Protein AF-A0A348HI41-F1 (afdb_monomer_lite)

Radius of gyration: 28.03 Å; chains: 1; bounding box: 51×76×86 Å

Sequence (421 aa):
MTYEQFIYSLLGILSPFFTPGVQADSLTTQPDVVVTPTSSTATSTATTPSATSTTDNSSTSTGTTTGSTTGSSTSGTGTTTGSAAGSSASSTGTTTGSTTGSSTSGTGTTTGSTTGSSTSGTGTTTGSTTSGTGNTTTGSTTTTTTERPTVKTPYRRTALELSRQYYDTRSQCNDGSPAYMCTGVMLRSNKNYSDQYHVWDPSPFSTKTGGTSFSWLRSDTRYSHLAFGYNSGFIFFPQQKADANAVKVDALCYFLLDASTASRDNHGCGAATAEFPDTSNTCDHYGIATAEKWLEHYQSEQNDRQHHQCGFDLSGDKATAAERFKVATTAHALLGDTGFNELNEFRLATWESGKGSQLPLQAFFYLADTDGLSDAQHYQLDYYNQTQAFLPVIRITMPQTQSAQVQFNYVPSDQVLTPVY

Structure (mmCIF, N/CA/C/O backbone):
data_AF-A0A348HI41-F1
#
_entry.id   AF-A0A348HI41-F1
#
loop_
_atom_site.group_PDB
_atom_site.id
_atom_site.type_symbol
_atom_site.label_atom_id
_atom_site.label_alt_id
_atom_site.label_comp_id
_atom_site.label_asym_id
_atom_site.label_entity_id
_atom_site.label_seq_id
_atom_site.pdbx_PDB_ins_code
_atom_site.Cartn_x
_atom_site.Cartn_y
_atom_site.Cartn_z
_atom_site.occupancy
_atom_site.B_iso_or_equiv
_atom_site.auth_seq_id
_atom_site.auth_comp_id
_atom_site.auth_asym_id
_atom_site.auth_atom_id
_atom_site.pdbx_PDB_model_num
ATOM 1 N N . MET A 1 1 ? -27.378 -12.342 -8.419 1.00 37.06 1 MET A N 1
ATOM 2 C CA . MET A 1 1 ? -26.780 -11.801 -9.659 1.00 37.06 1 MET A CA 1
ATOM 3 C C . MET A 1 1 ? -26.354 -10.383 -9.344 1.00 37.06 1 MET A C 1
ATOM 5 O O . MET A 1 1 ? -27.219 -9.570 -9.050 1.00 37.06 1 MET A O 1
ATOM 9 N N . THR A 1 2 ? -25.051 -10.136 -9.236 1.00 41.69 2 THR A N 1
ATOM 10 C CA . THR A 1 2 ? -24.484 -8.880 -8.726 1.00 41.69 2 THR A CA 1
ATOM 11 C C . THR A 1 2 ? -24.020 -7.965 -9.862 1.00 41.69 2 THR A C 1
ATOM 13 O O . THR A 1 2 ? -23.656 -8.405 -10.948 1.00 41.69 2 THR A O 1
ATOM 16 N N . TYR A 1 3 ? -24.113 -6.669 -9.585 1.00 32.47 3 TYR A N 1
ATOM 17 C CA . TYR A 1 3 ? -24.299 -5.534 -10.492 1.00 32.47 3 TYR A CA 1
ATOM 18 C C . TYR A 1 3 ? -23.001 -4.993 -11.139 1.00 32.47 3 TYR A C 1
ATOM 20 O O . TYR A 1 3 ? -22.947 -3.832 -11.523 1.00 32.47 3 TYR A O 1
ATOM 28 N N . GLU A 1 4 ? -21.949 -5.808 -11.275 1.00 42.00 4 GLU A N 1
ATOM 29 C CA . GLU A 1 4 ? -20.650 -5.356 -11.825 1.00 42.00 4 GLU A CA 1
ATOM 30 C C . GLU A 1 4 ? -20.377 -5.773 -13.278 1.00 42.00 4 GLU A C 1
ATOM 32 O O . GLU A 1 4 ? -19.378 -5.372 -13.863 1.00 42.00 4 GLU A O 1
ATOM 37 N N . GLN A 1 5 ? -21.293 -6.493 -13.929 1.00 40.78 5 GLN A N 1
ATOM 38 C CA . GLN A 1 5 ? -21.162 -6.808 -15.360 1.00 40.78 5 GLN A CA 1
ATOM 39 C C . GLN A 1 5 ? -21.664 -5.701 -16.306 1.00 40.78 5 GLN A C 1
ATOM 41 O O . GLN A 1 5 ? -21.569 -5.867 -17.517 1.00 40.78 5 GLN A O 1
ATOM 46 N N . PHE A 1 6 ? -22.179 -4.574 -15.799 1.00 34.91 6 PHE A N 1
ATOM 47 C CA . PHE A 1 6 ? -22.846 -3.570 -16.644 1.00 34.91 6 PHE A CA 1
ATOM 48 C C . PHE A 1 6 ? -21.990 -2.352 -17.035 1.00 34.91 6 PHE A C 1
ATOM 50 O O . PHE A 1 6 ? -22.437 -1.547 -17.846 1.00 34.91 6 PHE A O 1
ATOM 57 N N . ILE A 1 7 ? -20.771 -2.192 -16.505 1.00 42.22 7 ILE A N 1
ATOM 58 C CA . ILE A 1 7 ? -19.964 -0.980 -16.769 1.00 42.22 7 ILE A CA 1
ATOM 59 C C . ILE A 1 7 ? -18.946 -1.153 -17.913 1.00 42.22 7 ILE A C 1
ATOM 61 O O . ILE A 1 7 ? -18.535 -0.167 -18.514 1.00 42.22 7 ILE A O 1
ATOM 65 N N . TYR A 1 8 ? -18.628 -2.378 -18.340 1.00 37.25 8 TYR A N 1
ATOM 66 C CA . TYR A 1 8 ? -17.580 -2.609 -19.351 1.00 37.25 8 TYR A CA 1
ATOM 67 C C . TYR A 1 8 ? -18.060 -2.749 -20.809 1.00 37.25 8 TYR A C 1
ATOM 69 O O . TYR A 1 8 ? -17.294 -3.181 -21.665 1.00 37.25 8 TYR A O 1
ATOM 77 N N . SER A 1 9 ? -19.293 -2.351 -21.141 1.00 32.28 9 SER A N 1
ATOM 78 C CA . SER A 1 9 ? -19.827 -2.447 -22.515 1.00 32.28 9 SER A CA 1
ATOM 79 C C . SER A 1 9 ? -20.236 -1.115 -23.158 1.00 32.28 9 SER A C 1
ATOM 81 O O . SER A 1 9 ? -21.013 -1.127 -24.110 1.00 32.28 9 SER A O 1
ATOM 83 N N . LEU A 1 10 ? -19.733 0.033 -22.681 1.00 31.16 10 LEU A N 1
ATOM 84 C CA . LEU A 1 10 ? -20.119 1.347 -23.228 1.00 31.16 10 LEU A CA 1
ATOM 85 C C . LEU A 1 10 ? -18.956 2.309 -23.540 1.00 31.16 10 LEU A C 1
ATOM 87 O O . LEU A 1 10 ? -19.094 3.515 -23.373 1.00 31.16 10 LEU A O 1
ATOM 91 N N . LEU A 1 11 ? -17.824 1.800 -24.035 1.00 34.94 11 LEU A N 1
ATOM 92 C CA . LEU A 1 11 ? -16.758 2.628 -24.627 1.00 34.94 11 LEU A CA 1
ATOM 93 C C . LEU A 1 11 ? -16.282 2.062 -25.969 1.00 34.94 11 LEU A C 1
ATOM 95 O O . LEU A 1 11 ? -15.102 1.827 -26.204 1.00 34.94 11 LEU A O 1
ATOM 99 N N . GLY A 1 12 ? -17.233 1.847 -26.873 1.00 30.88 12 GLY A N 1
ATOM 100 C CA . GLY A 1 12 ? -16.949 1.589 -28.276 1.00 30.88 12 GLY A CA 1
ATOM 101 C C . GLY A 1 12 ? -17.781 2.510 -29.157 1.00 30.88 12 GLY A C 1
ATOM 102 O O . GLY A 1 12 ? -19.000 2.511 -29.030 1.00 30.88 12 GLY A O 1
ATOM 103 N N . ILE A 1 13 ? -17.099 3.171 -30.107 1.00 34.34 13 ILE A N 1
ATOM 104 C CA . ILE A 1 13 ? -17.619 3.699 -31.388 1.00 34.34 13 ILE A CA 1
ATOM 105 C C . ILE A 1 13 ? -18.003 5.206 -31.397 1.00 34.34 13 ILE A C 1
ATOM 107 O O . ILE A 1 13 ? -19.145 5.562 -31.133 1.00 34.34 13 ILE A O 1
ATOM 111 N N . LEU A 1 14 ? -17.045 6.089 -31.760 1.00 29.66 14 LEU A N 1
ATOM 112 C CA . LEU A 1 14 ? -17.004 6.918 -33.003 1.00 29.66 14 LEU A CA 1
ATOM 113 C C . LEU A 1 14 ? -16.185 8.223 -32.871 1.00 29.66 14 LEU A C 1
ATOM 115 O O . LEU A 1 14 ? -16.567 9.149 -32.163 1.00 29.66 14 LEU A O 1
ATOM 119 N N . SER A 1 15 ? -15.125 8.339 -33.679 1.00 30.39 15 SER A N 1
ATOM 120 C CA . SER A 1 15 ? -14.640 9.621 -34.228 1.00 30.39 15 SER A CA 1
ATOM 121 C C . SER A 1 15 ? -15.574 10.095 -35.359 1.00 30.39 15 SER A C 1
ATOM 123 O O . SER A 1 15 ? -16.261 9.262 -35.957 1.00 30.39 15 SER A O 1
ATOM 125 N N . PRO A 1 16 ? -15.567 11.393 -35.729 1.00 42.78 16 PRO A N 1
ATOM 126 C CA . PRO A 1 16 ? -14.746 11.755 -36.894 1.00 42.78 16 PRO A CA 1
ATOM 127 C C . PRO A 1 16 ? -14.097 13.161 -36.873 1.00 42.78 16 PRO A C 1
ATOM 129 O O . PRO A 1 16 ? -14.619 14.111 -36.305 1.00 42.78 16 PRO A O 1
ATOM 132 N N . PHE A 1 17 ? -12.945 13.233 -37.554 1.00 29.09 17 PHE A N 1
ATOM 133 C CA . PHE A 1 17 ? -12.370 14.316 -38.376 1.00 29.09 17 PHE A CA 1
ATOM 134 C C . PHE A 1 17 ? -12.865 15.767 -38.214 1.00 29.09 17 PHE A C 1
ATOM 136 O O . PHE A 1 17 ? -14.018 16.034 -38.517 1.00 29.09 17 PHE A O 1
ATOM 143 N N . PHE A 1 18 ? -11.938 16.711 -37.965 1.00 27.00 18 PHE A N 1
ATOM 144 C CA . PHE A 1 18 ? -11.797 17.984 -38.713 1.00 27.00 18 PHE A CA 1
ATOM 145 C C . PHE A 1 18 ? -10.513 18.756 -38.310 1.00 27.00 18 PHE A C 1
ATOM 147 O O . PHE A 1 18 ? -10.349 19.151 -37.162 1.00 27.00 18 PHE A O 1
ATOM 154 N N . THR A 1 19 ? -9.637 19.025 -39.282 1.00 28.59 19 THR A N 1
ATOM 155 C CA . THR A 1 19 ? -8.683 20.162 -39.398 1.00 28.59 19 THR A CA 1
ATOM 156 C C . THR A 1 19 ? -8.541 20.453 -40.913 1.00 28.59 19 THR A C 1
ATOM 158 O O . THR A 1 19 ? -8.945 19.575 -41.685 1.00 28.59 19 THR A O 1
ATOM 161 N N . PRO A 1 20 ? -8.019 21.606 -41.414 1.00 42.31 20 PRO A N 1
ATOM 162 C CA . PRO A 1 20 ? -7.132 22.583 -40.757 1.00 42.31 20 PRO A CA 1
ATOM 163 C C . PRO A 1 20 ? -7.412 24.083 -41.052 1.00 42.31 20 PRO A C 1
ATOM 165 O O . PRO A 1 20 ? -8.202 24.439 -41.922 1.00 42.31 20 PRO A O 1
ATOM 168 N N . GLY A 1 21 ? -6.694 24.978 -40.361 1.00 26.09 21 GLY A N 1
ATOM 169 C CA . GLY A 1 21 ? -6.638 26.412 -40.672 1.00 26.09 21 GLY A CA 1
ATOM 170 C C . GLY A 1 21 ? -5.456 27.107 -39.987 1.00 26.09 21 GLY A C 1
ATOM 171 O O . GLY A 1 21 ? -5.327 27.061 -38.771 1.00 26.09 21 GLY A O 1
ATOM 172 N N . VAL A 1 22 ? -4.584 27.702 -40.798 1.00 29.23 22 VAL A N 1
ATOM 173 C CA . VAL A 1 22 ? -3.273 28.304 -40.497 1.00 29.23 22 VAL A CA 1
ATOM 174 C C . VAL A 1 22 ? -3.410 29.818 -40.290 1.00 29.23 22 VAL A C 1
ATOM 176 O O . VAL A 1 22 ? -4.115 30.433 -41.080 1.00 29.23 22 VAL A O 1
ATOM 179 N N . GLN A 1 23 ? -2.672 30.429 -39.349 1.00 25.97 23 GLN A N 1
ATOM 180 C CA . GLN A 1 23 ? -1.824 31.610 -39.623 1.00 25.97 23 GLN A CA 1
ATOM 181 C C . GLN A 1 23 ? -0.966 32.032 -38.423 1.00 25.97 23 GLN A C 1
ATOM 183 O O . GLN A 1 23 ? -1.429 32.124 -37.290 1.00 25.97 23 GLN A O 1
ATOM 188 N N . ALA A 1 24 ? 0.306 32.282 -38.730 1.00 28.58 24 ALA A N 1
ATOM 189 C CA . ALA A 1 24 ? 1.300 32.921 -37.888 1.00 28.58 24 ALA A CA 1
ATOM 190 C C . ALA A 1 24 ? 1.224 34.444 -38.051 1.00 28.58 24 ALA A C 1
ATOM 192 O O . ALA A 1 24 ? 0.916 34.908 -39.146 1.00 28.58 24 ALA A O 1
ATOM 193 N N . ASP A 1 25 ? 1.603 35.193 -37.015 1.00 26.16 25 ASP A N 1
ATOM 194 C CA . ASP A 1 25 ? 2.335 36.443 -37.206 1.00 26.16 25 ASP A CA 1
ATOM 195 C C . ASP A 1 25 ? 3.157 36.819 -35.969 1.00 26.16 25 ASP A C 1
ATOM 197 O O . ASP A 1 25 ? 2.963 36.307 -34.867 1.00 26.16 25 ASP A O 1
ATOM 201 N N . SER A 1 26 ? 4.158 37.653 -36.213 1.00 25.66 26 SER A N 1
ATOM 202 C CA . SER A 1 26 ? 5.399 37.772 -35.456 1.00 25.66 26 SER A CA 1
ATOM 203 C C . SER A 1 26 ? 5.662 39.200 -34.945 1.00 25.66 26 SER A C 1
ATOM 205 O O . SER A 1 26 ? 5.049 40.152 -35.412 1.00 25.66 26 SER A O 1
ATOM 207 N N . LEU A 1 27 ? 6.669 39.306 -34.060 1.00 26.34 27 LEU A N 1
ATOM 208 C CA . LEU A 1 27 ? 7.598 40.437 -33.840 1.00 26.34 27 LEU A CA 1
ATOM 209 C C . LEU A 1 27 ? 7.247 41.594 -32.854 1.00 26.34 27 LEU A C 1
ATOM 211 O O . LEU A 1 27 ? 6.410 42.454 -33.094 1.00 26.34 27 LEU A O 1
ATOM 215 N N . THR A 1 28 ? 8.128 41.686 -31.837 1.00 24.83 28 THR A N 1
ATOM 216 C CA . THR A 1 28 ? 9.008 42.832 -31.451 1.00 24.83 28 THR A CA 1
ATOM 217 C C . THR A 1 28 ? 8.691 43.818 -30.294 1.00 24.83 28 THR A C 1
ATOM 219 O O . THR A 1 28 ? 7.779 44.629 -30.362 1.00 24.83 28 THR A O 1
ATOM 222 N N . THR A 1 29 ? 9.623 43.783 -29.310 1.00 25.86 29 THR A N 1
ATOM 223 C CA . THR A 1 29 ? 10.429 44.859 -28.641 1.00 25.86 29 THR A CA 1
ATOM 224 C C . THR A 1 29 ? 9.875 45.804 -27.545 1.00 25.86 29 THR A C 1
ATOM 226 O O . THR A 1 29 ? 9.180 46.753 -27.873 1.00 25.86 29 THR A O 1
ATOM 229 N N . GLN A 1 30 ? 10.329 45.559 -26.285 1.00 23.30 30 GLN A N 1
ATOM 230 C CA . GLN A 1 30 ? 11.093 46.387 -25.279 1.00 23.30 30 GLN A CA 1
ATOM 231 C C . GLN A 1 30 ? 10.807 47.907 -25.031 1.00 23.30 30 GLN A C 1
ATOM 233 O O . GLN A 1 30 ? 10.214 48.522 -25.909 1.00 23.30 30 GLN A O 1
ATOM 238 N N . PRO A 1 31 ? 11.324 48.589 -23.949 1.00 37.25 31 PRO A N 1
ATOM 239 C CA . PRO A 1 31 ? 12.120 48.161 -22.758 1.00 37.25 31 PRO A CA 1
ATOM 240 C C . PRO A 1 31 ? 11.801 48.822 -21.362 1.00 37.25 31 PRO A C 1
ATOM 242 O O . PRO A 1 31 ? 11.011 49.754 -21.257 1.00 37.25 31 PRO A O 1
ATOM 245 N N . ASP A 1 32 ? 12.492 48.297 -20.325 1.00 25.88 32 ASP A N 1
ATOM 246 C CA . ASP A 1 32 ? 13.104 48.857 -19.082 1.00 25.88 32 ASP A CA 1
ATOM 247 C C . ASP A 1 32 ? 12.447 49.938 -18.195 1.00 25.88 32 ASP A C 1
ATOM 249 O O . ASP A 1 32 ? 12.172 51.024 -18.678 1.00 25.88 32 ASP A O 1
ATOM 253 N N . VAL A 1 33 ? 12.451 49.722 -16.856 1.00 26.11 33 VAL A N 1
ATOM 254 C CA . VAL A 1 33 ? 13.054 50.641 -15.844 1.00 26.11 33 VAL A CA 1
ATOM 255 C C . VAL A 1 33 ? 13.451 49.876 -14.561 1.00 26.11 33 VAL A C 1
ATOM 257 O O . VAL A 1 33 ? 12.626 49.245 -13.902 1.00 26.11 33 VAL A O 1
ATOM 260 N N . VAL A 1 34 ? 14.724 50.012 -14.175 1.00 25.20 34 VAL A N 1
ATOM 261 C CA . VAL A 1 34 ? 15.324 49.660 -12.874 1.00 25.20 34 VAL A CA 1
ATOM 262 C C . VAL A 1 34 ? 15.236 50.871 -11.933 1.00 25.20 34 VAL A C 1
ATOM 264 O O . VAL A 1 34 ? 15.598 51.973 -12.339 1.00 25.20 34 VAL A O 1
ATOM 267 N N . VAL A 1 35 ? 14.828 50.686 -10.670 1.00 28.27 35 VAL A N 1
ATOM 268 C CA . VAL A 1 35 ? 14.928 51.723 -9.620 1.00 28.27 35 VAL A CA 1
ATOM 269 C C . VAL A 1 35 ? 15.659 51.174 -8.391 1.00 28.27 35 VAL A C 1
ATOM 271 O O . VAL A 1 35 ? 15.225 50.217 -7.756 1.00 28.27 35 VAL A O 1
ATOM 274 N N . THR A 1 36 ? 16.782 51.812 -8.064 1.00 25.20 36 THR A N 1
ATOM 275 C CA . THR A 1 36 ? 17.583 51.680 -6.833 1.00 25.20 36 THR A CA 1
ATOM 276 C C . THR A 1 36 ? 16.931 52.396 -5.638 1.00 25.20 36 THR A C 1
ATOM 278 O O . THR A 1 36 ? 16.365 53.471 -5.845 1.00 25.20 36 THR A O 1
ATOM 281 N N . PRO A 1 37 ? 17.070 51.915 -4.385 1.00 28.95 37 PRO A N 1
ATOM 282 C CA . PRO A 1 37 ? 16.537 52.614 -3.217 1.00 28.95 37 PRO A CA 1
ATOM 283 C C . PRO A 1 37 ? 17.540 53.613 -2.613 1.00 28.95 37 PRO A C 1
ATOM 285 O O . PRO A 1 37 ? 18.723 53.317 -2.442 1.00 28.95 37 PRO A O 1
ATOM 288 N N . THR A 1 38 ? 17.038 54.792 -2.244 1.00 25.53 38 THR A N 1
ATOM 289 C CA . THR A 1 38 ? 17.720 55.814 -1.440 1.00 25.53 38 THR A CA 1
ATOM 290 C C . THR A 1 38 ? 17.408 55.650 0.050 1.00 25.53 38 THR A C 1
ATOM 292 O O . THR A 1 38 ? 16.306 55.288 0.454 1.00 25.53 38 THR A O 1
ATOM 295 N N . SER A 1 39 ? 18.413 55.932 0.876 1.00 26.50 39 SER A N 1
ATOM 296 C CA . SER A 1 39 ? 18.378 55.931 2.338 1.00 26.50 39 SER A CA 1
ATOM 297 C C . SER A 1 39 ? 17.682 57.168 2.915 1.00 26.50 39 SER A C 1
ATOM 299 O O . SER A 1 39 ? 18.023 58.289 2.536 1.00 26.50 39 SER A O 1
ATOM 301 N N . SER A 1 40 ? 16.833 56.987 3.930 1.00 26.58 40 SER A N 1
ATOM 302 C CA . SER A 1 40 ? 16.465 58.053 4.871 1.00 26.58 40 SER A CA 1
ATOM 303 C C . SER A 1 40 ? 16.446 57.536 6.309 1.00 26.58 40 SER A C 1
ATOM 305 O O . SER A 1 40 ? 15.732 56.590 6.637 1.00 26.58 40 SER A O 1
ATOM 307 N N . THR A 1 41 ? 17.233 58.183 7.163 1.00 25.52 41 THR A N 1
ATOM 308 C CA . THR A 1 41 ? 17.257 58.061 8.624 1.00 25.52 41 THR A CA 1
ATOM 309 C C . THR A 1 41 ? 15.959 58.571 9.252 1.00 25.52 41 THR A C 1
ATOM 311 O O . THR A 1 41 ? 15.607 59.733 9.058 1.00 25.52 41 THR A O 1
ATOM 314 N N . ALA A 1 42 ? 15.305 57.736 10.065 1.00 26.28 42 ALA A N 1
ATOM 315 C CA . ALA A 1 42 ? 14.254 58.142 10.995 1.00 26.28 42 ALA A CA 1
ATOM 316 C C . ALA A 1 42 ? 14.411 57.413 12.342 1.00 26.28 42 ALA A C 1
ATOM 318 O O . ALA A 1 42 ? 14.765 56.239 12.413 1.00 26.28 42 ALA A O 1
ATOM 319 N N . THR A 1 43 ? 14.194 58.184 13.400 1.00 24.44 43 THR A N 1
ATOM 320 C CA . THR A 1 43 ? 14.424 57.948 14.828 1.00 24.44 43 THR A CA 1
ATOM 321 C C . THR A 1 43 ? 13.691 56.713 15.371 1.00 24.44 43 THR A C 1
ATOM 323 O O . THR A 1 43 ? 12.486 56.571 15.175 1.00 24.44 43 THR A O 1
ATOM 326 N N . SER A 1 44 ? 14.398 55.832 16.092 1.00 23.03 44 SER A N 1
ATOM 327 C CA . SER A 1 44 ? 13.821 54.624 16.690 1.00 23.03 44 SER A CA 1
ATOM 328 C C . SER A 1 44 ? 13.023 54.935 17.963 1.00 23.03 44 SER A C 1
ATOM 330 O O . SER A 1 44 ? 13.530 55.484 18.938 1.00 23.03 44 SER A O 1
ATOM 332 N N . THR A 1 45 ? 11.757 54.526 17.967 1.00 24.61 45 THR A N 1
ATOM 333 C CA . THR A 1 45 ? 11.011 54.187 19.183 1.00 24.61 45 THR A CA 1
ATOM 334 C C . THR A 1 45 ? 10.988 52.661 19.277 1.00 24.61 45 THR A C 1
ATOM 336 O O . THR A 1 45 ? 10.706 51.971 18.297 1.00 24.61 45 THR A O 1
ATOM 339 N N . ALA A 1 46 ? 11.394 52.119 20.428 1.00 25.28 46 ALA A N 1
ATOM 340 C CA . ALA A 1 46 ? 11.539 50.683 20.640 1.00 25.28 46 ALA A CA 1
ATOM 341 C C . ALA A 1 46 ? 10.183 49.973 20.491 1.00 25.28 46 ALA A C 1
ATOM 343 O O . ALA A 1 46 ? 9.299 50.131 21.329 1.00 25.28 46 ALA A O 1
ATOM 344 N N . THR A 1 47 ? 10.039 49.191 19.421 1.00 24.89 47 THR A N 1
ATOM 345 C CA . THR A 1 47 ? 8.905 48.287 19.199 1.00 24.89 47 THR A CA 1
ATOM 346 C C . THR A 1 47 ? 9.435 46.856 19.262 1.00 24.89 47 THR A C 1
ATOM 348 O O . THR A 1 47 ? 10.384 46.513 18.558 1.00 24.89 47 THR A O 1
ATOM 351 N N . THR A 1 48 ? 8.867 46.033 20.141 1.00 27.94 48 THR A N 1
ATOM 352 C CA . THR A 1 48 ? 9.225 44.622 20.346 1.00 27.94 48 THR A CA 1
ATOM 353 C C . THR A 1 48 ? 8.884 43.797 19.093 1.00 27.94 48 THR A C 1
ATOM 355 O O . THR A 1 48 ? 7.726 43.833 18.673 1.00 27.94 48 THR A O 1
ATOM 358 N N . PRO A 1 49 ? 9.813 43.039 18.477 1.00 29.28 49 PRO A N 1
ATOM 359 C CA . PRO A 1 49 ? 9.468 42.184 17.345 1.00 29.28 49 PRO A CA 1
ATOM 360 C C . PRO A 1 49 ? 8.796 40.888 17.825 1.00 29.28 49 PRO A C 1
ATOM 362 O O . PRO A 1 49 ? 9.304 40.200 18.711 1.00 29.28 49 PRO A O 1
ATOM 365 N N . SER A 1 50 ? 7.657 40.545 17.219 1.00 27.64 50 SER A N 1
ATOM 366 C CA . SER A 1 50 ? 6.978 39.254 17.375 1.00 27.64 50 SER A CA 1
ATOM 367 C C . SER A 1 50 ? 7.200 38.442 16.097 1.00 27.64 50 SER A C 1
ATOM 369 O O . SER A 1 50 ? 6.770 38.865 15.026 1.00 27.64 50 SER A O 1
ATOM 371 N N . ALA A 1 51 ? 7.916 37.316 16.184 1.00 34.44 51 ALA A N 1
ATOM 372 C CA . ALA A 1 51 ? 8.150 36.423 15.048 1.00 34.44 51 ALA A CA 1
ATOM 373 C C . ALA A 1 51 ? 7.185 35.229 15.110 1.00 34.44 51 ALA A C 1
ATOM 375 O O . ALA A 1 51 ? 7.172 34.472 16.086 1.00 34.44 51 ALA A O 1
ATOM 376 N N . THR A 1 52 ? 6.362 35.067 14.074 1.00 31.45 52 THR A N 1
ATOM 377 C CA . THR A 1 52 ? 5.425 33.944 13.916 1.00 31.45 52 THR A CA 1
ATOM 378 C C . THR A 1 52 ? 6.107 32.787 13.178 1.00 31.45 52 THR A C 1
ATOM 380 O O . THR A 1 52 ? 6.839 33.020 12.225 1.00 31.45 52 THR A O 1
ATOM 383 N N . SER A 1 53 ? 5.877 31.562 13.666 1.00 42.38 53 SER A N 1
ATOM 384 C CA . SER A 1 53 ? 6.333 30.242 13.181 1.00 42.38 53 SER A CA 1
ATOM 385 C C . SER A 1 53 ? 7.212 30.199 11.916 1.00 42.38 53 SER A C 1
ATOM 387 O O . SER A 1 53 ? 6.699 30.217 10.797 1.00 42.38 53 SER A O 1
ATOM 389 N N . THR A 1 54 ? 8.519 29.999 12.100 1.00 35.03 54 THR A N 1
ATOM 390 C CA . THR A 1 54 ? 9.462 29.615 11.038 1.00 35.03 54 THR A CA 1
ATOM 391 C C . THR A 1 54 ? 10.464 28.580 11.557 1.00 35.03 54 THR A C 1
ATOM 393 O O . THR A 1 54 ? 10.842 28.596 12.729 1.00 35.03 54 THR A O 1
ATOM 396 N N . THR A 1 55 ? 10.887 27.669 10.683 1.00 41.00 55 THR A N 1
ATOM 397 C CA . THR A 1 55 ? 12.049 26.789 10.877 1.00 41.00 55 THR A CA 1
ATOM 398 C C . THR A 1 55 ? 13.342 27.598 10.762 1.00 41.00 55 THR A C 1
ATOM 400 O O . THR A 1 55 ? 13.437 28.449 9.883 1.00 41.00 55 THR A O 1
ATOM 403 N N . ASP A 1 56 ? 14.297 27.326 11.656 1.00 45.75 56 ASP A N 1
ATOM 404 C CA . ASP A 1 56 ? 15.616 27.966 11.791 1.00 45.75 56 ASP A CA 1
ATOM 405 C C . ASP A 1 56 ? 15.634 29.500 11.890 1.00 45.75 56 ASP A C 1
ATOM 407 O O . ASP A 1 56 ? 15.705 30.230 10.905 1.00 45.75 56 ASP A O 1
ATOM 411 N N . ASN A 1 57 ? 15.668 29.998 13.131 1.00 49.78 57 ASN A N 1
ATOM 412 C CA . ASN A 1 57 ? 16.038 31.377 13.428 1.00 49.78 57 ASN A CA 1
ATOM 413 C C . ASN A 1 57 ? 17.153 31.416 14.487 1.00 49.78 57 ASN A C 1
ATOM 415 O O . ASN A 1 57 ? 17.078 30.709 15.497 1.00 49.78 57 ASN A O 1
ATOM 419 N N . SER A 1 58 ? 18.160 32.260 14.255 1.00 44.72 58 SER A N 1
ATOM 420 C CA . SER A 1 58 ? 19.242 32.573 15.194 1.00 44.72 58 SER A CA 1
ATOM 421 C C . SER A 1 58 ? 19.122 34.044 15.574 1.00 44.72 58 SER A C 1
ATOM 423 O O . SER A 1 58 ? 19.399 34.920 14.758 1.00 44.72 58 SER A O 1
ATOM 425 N N . SER A 1 59 ? 18.697 34.335 16.805 1.00 51.59 59 SER A N 1
ATOM 426 C CA . SER A 1 59 ? 18.518 35.715 17.278 1.00 51.59 59 SER A CA 1
ATOM 427 C C . SER A 1 59 ? 19.229 35.960 18.607 1.00 51.59 59 SER A C 1
ATOM 429 O O . SER A 1 59 ? 19.061 35.184 19.552 1.00 51.59 59 SER A O 1
ATOM 431 N N . THR A 1 60 ? 19.956 37.076 18.697 1.00 45.12 60 THR A N 1
ATOM 432 C CA . THR A 1 60 ? 20.624 37.571 19.910 1.00 45.12 60 THR A CA 1
ATOM 433 C C . THR A 1 60 ? 20.067 38.939 20.305 1.00 45.12 60 THR A C 1
ATOM 435 O O . THR A 1 60 ? 20.491 39.955 19.755 1.00 45.12 60 THR A O 1
ATOM 438 N N . SER A 1 61 ? 19.125 38.997 21.252 1.00 53.41 61 SER A N 1
ATOM 439 C CA . SER A 1 61 ? 18.710 40.257 21.893 1.00 53.41 61 SER A CA 1
ATOM 440 C C . SER A 1 61 ? 18.000 40.023 23.234 1.00 53.41 61 SER A C 1
ATOM 442 O O . SER A 1 61 ? 17.527 38.925 23.522 1.00 53.41 61 SER A O 1
ATOM 444 N N . THR A 1 62 ? 17.923 41.065 24.065 1.00 49.97 62 THR A N 1
ATOM 445 C CA . THR A 1 62 ? 17.177 41.071 25.336 1.00 49.97 62 THR A CA 1
ATOM 446 C C . THR A 1 62 ? 15.665 41.092 25.066 1.00 49.97 62 THR A C 1
ATOM 448 O O . THR A 1 62 ? 15.210 41.928 24.287 1.00 49.97 62 THR A O 1
ATOM 451 N N . GLY A 1 63 ? 14.884 40.211 25.705 1.00 51.38 63 GLY A N 1
ATOM 452 C CA . GLY A 1 63 ? 13.410 40.261 25.678 1.00 51.38 63 GLY A CA 1
ATOM 453 C C . GLY A 1 63 ? 12.698 39.640 24.463 1.00 51.38 63 GLY A C 1
ATOM 454 O O . GLY A 1 63 ? 11.635 40.126 24.081 1.00 51.38 63 GLY A O 1
ATOM 455 N N . THR A 1 64 ? 13.247 38.600 23.820 1.00 57.38 64 THR A N 1
ATOM 456 C CA . THR A 1 64 ? 12.610 37.978 22.638 1.00 57.38 64 THR A CA 1
ATOM 457 C C . THR A 1 64 ? 11.482 37.007 22.999 1.00 57.38 64 THR A C 1
ATOM 459 O O . THR A 1 64 ? 11.599 36.215 23.934 1.00 57.38 64 THR A O 1
ATOM 462 N N . THR A 1 65 ? 10.389 37.036 22.224 1.00 56.41 65 THR A N 1
ATOM 463 C CA . THR A 1 65 ? 9.327 36.016 22.258 1.00 56.41 65 THR A CA 1
ATOM 464 C C . THR A 1 65 ? 9.284 35.285 20.919 1.00 56.41 65 THR A C 1
ATOM 466 O O . THR A 1 65 ? 9.060 35.913 19.886 1.00 56.41 65 THR A O 1
ATOM 469 N N . THR A 1 66 ? 9.491 33.970 20.936 1.00 58.53 66 THR A N 1
ATOM 470 C CA . THR A 1 66 ? 9.474 33.110 19.742 1.00 58.53 66 THR A CA 1
ATOM 471 C C . THR A 1 66 ? 8.337 32.095 19.853 1.00 58.53 66 THR A C 1
ATOM 473 O O . THR A 1 66 ? 8.092 31.559 20.935 1.00 58.53 66 THR A O 1
ATOM 476 N N . GLY A 1 67 ? 7.633 31.821 18.748 1.00 54.69 67 GLY A N 1
ATOM 477 C CA . GLY A 1 67 ? 6.599 30.779 18.679 1.00 54.69 67 GLY A CA 1
ATOM 478 C C . GLY A 1 67 ? 7.139 29.354 18.890 1.00 54.69 67 GLY A C 1
ATOM 479 O O . GLY A 1 67 ? 8.292 29.157 19.264 1.00 54.69 67 GLY A O 1
ATOM 480 N N . SER A 1 68 ? 6.304 28.337 18.668 1.00 56.19 68 SER A N 1
ATOM 481 C CA . SER A 1 68 ? 6.761 26.939 18.678 1.00 56.19 68 SER A CA 1
ATOM 482 C C . SER A 1 68 ? 7.711 26.680 17.503 1.00 56.19 68 SER A C 1
ATOM 484 O O . SER A 1 68 ? 7.390 27.052 16.374 1.00 56.19 68 SER A O 1
ATOM 486 N N . THR A 1 69 ? 8.864 26.058 17.751 1.00 57.91 69 THR A N 1
ATOM 487 C CA . THR A 1 69 ? 9.949 25.913 16.763 1.00 57.91 69 THR A CA 1
ATOM 488 C C . THR A 1 69 ? 10.504 24.490 16.690 1.00 57.91 69 THR A C 1
ATOM 490 O O . THR A 1 69 ? 10.335 23.668 17.588 1.00 57.91 69 THR A O 1
ATOM 493 N N . THR A 1 70 ? 11.172 24.174 15.581 1.00 53.59 70 THR A N 1
ATOM 494 C CA . THR A 1 70 ? 12.005 22.973 15.415 1.00 53.59 70 THR A CA 1
ATOM 495 C C . THR A 1 70 ? 13.382 23.430 14.926 1.00 53.59 70 THR A C 1
ATOM 497 O O . THR A 1 70 ? 13.440 24.265 14.025 1.00 53.59 70 THR A O 1
ATOM 500 N N . GLY A 1 71 ? 14.472 22.964 15.548 1.00 50.16 71 GLY A N 1
ATOM 501 C CA . GLY A 1 71 ? 15.857 23.228 15.101 1.00 50.16 71 GLY A CA 1
ATOM 502 C C . GLY A 1 71 ? 16.496 24.578 15.480 1.00 50.16 71 GLY A C 1
ATOM 503 O O . GLY A 1 71 ? 17.679 24.784 15.242 1.00 50.16 71 GLY A O 1
ATOM 504 N N . SER A 1 72 ? 15.776 25.502 16.129 1.00 55.72 72 SER A N 1
ATOM 505 C CA . SER A 1 72 ? 16.304 26.858 16.394 1.00 55.72 72 SER A CA 1
ATOM 506 C C . SER A 1 72 ? 17.323 26.952 17.545 1.00 55.72 72 SER A C 1
ATOM 508 O O . SER A 1 72 ? 17.278 26.165 18.496 1.00 55.72 72 SER A O 1
ATOM 510 N N . SER A 1 73 ? 18.205 27.961 17.482 1.00 54.12 73 SER A N 1
ATOM 511 C CA . SER A 1 73 ? 19.180 28.288 18.534 1.00 54.12 73 SER A CA 1
ATOM 512 C C . SER A 1 73 ? 19.024 29.734 19.011 1.00 54.12 73 SER A C 1
ATOM 514 O O . SER A 1 73 ? 19.136 30.671 18.223 1.00 54.12 73 SER A O 1
ATOM 516 N N . THR A 1 74 ? 18.766 29.937 20.305 1.00 56.81 74 THR A N 1
ATOM 517 C CA . THR A 1 74 ? 18.523 31.282 20.870 1.00 56.81 74 THR A CA 1
ATOM 518 C C . THR A 1 74 ? 19.410 31.576 22.077 1.00 56.81 74 THR A C 1
ATOM 520 O O . THR A 1 74 ? 19.545 30.737 22.970 1.00 56.81 74 THR A O 1
ATOM 523 N N . SER A 1 75 ? 19.954 32.794 22.156 1.00 54.59 75 SER A N 1
ATOM 524 C CA . SER A 1 75 ? 20.738 33.271 23.305 1.00 54.59 75 SER A CA 1
ATOM 525 C C . SER A 1 75 ? 20.441 34.745 23.610 1.00 54.59 75 SER A C 1
ATOM 527 O O . SER A 1 75 ? 20.619 35.601 22.745 1.00 54.59 75 SER A O 1
ATOM 529 N N . GLY A 1 76 ? 20.005 35.057 24.833 1.00 57.25 76 GLY A N 1
ATOM 530 C CA . GLY A 1 76 ? 19.724 36.428 25.291 1.00 57.25 76 GLY A CA 1
ATOM 531 C C . GLY A 1 76 ? 19.026 36.475 26.657 1.00 57.25 76 GLY A C 1
ATOM 532 O O . GLY A 1 76 ? 18.441 35.485 27.086 1.00 57.25 76 GLY A O 1
ATOM 533 N N . THR A 1 77 ? 19.088 37.598 27.371 1.00 56.19 77 THR A N 1
ATOM 534 C CA . THR A 1 77 ? 18.462 37.735 28.701 1.00 56.19 77 THR A CA 1
ATOM 535 C C . THR A 1 77 ? 16.942 37.915 28.577 1.00 56.19 77 THR A C 1
ATOM 537 O O . THR A 1 77 ? 16.493 38.784 27.826 1.00 56.19 77 THR A O 1
ATOM 540 N N . GLY A 1 78 ? 16.146 37.140 29.325 1.00 54.53 78 GLY A N 1
ATOM 541 C CA . GLY A 1 78 ? 14.687 37.327 29.401 1.00 54.53 78 GLY A CA 1
ATOM 542 C C . GLY A 1 78 ? 13.890 36.818 28.191 1.00 54.53 78 GLY A C 1
ATOM 543 O O . GLY A 1 78 ? 13.040 37.549 27.691 1.00 54.53 78 GLY A O 1
ATOM 544 N N . THR A 1 79 ? 14.171 35.614 27.677 1.00 60.56 79 THR A N 1
ATOM 545 C CA . THR A 1 79 ? 13.511 35.084 26.464 1.00 60.56 79 THR A CA 1
ATOM 546 C C . THR A 1 79 ? 12.339 34.152 26.777 1.00 60.56 79 THR A C 1
ATOM 548 O O . THR A 1 79 ? 12.378 33.378 27.735 1.00 60.56 79 THR A O 1
ATOM 551 N N . THR A 1 80 ? 11.289 34.203 25.953 1.00 60.22 80 THR A N 1
ATOM 552 C CA . THR A 1 80 ? 10.156 33.263 25.994 1.00 60.22 80 THR A CA 1
ATOM 553 C C . THR A 1 80 ? 10.057 32.500 24.677 1.00 60.22 80 THR A C 1
ATOM 555 O O . THR A 1 80 ? 9.945 33.106 23.616 1.00 60.22 80 THR A O 1
ATOM 558 N N . THR A 1 81 ? 10.100 31.171 24.727 1.00 62.34 81 THR A N 1
ATOM 559 C CA . THR A 1 81 ? 10.004 30.301 23.542 1.00 62.34 81 THR A CA 1
ATOM 560 C C . THR A 1 81 ? 8.801 29.374 23.674 1.00 62.34 81 THR A C 1
ATOM 562 O O . THR A 1 81 ? 8.542 28.848 24.759 1.00 62.34 81 THR A O 1
ATOM 565 N N . GLY A 1 82 ? 8.067 29.160 22.579 1.00 58.19 82 GLY A N 1
ATOM 566 C CA . GLY A 1 82 ? 6.985 28.179 22.494 1.00 58.19 82 GLY A CA 1
ATOM 567 C C . GLY A 1 82 ? 7.464 26.731 22.667 1.00 58.19 82 GLY A C 1
ATOM 568 O O . GLY A 1 82 ? 8.549 26.461 23.180 1.00 58.19 82 GLY A O 1
ATOM 569 N N . SER A 1 83 ? 6.642 25.760 22.263 1.00 59.84 83 SER A N 1
ATOM 570 C CA . SER A 1 83 ? 7.058 24.350 22.340 1.00 59.84 83 SER A CA 1
ATOM 571 C C . SER A 1 83 ? 8.149 24.073 21.303 1.00 59.84 83 SER A C 1
ATOM 573 O O . SER A 1 83 ? 8.008 24.494 20.157 1.00 59.84 83 SER A O 1
ATOM 575 N N . ALA A 1 84 ? 9.225 23.389 21.695 1.00 61.06 84 ALA A N 1
ATOM 576 C CA . ALA A 1 84 ? 10.428 23.267 20.870 1.00 61.06 84 ALA A CA 1
ATOM 577 C C . ALA A 1 84 ? 10.883 21.812 20.684 1.00 61.06 84 ALA A C 1
ATOM 579 O O . ALA A 1 84 ? 10.955 21.053 21.654 1.00 61.06 84 ALA A O 1
ATOM 580 N N . ALA A 1 85 ? 11.245 21.429 19.458 1.00 57.19 85 ALA A N 1
ATOM 581 C CA . ALA A 1 85 ? 11.818 20.117 19.145 1.00 57.19 85 ALA A CA 1
ATOM 582 C C . ALA A 1 85 ? 13.240 20.252 18.572 1.00 57.19 85 ALA A C 1
ATOM 584 O O . ALA A 1 85 ? 13.449 20.972 17.596 1.00 57.19 85 ALA A O 1
ATOM 585 N N . GLY A 1 86 ? 14.221 19.565 19.168 1.00 49.69 86 GLY A N 1
ATOM 586 C CA . GLY A 1 86 ? 15.610 19.576 18.684 1.00 49.69 86 GLY A CA 1
ATOM 587 C C . GLY A 1 86 ? 16.298 20.947 18.739 1.00 49.69 86 GLY A C 1
ATOM 588 O O . GLY A 1 86 ? 17.123 21.248 17.883 1.00 49.69 86 GLY A O 1
ATOM 589 N N . SER A 1 87 ? 15.928 21.805 19.695 1.00 58.19 87 SER A N 1
ATOM 590 C CA . SER A 1 87 ? 16.426 23.188 19.797 1.00 58.19 87 SER A CA 1
ATOM 591 C C . SER A 1 87 ? 17.450 23.361 20.917 1.00 58.19 87 SER A C 1
ATOM 593 O O . SER A 1 87 ? 17.429 22.623 21.906 1.00 58.19 87 SER A O 1
ATOM 595 N N . SER A 1 88 ? 18.320 24.368 20.792 1.00 54.38 88 SER A N 1
ATOM 596 C CA . SER A 1 88 ? 19.298 24.721 21.828 1.00 54.38 88 SER A CA 1
ATOM 597 C C . SER A 1 88 ? 19.079 26.144 22.352 1.00 54.38 88 SER A C 1
ATOM 599 O O . SER A 1 88 ? 18.893 27.084 21.581 1.00 54.38 88 SER A O 1
ATOM 601 N N . ALA A 1 89 ? 19.059 26.332 23.673 1.00 57.38 89 ALA A N 1
ATOM 602 C CA . ALA A 1 89 ? 18.955 27.667 24.262 1.00 57.38 89 ALA A CA 1
ATOM 603 C C . ALA A 1 89 ? 19.935 27.840 25.420 1.00 57.38 89 ALA A C 1
ATOM 605 O O . ALA A 1 89 ? 19.975 27.014 26.331 1.00 57.38 89 ALA A O 1
ATOM 606 N N . SER A 1 90 ? 20.709 28.927 25.394 1.00 55.47 90 SER A N 1
ATOM 607 C CA . SER A 1 90 ? 21.690 29.240 26.435 1.00 55.47 90 SER A CA 1
ATOM 608 C C . SER A 1 90 ? 21.559 30.684 26.906 1.00 55.47 90 SER A C 1
ATOM 610 O O . SER A 1 90 ? 22.049 31.583 26.217 1.00 55.47 90 SER A O 1
ATOM 612 N N . SER A 1 91 ? 20.920 30.928 28.061 1.00 60.12 91 SER A N 1
ATOM 613 C CA . SER A 1 91 ? 20.832 32.283 28.632 1.00 60.12 91 SER A CA 1
ATOM 614 C C . SER A 1 91 ? 20.232 32.405 30.045 1.00 60.12 91 SER A C 1
ATOM 616 O O . SER A 1 91 ? 19.754 31.445 30.642 1.00 60.12 91 SER A O 1
ATOM 618 N N . THR A 1 92 ? 20.279 33.626 30.594 1.00 56.28 92 THR A N 1
ATOM 619 C CA . THR A 1 92 ? 19.749 34.012 31.912 1.00 56.28 92 THR A CA 1
ATOM 620 C C . THR A 1 92 ? 18.269 34.419 31.829 1.00 56.28 92 THR A C 1
ATOM 622 O O . THR A 1 92 ? 17.923 35.333 31.077 1.00 56.28 92 THR A O 1
ATOM 625 N N . GLY A 1 93 ? 17.401 33.793 32.633 1.00 55.69 93 GLY A N 1
ATOM 626 C CA . GLY A 1 93 ? 15.984 34.157 32.774 1.00 55.69 93 GLY A CA 1
ATOM 627 C C . GLY A 1 93 ? 15.081 33.723 31.612 1.00 55.69 93 GLY A C 1
ATOM 628 O O . GLY A 1 93 ? 14.425 34.574 31.018 1.00 55.69 93 GLY A O 1
ATOM 629 N N . THR A 1 94 ? 15.053 32.435 31.251 1.00 62.25 94 THR A N 1
ATOM 630 C CA . THR A 1 94 ? 14.261 31.932 30.107 1.00 62.25 94 THR A CA 1
ATOM 631 C C . THR A 1 94 ? 12.982 31.214 30.522 1.00 62.25 94 THR A C 1
ATOM 633 O O . THR A 1 94 ? 12.967 30.500 31.521 1.00 62.25 94 THR A O 1
ATOM 636 N N . THR A 1 95 ? 11.915 31.354 29.730 1.00 62.56 95 THR A N 1
ATOM 637 C CA . THR A 1 95 ? 10.701 30.527 29.830 1.00 62.56 95 THR A CA 1
ATOM 638 C C . THR A 1 95 ? 10.496 29.765 28.523 1.00 62.56 95 THR A C 1
ATOM 640 O O . THR A 1 95 ? 10.282 30.372 27.480 1.00 62.56 95 THR A O 1
ATOM 643 N N . THR A 1 96 ? 10.578 28.437 28.552 1.00 63.78 96 THR A N 1
ATOM 644 C CA . THR A 1 96 ? 10.390 27.581 27.368 1.00 63.78 96 THR A CA 1
ATOM 645 C C . THR A 1 96 ? 9.163 26.698 27.554 1.00 63.78 96 THR A C 1
ATOM 647 O O . THR A 1 96 ? 8.950 26.159 28.642 1.00 63.78 96 THR A O 1
ATOM 650 N N . GLY A 1 97 ? 8.362 26.530 26.498 1.00 62.22 97 GLY A N 1
ATOM 651 C CA . GLY A 1 97 ? 7.247 25.584 26.455 1.00 62.22 97 GLY A CA 1
ATOM 652 C C . GLY A 1 97 ? 7.687 24.120 26.600 1.00 62.22 97 GLY A C 1
ATOM 653 O O . GLY A 1 97 ? 8.785 23.809 27.062 1.00 62.22 97 GLY A O 1
ATOM 654 N N . SER A 1 98 ? 6.824 23.177 26.218 1.00 64.81 98 SER A N 1
ATOM 655 C CA . SER A 1 98 ? 7.194 21.755 26.279 1.00 64.81 98 SER A CA 1
ATOM 656 C C . SER A 1 98 ? 8.270 21.436 25.238 1.00 64.81 98 SER A C 1
ATOM 658 O O . SER A 1 98 ? 8.198 21.935 24.114 1.00 64.81 98 SER A O 1
ATOM 660 N N . THR A 1 99 ? 9.260 20.612 25.591 1.00 63.81 99 THR A N 1
ATOM 661 C CA . THR A 1 99 ? 10.386 20.295 24.700 1.00 63.81 99 THR A CA 1
ATOM 662 C C . THR A 1 99 ? 10.550 18.805 24.426 1.00 63.81 99 THR A C 1
ATOM 664 O O . THR A 1 99 ? 10.282 17.968 25.290 1.00 63.81 99 THR A O 1
ATOM 667 N N . THR A 1 100 ? 11.010 18.467 23.217 1.00 65.81 100 THR A N 1
ATOM 668 C CA . THR A 1 100 ? 11.398 17.097 22.838 1.00 65.81 100 THR A CA 1
ATOM 669 C C . THR A 1 100 ? 12.791 17.097 22.209 1.00 65.81 100 THR A C 1
ATOM 671 O O . THR A 1 100 ? 12.992 17.737 21.180 1.00 65.81 100 THR A O 1
ATOM 674 N N . GLY A 1 101 ? 13.752 16.391 22.812 1.00 54.91 101 GLY A N 1
ATOM 675 C CA . GLY A 1 101 ? 15.120 16.284 22.282 1.00 54.91 101 GLY A CA 1
ATOM 676 C C . GLY A 1 101 ? 15.916 17.597 22.272 1.00 54.91 101 GLY A C 1
ATOM 677 O O . GLY A 1 101 ? 16.769 17.774 21.409 1.00 54.91 101 GLY A O 1
ATOM 678 N N . SER A 1 102 ? 15.614 18.530 23.180 1.00 61.28 102 SER A N 1
ATOM 679 C CA . SER A 1 102 ? 16.220 19.874 23.216 1.00 61.28 102 SER A CA 1
ATOM 680 C C . SER A 1 102 ? 17.251 20.019 24.344 1.00 61.28 102 SER A C 1
ATOM 682 O O . SER A 1 102 ? 17.186 19.312 25.352 1.00 61.28 102 SER A O 1
ATOM 684 N N . SER A 1 103 ? 18.174 20.975 24.217 1.00 59.09 103 SER A N 1
ATOM 685 C CA . SER A 1 103 ? 19.180 21.282 25.245 1.00 59.09 103 SER A CA 1
ATOM 686 C C . SER A 1 103 ? 19.060 22.727 25.723 1.00 59.09 103 SER A C 1
ATOM 688 O O . SER A 1 103 ? 19.218 23.665 24.947 1.00 59.09 103 SER A O 1
ATOM 690 N N . THR A 1 104 ? 18.795 22.920 27.014 1.00 59.38 104 THR A N 1
ATOM 691 C CA . THR A 1 104 ? 18.625 24.252 27.618 1.00 59.38 104 THR A CA 1
ATOM 692 C C . THR A 1 104 ? 19.611 24.459 28.764 1.00 59.38 104 THR A C 1
ATOM 694 O O . THR A 1 104 ? 19.614 23.666 29.706 1.00 59.38 104 THR A O 1
ATOM 697 N N . SER A 1 105 ? 20.416 25.524 28.723 1.00 60.53 105 SER A N 1
ATOM 698 C CA . SER A 1 105 ? 21.389 25.843 29.775 1.00 60.53 105 SER A CA 1
ATOM 699 C C . SER A 1 105 ? 21.324 27.296 30.257 1.00 60.53 105 SER A C 1
ATOM 701 O O . SER A 1 105 ? 21.258 28.209 29.442 1.00 60.53 105 SER A O 1
ATOM 703 N N . GLY A 1 106 ? 21.386 27.551 31.567 1.00 63.09 106 GLY A N 1
ATOM 704 C CA . GLY A 1 106 ? 21.492 28.926 32.082 1.00 63.09 106 GLY A CA 1
ATOM 705 C C . GLY A 1 106 ? 20.960 29.159 33.496 1.00 63.09 106 GLY A C 1
ATOM 706 O O . GLY A 1 106 ? 20.550 28.229 34.186 1.00 63.09 106 GLY A O 1
ATOM 707 N N . THR A 1 107 ? 20.987 30.415 33.944 1.00 58.16 107 THR A N 1
ATOM 708 C CA . THR A 1 107 ? 20.578 30.806 35.304 1.00 58.16 107 THR A CA 1
ATOM 709 C C . THR A 1 107 ? 19.120 31.272 35.315 1.00 58.16 107 THR A C 1
ATOM 711 O O . THR A 1 107 ? 18.770 32.186 34.569 1.00 58.16 107 THR A O 1
ATOM 714 N N . GLY A 1 108 ? 18.269 30.688 36.166 1.00 57.00 108 GLY A N 1
ATOM 715 C CA . GLY A 1 108 ? 16.864 31.101 36.309 1.00 57.00 108 GLY A CA 1
ATOM 716 C C . GLY A 1 108 ? 15.948 30.677 35.153 1.00 57.00 108 GLY A C 1
ATOM 717 O O . GLY A 1 108 ? 15.191 31.505 34.651 1.00 57.00 108 GLY A O 1
ATOM 718 N N . THR A 1 109 ? 16.038 29.428 34.681 1.00 61.69 109 THR A N 1
ATOM 719 C CA . THR A 1 109 ? 15.225 28.929 33.555 1.00 61.69 109 THR A CA 1
ATOM 720 C C . THR A 1 109 ? 13.962 28.203 34.030 1.00 61.69 109 THR A C 1
ATOM 722 O O . THR A 1 109 ? 13.998 27.431 34.987 1.00 61.69 109 THR A O 1
ATOM 725 N N . THR A 1 110 ? 12.836 28.428 33.353 1.00 63.38 110 THR A N 1
ATOM 726 C CA . THR A 1 110 ? 11.575 27.700 33.541 1.00 63.38 110 THR A CA 1
ATOM 727 C C . THR A 1 110 ? 11.246 26.951 32.255 1.00 63.38 110 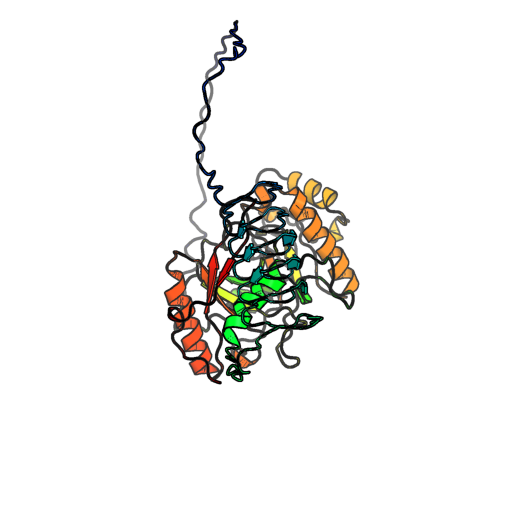THR A C 1
ATOM 729 O O . THR A 1 110 ? 11.042 27.567 31.213 1.00 63.38 110 THR A O 1
ATOM 732 N N . THR A 1 111 ? 11.215 25.623 32.296 1.00 62.81 111 THR A N 1
ATOM 733 C CA . THR A 1 111 ? 10.901 24.775 31.133 1.00 62.81 111 THR A CA 1
ATOM 734 C C . THR A 1 111 ? 9.618 23.998 31.396 1.00 62.81 111 THR A C 1
ATOM 736 O O . THR A 1 111 ? 9.422 23.494 32.503 1.00 62.81 111 THR A O 1
ATOM 739 N N . GLY A 1 112 ? 8.751 23.882 30.387 1.00 63.34 112 GLY A N 1
ATOM 740 C CA . GLY A 1 112 ? 7.568 23.022 30.418 1.00 63.34 112 GLY A CA 1
ATOM 741 C C . GLY A 1 112 ? 7.909 21.528 30.533 1.00 63.34 112 GLY A C 1
ATOM 742 O O . GLY A 1 112 ? 8.974 21.139 31.008 1.00 63.34 112 GLY A O 1
ATOM 743 N N . SER A 1 113 ? 7.000 20.654 30.101 1.00 62.12 113 SER A N 1
ATOM 744 C CA . SER A 1 113 ? 7.263 19.206 30.137 1.00 62.12 113 SER A CA 1
ATOM 745 C C . SER A 1 113 ? 8.363 18.826 29.143 1.00 62.12 113 SER A C 1
ATOM 747 O O . SER A 1 113 ? 8.398 19.361 28.034 1.00 62.12 113 SER A O 1
ATOM 749 N N . THR A 1 114 ? 9.243 17.894 29.508 1.00 63.19 114 THR A N 1
ATOM 750 C CA . THR A 1 114 ? 10.378 17.485 28.667 1.00 63.19 114 THR A CA 1
ATOM 751 C C . THR A 1 114 ? 10.341 15.994 28.334 1.00 63.19 114 THR A C 1
ATOM 753 O O . THR A 1 114 ? 9.995 15.161 29.174 1.00 63.19 114 THR A O 1
ATOM 756 N N . THR A 1 115 ? 10.693 15.634 27.096 1.00 62.59 115 THR A N 1
ATOM 757 C CA . THR A 1 115 ? 10.892 14.237 26.661 1.00 62.59 115 THR A CA 1
ATOM 758 C C . THR A 1 115 ? 12.233 14.108 25.939 1.00 62.59 115 THR A C 1
ATOM 760 O O . THR A 1 115 ? 12.415 14.704 24.881 1.00 62.59 115 THR A O 1
ATOM 763 N N . GLY A 1 116 ? 13.191 13.359 26.495 1.00 53.34 116 GLY A N 1
ATOM 764 C CA . GLY A 1 116 ? 14.518 13.196 25.875 1.00 53.34 116 GLY A CA 1
ATOM 765 C C . GLY A 1 116 ? 15.385 14.464 25.837 1.00 53.34 116 GLY A C 1
ATOM 766 O O . GLY A 1 116 ? 16.318 14.521 25.044 1.00 53.34 116 GLY A O 1
ATOM 767 N N . SER A 1 117 ? 15.075 15.483 26.647 1.00 60.75 117 SER A N 1
ATOM 768 C CA . SER A 1 117 ? 15.788 16.774 26.690 1.00 60.75 117 SER A CA 1
ATOM 769 C C . SER A 1 117 ? 16.787 16.850 27.855 1.00 60.75 117 SER A C 1
ATOM 771 O O . SER A 1 117 ? 16.617 16.169 28.870 1.00 60.75 117 SER A O 1
ATOM 773 N N . SER A 1 118 ? 17.792 17.723 27.745 1.00 58.97 118 SER A N 1
ATOM 774 C CA . SER A 1 118 ? 18.796 17.987 28.790 1.00 58.97 118 SER A CA 1
ATOM 775 C C . SER A 1 118 ? 18.721 19.437 29.287 1.00 58.97 118 SER A C 1
ATOM 777 O O . SER A 1 118 ? 18.898 20.365 28.495 1.00 58.97 118 SER A O 1
ATOM 779 N N . THR A 1 119 ? 18.535 19.639 30.595 1.00 57.56 119 THR A N 1
ATOM 780 C CA . THR A 1 119 ? 18.495 20.974 31.219 1.00 57.56 119 THR A CA 1
ATOM 781 C C . THR A 1 119 ? 19.610 21.116 32.255 1.00 57.56 119 THR A C 1
ATOM 783 O O . THR A 1 119 ? 19.733 20.260 33.130 1.00 57.56 119 THR A O 1
ATOM 786 N N . SER A 1 120 ? 20.421 22.178 32.184 1.00 59.00 120 SER A N 1
ATOM 787 C CA . SER A 1 120 ? 21.528 22.422 33.126 1.00 59.00 120 SER A CA 1
ATOM 788 C C . SER A 1 120 ? 21.636 23.894 33.555 1.00 59.00 120 SER A C 1
ATOM 790 O O . SER A 1 120 ? 21.445 24.806 32.759 1.00 59.00 120 SER A O 1
ATOM 792 N N . GLY A 1 121 ? 21.939 24.159 34.828 1.00 61.16 121 GLY A N 1
ATOM 793 C CA . GLY A 1 121 ? 22.174 25.521 35.326 1.00 61.16 121 GLY A CA 1
ATOM 794 C C . GLY A 1 121 ? 21.614 25.791 36.721 1.00 61.16 121 GLY A C 1
ATOM 795 O O . GLY A 1 121 ? 20.989 24.926 37.334 1.00 61.16 121 GLY A O 1
ATOM 796 N N . THR A 1 122 ? 21.867 26.994 37.236 1.00 53.91 122 THR A N 1
ATOM 797 C CA . THR A 1 122 ? 21.540 27.383 38.616 1.00 53.91 122 THR A CA 1
ATOM 798 C C . THR A 1 122 ? 20.136 27.995 38.693 1.00 53.91 122 THR A C 1
ATOM 800 O O . THR A 1 122 ? 19.835 28.952 37.980 1.00 53.91 122 THR A O 1
ATOM 803 N N . GLY A 1 123 ? 19.270 27.474 39.571 1.00 55.75 123 GLY A N 1
ATOM 804 C CA . GLY A 1 123 ? 17.906 27.993 39.771 1.00 55.75 123 GLY A CA 1
ATOM 805 C C . GLY A 1 123 ? 16.915 27.623 38.659 1.00 55.75 123 GLY A C 1
ATOM 806 O O . GLY A 1 123 ? 16.163 28.479 38.203 1.00 55.75 123 GLY A O 1
ATOM 807 N N . THR A 1 124 ? 16.935 26.371 38.191 1.00 57.22 124 THR A N 1
ATOM 808 C CA . THR A 1 124 ? 16.059 25.883 37.113 1.00 57.22 124 THR A CA 1
ATOM 809 C C . THR A 1 124 ? 14.782 25.229 37.655 1.00 57.22 124 THR A C 1
ATOM 811 O O . THR A 1 124 ? 14.817 24.465 38.622 1.00 57.22 124 THR A O 1
ATOM 814 N N . THR A 1 125 ? 13.648 25.513 37.012 1.00 56.34 125 THR A N 1
ATOM 815 C CA . THR A 1 125 ? 12.347 24.875 37.268 1.00 56.34 125 THR A CA 1
ATOM 816 C C . THR A 1 125 ? 11.927 24.121 36.010 1.00 56.34 125 THR A C 1
ATOM 818 O O . THR A 1 125 ? 11.766 24.723 34.952 1.00 56.34 125 THR A O 1
ATOM 821 N N . THR A 1 126 ? 11.769 22.801 36.096 1.00 59.38 126 THR A N 1
ATOM 822 C CA . THR A 1 126 ? 11.334 21.963 34.964 1.00 59.38 126 THR A CA 1
ATOM 823 C C . THR A 1 126 ? 9.994 21.323 35.300 1.00 59.38 126 THR A C 1
ATOM 825 O O . THR A 1 126 ? 9.801 20.866 36.426 1.00 59.38 126 THR A O 1
ATOM 828 N N . GLY A 1 127 ? 9.073 21.293 34.336 1.00 58.06 127 GLY A N 1
ATOM 829 C CA . GLY A 1 127 ? 7.839 20.518 34.433 1.00 58.06 127 GLY A CA 1
ATOM 830 C C . GLY A 1 127 ? 8.098 19.006 34.427 1.00 58.06 127 GLY A C 1
ATOM 831 O O . GLY A 1 127 ? 9.206 18.531 34.661 1.00 58.06 127 GLY A O 1
ATOM 832 N N . SER A 1 128 ? 7.070 18.208 34.143 1.00 54.28 128 SER A N 1
ATOM 833 C CA . SER A 1 128 ? 7.194 16.746 34.129 1.00 54.28 128 SER A CA 1
ATOM 834 C C . SER A 1 128 ? 8.251 16.259 33.125 1.00 54.28 128 SER A C 1
ATOM 836 O O . SER A 1 128 ? 8.194 16.604 31.944 1.00 54.28 128 SER A O 1
ATOM 838 N N . THR A 1 129 ? 9.189 15.424 33.578 1.00 51.88 129 THR A N 1
ATOM 839 C CA . THR A 1 129 ? 10.249 14.832 32.748 1.00 51.88 129 THR A CA 1
ATOM 840 C C . THR A 1 129 ? 9.884 13.398 32.353 1.00 51.88 129 THR A C 1
ATOM 842 O O . THR A 1 129 ? 9.404 12.609 33.165 1.00 51.88 129 THR A O 1
ATOM 845 N N . THR A 1 130 ? 10.092 13.028 31.089 1.00 53.31 130 THR A N 1
ATOM 846 C CA . THR A 1 130 ? 10.050 11.626 30.639 1.00 53.31 130 THR A CA 1
ATOM 847 C C . THR A 1 130 ? 11.385 11.302 29.976 1.00 53.31 130 THR A C 1
ATOM 849 O O . THR A 1 130 ? 11.684 11.824 28.905 1.00 53.31 130 THR A O 1
ATOM 852 N N . SER A 1 131 ? 12.194 10.476 30.654 1.00 53.91 131 SER A N 1
ATOM 853 C CA . SER A 1 131 ? 13.530 10.006 30.242 1.00 53.91 131 SER A CA 1
ATOM 854 C C . SER A 1 131 ? 14.479 11.114 29.753 1.00 53.91 131 SER A C 1
ATOM 856 O O . SER A 1 131 ? 14.504 11.447 28.572 1.00 53.91 131 SER A O 1
ATOM 858 N N . GLY A 1 132 ? 15.291 11.653 30.665 1.00 44.50 132 GLY A N 1
ATOM 859 C CA . GLY A 1 132 ? 16.419 12.544 30.381 1.00 44.50 132 GLY A CA 1
ATOM 860 C C . GLY A 1 132 ? 17.342 12.626 31.601 1.00 44.50 132 GLY A C 1
ATOM 861 O O . GLY A 1 132 ? 16.866 12.616 32.737 1.00 44.50 132 GLY A O 1
ATOM 862 N N . THR A 1 133 ? 18.657 12.644 31.384 1.00 42.38 133 THR A N 1
ATOM 863 C CA . THR A 1 133 ? 19.672 12.654 32.448 1.00 42.38 133 THR A CA 1
ATOM 864 C C . THR A 1 133 ? 19.840 14.076 32.990 1.00 42.38 133 THR A C 1
ATOM 866 O O . THR A 1 133 ? 20.480 14.913 32.357 1.00 42.38 133 THR A O 1
ATOM 869 N N . GLY A 1 134 ? 19.251 14.376 34.149 1.00 43.12 134 GLY A N 1
ATOM 870 C CA . GLY A 1 134 ? 19.486 15.632 34.866 1.00 43.12 134 GLY A CA 1
ATOM 871 C C . GLY A 1 134 ? 20.654 15.485 35.839 1.00 43.12 134 GLY A C 1
ATOM 872 O O . GLY A 1 134 ? 20.580 14.671 36.754 1.00 43.12 134 GLY A O 1
ATOM 873 N N . ASN A 1 135 ? 21.725 16.262 35.661 1.00 40.28 135 ASN A N 1
ATOM 874 C CA . ASN A 1 135 ? 22.760 16.424 36.684 1.00 40.28 135 ASN A CA 1
ATOM 875 C C . ASN A 1 135 ? 22.440 17.692 37.488 1.00 40.28 135 ASN A C 1
ATOM 877 O O . ASN A 1 135 ? 22.499 18.797 36.946 1.00 40.28 135 ASN A O 1
ATOM 881 N N . THR A 1 136 ? 22.042 17.544 38.751 1.00 35.62 136 THR A N 1
ATOM 882 C CA . THR A 1 136 ? 21.610 18.663 39.601 1.00 35.62 136 THR A CA 1
ATOM 883 C C . THR A 1 136 ? 22.708 19.026 40.598 1.00 35.62 136 THR A C 1
ATOM 885 O O . THR A 1 136 ? 22.985 18.258 41.515 1.00 35.62 136 THR A O 1
ATOM 888 N N . THR A 1 137 ? 23.275 20.229 40.479 1.00 31.70 137 THR A N 1
ATOM 889 C CA . THR A 1 137 ? 24.047 20.858 41.561 1.00 31.70 137 THR A CA 1
ATOM 890 C C . THR A 1 137 ? 23.170 21.911 42.242 1.00 31.70 137 THR A C 1
ATOM 892 O O . THR A 1 137 ? 22.740 22.867 41.608 1.00 31.70 137 THR A O 1
ATOM 895 N N . THR A 1 138 ? 22.900 21.674 43.529 1.00 33.12 138 THR A N 1
ATOM 896 C CA . THR A 1 138 ? 22.393 22.567 44.592 1.00 33.12 138 THR A CA 1
ATOM 897 C C . THR A 1 138 ? 21.298 23.587 44.225 1.00 33.12 138 THR A C 1
ATOM 899 O O . THR A 1 138 ? 21.582 24.668 43.718 1.00 33.12 138 THR A O 1
ATOM 902 N N . GLY A 1 139 ? 20.047 23.286 44.618 1.00 34.75 139 GLY A N 1
ATOM 903 C CA . GLY A 1 139 ? 18.956 24.272 44.733 1.00 34.75 139 GLY A CA 1
ATOM 904 C C . GLY A 1 139 ? 17.647 23.986 43.979 1.00 34.75 139 GLY A C 1
ATOM 905 O O . GLY A 1 139 ? 16.936 24.935 43.664 1.00 34.75 139 GLY A O 1
ATOM 906 N N . SER A 1 140 ? 17.307 22.728 43.661 1.00 36.66 140 SER A N 1
ATOM 907 C CA . SER A 1 140 ? 16.056 22.397 42.953 1.00 36.66 140 SER A CA 1
ATOM 908 C C . SER A 1 140 ? 14.932 21.993 43.916 1.00 36.66 140 SER A C 1
ATOM 910 O O . SER A 1 140 ? 15.077 21.047 44.690 1.00 36.66 140 SER A O 1
ATOM 912 N N . THR A 1 141 ? 13.794 22.693 43.852 1.00 34.38 141 THR A N 1
ATOM 913 C CA . THR A 1 141 ? 12.554 22.279 44.529 1.00 34.38 141 THR A CA 1
ATOM 914 C C . THR A 1 141 ? 11.850 21.256 43.640 1.00 34.38 141 THR A C 1
ATOM 916 O O . THR A 1 141 ? 11.148 21.619 42.700 1.00 34.38 141 THR A O 1
ATOM 919 N N . THR A 1 142 ? 12.065 19.967 43.911 1.00 35.50 142 THR A N 1
ATOM 920 C CA . THR A 1 142 ? 11.339 18.878 43.240 1.00 35.50 142 THR A CA 1
ATOM 921 C C . THR A 1 142 ? 9.947 18.779 43.851 1.00 35.50 142 THR A C 1
ATOM 923 O O . THR A 1 142 ? 9.799 18.378 45.005 1.00 35.50 142 THR A O 1
ATOM 926 N N . THR A 1 143 ? 8.920 19.180 43.104 1.00 33.16 143 THR A N 1
ATOM 927 C CA . THR A 1 143 ? 7.533 18.938 43.506 1.00 33.16 143 THR A CA 1
ATOM 928 C C . THR A 1 143 ? 7.221 17.452 43.347 1.00 33.16 143 THR A C 1
ATOM 930 O O . THR A 1 143 ? 7.580 16.816 42.360 1.00 33.16 143 THR A O 1
ATOM 933 N N . THR A 1 144 ? 6.599 16.924 44.393 1.00 30.25 144 THR A N 1
ATOM 934 C CA . THR A 1 144 ? 6.205 15.549 44.690 1.00 30.25 144 THR A CA 1
ATOM 935 C C . THR A 1 144 ? 5.913 14.676 43.470 1.00 30.25 144 THR A C 1
ATOM 937 O O . THR A 1 144 ? 5.054 14.992 42.645 1.00 30.25 144 THR A O 1
ATOM 940 N N . THR A 1 145 ? 6.575 13.517 43.431 1.00 33.50 145 THR A N 1
ATOM 941 C CA . THR A 1 145 ? 6.263 12.364 42.585 1.00 33.50 145 THR A CA 1
ATOM 942 C C . THR A 1 145 ? 4.811 11.950 42.809 1.00 33.50 145 THR A C 1
ATOM 944 O O . THR A 1 145 ? 4.499 11.130 43.666 1.00 33.50 145 THR A O 1
ATOM 947 N N . THR A 1 146 ? 3.895 12.537 42.047 1.00 30.92 146 THR A N 1
ATOM 948 C CA . THR A 1 146 ? 2.615 11.889 41.789 1.00 30.92 146 THR A CA 1
ATOM 949 C C . THR A 1 146 ? 2.957 10.796 40.794 1.00 30.92 146 THR A C 1
ATOM 951 O O . THR A 1 146 ? 3.366 11.110 39.674 1.00 30.92 146 THR A O 1
ATOM 954 N N . GLU A 1 147 ? 2.881 9.529 41.206 1.00 32.19 147 GLU A N 1
ATOM 955 C CA . GLU A 1 147 ? 2.820 8.421 40.257 1.00 32.19 147 GLU A CA 1
ATOM 956 C C . GLU A 1 147 ? 1.740 8.780 39.241 1.00 32.19 147 GLU A C 1
ATOM 958 O O . GLU A 1 147 ? 0.542 8.760 39.525 1.00 32.19 147 GLU A O 1
ATOM 963 N N . ARG A 1 148 ? 2.177 9.211 38.057 1.00 32.19 148 ARG A N 1
ATOM 964 C CA . ARG A 1 148 ? 1.288 9.432 36.934 1.00 32.19 148 ARG A CA 1
ATOM 965 C C . ARG A 1 148 ? 0.630 8.077 36.704 1.00 32.19 148 ARG A C 1
ATOM 967 O O . ARG A 1 148 ? 1.375 7.131 36.426 1.00 32.19 148 ARG A O 1
ATOM 974 N N . PRO A 1 149 ? -0.710 7.953 36.777 1.00 31.19 149 PRO A N 1
ATOM 975 C CA . PRO A 1 149 ? -1.342 6.755 36.268 1.00 31.19 149 PRO A CA 1
ATOM 976 C C . PRO A 1 149 ? -0.841 6.655 34.836 1.00 31.19 149 PRO A C 1
ATOM 978 O O . PRO A 1 149 ? -0.999 7.587 34.038 1.00 31.19 149 PRO A O 1
ATOM 981 N N . THR A 1 150 ? -0.101 5.592 34.538 1.00 32.31 150 THR A N 1
ATOM 982 C CA . THR A 1 150 ? 0.276 5.292 33.169 1.00 32.31 150 THR A CA 1
ATOM 983 C C . THR A 1 150 ? -1.053 5.183 32.452 1.00 32.31 150 THR A C 1
ATOM 985 O O . THR A 1 150 ? -1.765 4.199 32.618 1.00 32.31 150 THR A O 1
ATOM 988 N N . VAL A 1 151 ? -1.436 6.225 31.710 1.00 39.47 151 VAL A N 1
ATOM 989 C CA . VAL A 1 151 ? -2.559 6.144 30.786 1.00 39.47 151 VAL A CA 1
ATOM 990 C C . VAL A 1 151 ? -2.072 5.205 29.694 1.00 39.47 151 VAL A C 1
ATOM 992 O O . VAL A 1 151 ? -1.516 5.602 28.669 1.00 39.47 151 VAL A O 1
ATOM 995 N N . LYS A 1 152 ? -2.179 3.914 29.995 1.00 36.84 152 LYS A N 1
ATOM 996 C CA . LYS A 1 152 ? -2.081 2.805 29.075 1.00 36.84 152 LYS A CA 1
ATOM 997 C C . LYS A 1 152 ? -3.301 2.932 28.178 1.00 36.84 152 LYS A C 1
ATOM 999 O O . LYS A 1 152 ? -4.256 2.210 28.367 1.00 36.84 152 LYS A O 1
ATOM 1004 N N . THR A 1 153 ? -3.295 3.839 27.212 1.00 51.94 153 THR A N 1
ATOM 1005 C CA . THR A 1 153 ? -4.170 3.719 26.040 1.00 51.94 153 THR A CA 1
ATOM 1006 C C . THR A 1 153 ? -3.318 3.148 24.916 1.00 51.94 153 THR A C 1
ATOM 1008 O O . THR A 1 153 ? -2.637 3.928 24.242 1.00 51.94 153 THR A O 1
ATOM 1011 N N . PRO A 1 154 ? -3.283 1.810 24.726 1.00 60.97 154 PRO A N 1
ATOM 1012 C CA . PRO A 1 154 ? -2.589 1.165 23.606 1.00 60.97 154 PRO A CA 1
ATOM 1013 C C . PRO A 1 154 ? -2.901 1.838 22.262 1.00 60.97 154 PRO A C 1
ATOM 1015 O O . PRO A 1 154 ? -2.022 2.003 21.431 1.00 60.97 154 PRO A O 1
ATOM 1018 N N . TYR A 1 155 ? -4.114 2.360 22.113 1.00 64.62 155 TYR A N 1
ATOM 1019 C CA . TYR A 1 155 ? -4.678 2.812 20.844 1.00 64.62 155 TYR A CA 1
ATOM 1020 C C . TYR A 1 155 ? -4.230 4.217 20.400 1.00 64.62 155 TYR A C 1
ATOM 1022 O O . TYR A 1 155 ? -4.052 4.456 19.208 1.00 64.62 155 TYR A O 1
ATOM 1030 N N . ARG A 1 156 ? -3.870 5.120 21.334 1.00 73.06 156 ARG A N 1
ATOM 1031 C CA . ARG A 1 156 ? -3.122 6.353 20.984 1.00 73.06 156 ARG A CA 1
ATOM 1032 C C . ARG A 1 156 ? -1.721 6.019 20.457 1.00 73.06 156 ARG A C 1
ATOM 1034 O O . ARG A 1 156 ? -1.142 6.810 19.713 1.00 73.06 156 ARG A O 1
ATOM 1041 N N . ARG A 1 157 ? -1.162 4.855 20.826 1.00 86.44 157 ARG A N 1
ATOM 1042 C CA . ARG A 1 157 ? 0.121 4.406 20.270 1.00 86.44 157 ARG A CA 1
ATOM 1043 C C . ARG A 1 157 ? -0.014 3.946 18.828 1.00 86.44 157 ARG A C 1
ATOM 1045 O O . ARG A 1 157 ? 0.967 4.097 18.120 1.00 86.44 157 ARG A O 1
ATOM 1052 N N . THR A 1 158 ? -1.180 3.477 18.377 1.00 94.31 158 THR A N 1
ATOM 1053 C CA . THR A 1 158 ? -1.361 3.048 16.983 1.00 94.31 158 THR A CA 1
ATOM 1054 C C . THR A 1 158 ? -1.105 4.192 16.009 1.00 94.31 158 THR A C 1
ATOM 1056 O O . THR A 1 158 ? -0.265 4.040 15.135 1.00 94.31 158 THR A O 1
ATOM 1059 N N . ALA A 1 159 ? -1.710 5.370 16.210 1.00 96.38 159 ALA A N 1
ATOM 1060 C CA . ALA A 1 159 ? -1.430 6.543 15.370 1.00 96.38 159 ALA A CA 1
ATOM 1061 C C . ALA A 1 159 ? 0.058 6.945 15.392 1.00 96.38 159 ALA A C 1
ATOM 1063 O O . ALA A 1 159 ? 0.644 7.219 14.351 1.00 96.38 159 ALA A O 1
ATOM 1064 N N . LEU A 1 160 ? 0.692 6.934 16.572 1.00 95.88 160 LEU A N 1
ATOM 1065 C CA . LEU A 1 160 ? 2.125 7.229 16.702 1.00 95.88 160 LEU A CA 1
ATOM 1066 C C . LEU A 1 160 ? 3.000 6.192 15.989 1.00 95.88 160 LEU A C 1
ATOM 1068 O O . LEU A 1 160 ? 4.029 6.545 15.425 1.00 95.88 160 LEU A O 1
ATOM 1072 N N . GLU A 1 161 ? 2.614 4.922 16.041 1.00 96.38 161 GLU A N 1
ATOM 1073 C CA . GLU A 1 161 ? 3.333 3.832 15.398 1.00 96.38 161 GLU A CA 1
ATOM 1074 C C . GLU A 1 161 ? 3.195 3.895 13.878 1.00 96.38 161 GLU A C 1
ATOM 1076 O O . GLU A 1 161 ? 4.197 3.748 13.188 1.00 96.38 161 GLU A O 1
ATOM 1081 N N . LEU A 1 162 ? 2.007 4.216 13.360 1.00 98.38 162 LEU A N 1
ATOM 1082 C CA . LEU A 1 162 ? 1.799 4.483 11.934 1.00 98.38 162 LEU A CA 1
ATOM 1083 C C . LEU A 1 162 ? 2.664 5.654 11.458 1.00 98.38 162 LEU A C 1
ATOM 1085 O O . LEU A 1 162 ? 3.367 5.524 10.460 1.00 98.38 162 LEU A O 1
ATOM 1089 N N . SER A 1 163 ? 2.721 6.755 12.218 1.00 98.31 163 SER A N 1
ATOM 1090 C CA . SER A 1 163 ? 3.633 7.861 11.904 1.00 98.31 163 SER A CA 1
ATOM 1091 C C . SER A 1 163 ? 5.100 7.418 11.903 1.00 98.31 163 SER A C 1
ATOM 1093 O O . SER A 1 163 ? 5.847 7.783 11.000 1.00 98.31 163 SER A O 1
ATOM 1095 N N . ARG A 1 164 ? 5.539 6.605 12.876 1.00 97.75 164 ARG A N 1
ATOM 1096 C CA . ARG A 1 164 ? 6.916 6.074 12.895 1.00 97.75 164 ARG A CA 1
ATOM 1097 C C . ARG A 1 164 ? 7.207 5.193 11.687 1.00 97.75 164 ARG A C 1
ATOM 1099 O O . ARG A 1 164 ? 8.258 5.353 11.084 1.00 97.75 164 ARG A O 1
ATOM 1106 N N . GLN A 1 165 ? 6.294 4.289 11.340 1.00 98.06 165 GLN A N 1
ATOM 1107 C CA . GLN A 1 165 ? 6.420 3.428 10.165 1.00 98.06 165 GLN A CA 1
ATOM 1108 C C . GLN A 1 165 ? 6.519 4.259 8.881 1.00 98.06 165 GLN A C 1
ATOM 1110 O O . GLN A 1 165 ? 7.393 4.001 8.059 1.00 98.06 165 GLN A O 1
ATOM 1115 N N . TYR A 1 166 ? 5.674 5.281 8.740 1.00 98.62 166 TYR A N 1
ATOM 1116 C CA . TYR A 1 166 ? 5.644 6.179 7.587 1.00 98.62 166 TYR A CA 1
ATOM 1117 C C . TYR A 1 166 ? 6.947 6.974 7.400 1.00 98.62 166 TYR A C 1
ATOM 1119 O O . TYR A 1 166 ? 7.435 7.102 6.277 1.00 98.62 166 TYR A O 1
ATOM 1127 N N . TYR A 1 167 ? 7.534 7.496 8.481 1.00 98.56 167 TYR A N 1
ATOM 1128 C CA . TYR A 1 167 ? 8.785 8.266 8.415 1.00 98.56 167 TYR A CA 1
ATOM 1129 C C . TYR A 1 167 ? 10.056 7.402 8.360 1.00 98.56 167 TYR A C 1
ATOM 1131 O O . TYR A 1 167 ? 11.146 7.936 8.166 1.00 98.56 167 TYR A O 1
ATOM 1139 N N . ASP A 1 168 ? 9.950 6.084 8.526 1.00 98.00 168 ASP A N 1
ATOM 1140 C CA . ASP A 1 168 ? 11.101 5.183 8.514 1.00 98.00 168 ASP A CA 1
ATOM 1141 C C . ASP A 1 168 ? 11.474 4.766 7.081 1.00 98.00 168 ASP A C 1
ATOM 1143 O O . ASP A 1 168 ? 10.944 3.805 6.519 1.00 98.00 168 ASP A O 1
ATOM 1147 N N . THR A 1 169 ? 12.406 5.510 6.485 1.00 97.50 169 THR A N 1
ATOM 1148 C CA . THR A 1 169 ? 12.842 5.373 5.083 1.00 97.50 169 THR A CA 1
ATOM 1149 C C . THR A 1 169 ? 14.031 4.434 4.885 1.00 97.50 169 THR A C 1
ATOM 1151 O O . THR A 1 169 ? 14.683 4.473 3.840 1.00 97.50 169 THR A O 1
ATOM 1154 N N . ARG A 1 170 ? 14.344 3.565 5.858 1.00 97.25 170 ARG A N 1
ATOM 1155 C CA . ARG A 1 170 ? 15.398 2.558 5.660 1.00 97.25 170 ARG A CA 1
ATOM 1156 C C . ARG A 1 170 ? 15.118 1.725 4.404 1.00 97.25 170 ARG A C 1
ATOM 1158 O O . ARG A 1 170 ? 13.975 1.385 4.097 1.00 97.25 170 ARG A O 1
ATOM 1165 N N . SER A 1 171 ? 16.177 1.382 3.681 1.00 96.00 171 SER A N 1
ATOM 1166 C CA . SER A 1 171 ? 16.088 0.604 2.440 1.00 96.00 171 SER A CA 1
ATOM 1167 C C . SER A 1 171 ? 15.808 -0.881 2.680 1.00 96.00 171 SER A C 1
ATOM 1169 O O . SER A 1 171 ? 15.278 -1.547 1.796 1.00 96.00 171 SER A O 1
ATOM 1171 N N . GLN A 1 172 ? 16.140 -1.391 3.868 1.00 97.19 172 GLN A N 1
ATOM 1172 C CA . GLN A 1 172 ? 15.939 -2.775 4.302 1.00 97.19 172 GLN A CA 1
ATOM 1173 C C . GLN A 1 172 ? 15.720 -2.814 5.818 1.00 97.19 172 GLN A C 1
ATOM 1175 O O . GLN A 1 172 ? 16.102 -1.886 6.538 1.00 97.19 172 GLN A O 1
ATOM 1180 N N . CYS A 1 173 ? 15.121 -3.889 6.315 1.00 97.88 173 CYS A N 1
ATOM 1181 C CA . CYS A 1 173 ? 14.980 -4.138 7.745 1.00 97.88 173 CYS A CA 1
ATOM 1182 C C . CYS A 1 173 ? 16.322 -4.515 8.389 1.00 97.88 173 CYS A C 1
ATOM 1184 O O . CYS A 1 173 ? 17.299 -4.818 7.709 1.00 97.88 173 CYS A O 1
ATOM 1186 N N . ASN A 1 174 ? 16.380 -4.517 9.725 1.00 96.25 174 ASN A N 1
ATOM 1187 C CA . ASN A 1 174 ? 17.626 -4.789 10.458 1.00 96.25 174 ASN A CA 1
ATOM 1188 C C . ASN A 1 174 ? 18.192 -6.199 10.204 1.00 96.25 174 ASN A C 1
ATOM 1190 O O . ASN A 1 174 ? 19.382 -6.420 10.399 1.00 96.25 174 ASN A O 1
ATOM 1194 N N . ASP A 1 175 ? 17.344 -7.142 9.791 1.00 96.12 175 ASP A N 1
ATOM 1195 C CA . ASP A 1 175 ? 17.714 -8.510 9.418 1.00 96.12 175 ASP A CA 1
ATOM 1196 C C . ASP A 1 175 ? 18.017 -8.670 7.914 1.00 96.12 175 ASP A C 1
ATOM 1198 O O . ASP A 1 175 ? 18.174 -9.793 7.442 1.00 96.12 175 ASP A O 1
ATOM 1202 N N . GLY A 1 176 ? 18.074 -7.568 7.157 1.00 96.94 176 GLY A N 1
ATOM 1203 C CA . GLY A 1 176 ? 18.304 -7.558 5.708 1.00 96.94 176 GLY A CA 1
ATOM 1204 C C . GLY A 1 176 ? 17.071 -7.884 4.862 1.00 96.94 176 GLY A C 1
ATOM 1205 O O . GLY A 1 176 ? 17.165 -7.931 3.639 1.00 96.94 176 GLY A O 1
ATOM 1206 N N . SER A 1 177 ? 15.908 -8.111 5.476 1.00 97.62 177 SER A N 1
ATOM 1207 C CA . SER A 1 177 ? 14.671 -8.340 4.723 1.00 97.62 177 SER A CA 1
ATOM 1208 C C . SER A 1 177 ? 14.128 -7.046 4.081 1.00 97.62 177 SER A C 1
ATOM 1210 O O . SER A 1 177 ? 14.565 -5.943 4.433 1.00 97.62 177 SER A O 1
ATOM 1212 N N . PRO A 1 178 ? 13.190 -7.144 3.121 1.00 98.19 178 PRO A N 1
ATOM 1213 C CA . PRO A 1 178 ? 12.672 -5.986 2.397 1.00 98.19 178 PRO A CA 1
ATOM 1214 C C . PRO A 1 178 ? 12.028 -4.946 3.316 1.00 98.19 178 PRO A C 1
ATOM 1216 O O . PRO A 1 178 ? 11.299 -5.300 4.241 1.00 98.19 178 PRO A O 1
ATOM 1219 N N . ALA A 1 179 ? 12.225 -3.655 3.028 1.00 98.00 179 ALA A N 1
ATOM 1220 C CA . ALA A 1 179 ? 11.756 -2.569 3.898 1.00 98.00 179 ALA A CA 1
ATOM 1221 C C . ALA A 1 179 ? 10.248 -2.605 4.215 1.00 98.00 179 ALA A C 1
ATOM 1223 O O . ALA A 1 179 ? 9.869 -2.299 5.345 1.00 98.00 179 ALA A O 1
ATOM 1224 N N . TYR A 1 180 ? 9.392 -3.047 3.283 1.00 97.44 180 TYR A N 1
ATOM 1225 C CA . TYR A 1 180 ? 7.945 -3.169 3.523 1.00 97.44 180 TYR A CA 1
ATOM 1226 C C . TYR A 1 180 ? 7.589 -4.136 4.667 1.00 97.44 180 TYR A C 1
ATOM 1228 O O . TYR A 1 180 ? 6.477 -4.101 5.189 1.00 97.44 180 TYR A O 1
ATOM 1236 N N . MET A 1 181 ? 8.515 -5.007 5.088 1.00 97.50 181 MET A N 1
ATOM 1237 C CA . MET A 1 181 ? 8.292 -5.927 6.203 1.00 97.50 181 MET A CA 1
ATOM 1238 C C . MET A 1 181 ? 8.407 -5.254 7.581 1.00 97.50 181 MET A C 1
ATOM 1240 O O . MET A 1 181 ? 7.924 -5.823 8.563 1.00 97.50 181 MET A O 1
ATOM 1244 N N . CYS A 1 182 ? 9.008 -4.063 7.679 1.00 97.31 182 CYS A N 1
ATOM 1245 C CA . CYS A 1 182 ? 9.212 -3.346 8.946 1.00 97.31 182 CYS A CA 1
ATOM 1246 C C . CYS A 1 182 ? 8.842 -1.854 8.912 1.00 97.31 182 CYS A C 1
ATOM 1248 O O . CYS A 1 182 ? 8.697 -1.253 9.987 1.00 97.31 182 CYS A O 1
ATOM 1250 N N . THR A 1 183 ? 8.676 -1.260 7.726 1.00 97.44 183 THR A N 1
ATOM 1251 C CA . THR A 1 183 ? 8.349 0.160 7.546 1.00 97.44 183 THR A CA 1
ATOM 1252 C C . THR A 1 183 ? 7.216 0.406 6.557 1.00 97.44 183 THR A C 1
ATOM 1254 O O . THR A 1 183 ? 6.737 -0.505 5.878 1.00 97.44 183 THR A O 1
ATOM 1257 N N . GLY A 1 184 ? 6.787 1.669 6.512 1.00 98.06 184 GLY A N 1
ATOM 1258 C CA . GLY A 1 184 ? 5.627 2.141 5.773 1.00 98.06 184 GLY A CA 1
ATOM 1259 C C . GLY A 1 184 ? 4.305 1.578 6.293 1.00 98.06 184 GLY A C 1
ATOM 1260 O O . GLY A 1 184 ? 4.264 0.709 7.163 1.00 98.06 184 GLY A O 1
ATOM 1261 N N . VAL A 1 185 ? 3.212 2.127 5.776 1.00 98.69 185 VAL A N 1
ATOM 1262 C CA . VAL A 1 185 ? 1.847 1.779 6.179 1.00 98.69 185 VAL A CA 1
ATOM 1263 C C . VAL A 1 185 ? 1.176 1.041 5.030 1.00 98.69 185 VAL A C 1
ATOM 1265 O O . VAL A 1 185 ? 0.847 1.653 4.016 1.00 98.69 185 VAL A O 1
ATOM 1268 N N . MET A 1 186 ? 0.994 -0.270 5.193 1.00 98.62 186 MET A N 1
ATOM 1269 C CA . MET A 1 186 ? 0.319 -1.143 4.231 1.00 98.62 186 MET A CA 1
ATOM 1270 C C . MET A 1 186 ? -1.195 -1.051 4.434 1.00 98.62 186 MET A C 1
ATOM 1272 O O . MET A 1 186 ? -1.711 -1.517 5.451 1.00 98.62 186 MET A O 1
ATOM 1276 N N . LEU A 1 187 ? -1.908 -0.447 3.488 1.00 98.62 187 LEU A N 1
ATOM 1277 C CA . LEU A 1 187 ? -3.337 -0.169 3.607 1.00 98.62 187 LEU A CA 1
ATOM 1278 C C . LEU A 1 187 ? -4.110 -0.643 2.386 1.00 98.62 187 LEU A C 1
ATOM 1280 O O . LEU A 1 187 ? -3.602 -0.648 1.269 1.00 98.62 187 LEU A O 1
ATOM 1284 N N . ARG A 1 188 ? -5.369 -1.003 2.595 1.00 98.25 188 ARG A N 1
ATOM 1285 C CA . ARG A 1 188 ? -6.318 -1.285 1.523 1.00 98.25 188 ARG A CA 1
ATOM 1286 C C . ARG A 1 188 ? -7.522 -0.385 1.703 1.00 98.25 188 ARG A C 1
ATOM 1288 O O . ARG A 1 188 ? -8.105 -0.361 2.784 1.00 98.25 188 ARG A O 1
ATOM 1295 N N . SER A 1 189 ? -7.860 0.358 0.654 1.00 96.81 189 SER A N 1
ATOM 1296 C CA . SER A 1 189 ? -9.081 1.150 0.602 1.00 96.81 189 SER A CA 1
ATOM 1297 C C . SER A 1 189 ? -10.261 0.301 0.130 1.00 96.81 189 SER A C 1
ATOM 1299 O O . SER A 1 189 ? -10.115 -0.651 -0.644 1.00 96.81 189 SER A O 1
ATOM 1301 N N . ASN A 1 190 ? -11.450 0.657 0.594 1.00 95.19 190 ASN A N 1
ATOM 1302 C CA . ASN A 1 190 ? -12.706 -0.004 0.281 1.00 95.19 190 ASN A CA 1
ATOM 1303 C C . ASN A 1 190 ? -13.755 1.062 -0.047 1.00 95.19 190 ASN A C 1
ATOM 1305 O O . ASN A 1 190 ? -13.714 2.156 0.504 1.00 95.19 190 ASN A O 1
ATOM 1309 N N . LYS A 1 191 ? -14.692 0.730 -0.943 1.00 90.94 191 LYS A N 1
ATOM 1310 C CA . LYS A 1 191 ? -15.709 1.672 -1.421 1.00 90.94 191 LYS A CA 1
ATOM 1311 C C . LYS A 1 191 ? -16.570 2.224 -0.287 1.00 90.94 191 LYS A C 1
ATOM 1313 O O . LYS A 1 191 ? -16.426 3.386 0.047 1.00 90.94 191 LYS A O 1
ATOM 1318 N N . ASN A 1 192 ? -17.439 1.372 0.255 1.00 91.88 192 ASN A N 1
ATOM 1319 C CA . ASN A 1 192 ? -18.358 1.660 1.352 1.00 91.88 192 ASN A CA 1
ATOM 1320 C C . ASN A 1 192 ? -18.483 0.407 2.231 1.00 91.88 192 ASN A C 1
ATOM 1322 O O . ASN A 1 192 ? -18.228 -0.716 1.762 1.00 91.88 192 ASN A O 1
ATOM 1326 N N . TYR A 1 193 ? -18.973 0.587 3.455 1.00 95.38 193 TYR A N 1
ATOM 1327 C CA . TYR A 1 193 ? -19.406 -0.507 4.316 1.00 95.38 193 TYR A CA 1
ATOM 1328 C C . TYR A 1 193 ? -20.532 -1.351 3.690 1.00 95.38 193 TYR A C 1
ATOM 1330 O O . TYR A 1 193 ? -21.344 -0.871 2.893 1.00 95.38 193 TYR A O 1
ATOM 1338 N N . SER A 1 194 ? -20.582 -2.632 4.065 1.00 95.56 194 SER A N 1
ATOM 1339 C CA . SER A 1 194 ? -21.638 -3.567 3.685 1.00 95.56 194 SER A CA 1
ATOM 1340 C C . SER A 1 194 ? -21.895 -4.576 4.798 1.00 95.56 194 SER A C 1
ATOM 1342 O O . SER A 1 194 ? -20.955 -5.154 5.326 1.00 95.56 194 SER A O 1
ATOM 1344 N N . ASP A 1 195 ? -23.165 -4.879 5.068 1.00 94.38 195 ASP A N 1
ATOM 1345 C CA . ASP A 1 195 ? -23.556 -5.984 5.957 1.00 94.38 195 ASP A CA 1
ATOM 1346 C C . ASP A 1 195 ? -23.428 -7.373 5.293 1.00 94.38 195 ASP A C 1
ATOM 1348 O O . ASP A 1 195 ? -23.736 -8.394 5.905 1.00 94.38 195 ASP A O 1
ATOM 1352 N N . GLN A 1 196 ? -23.051 -7.438 4.009 1.00 95.62 196 GLN A N 1
ATOM 1353 C CA . GLN A 1 196 ? -23.000 -8.695 3.247 1.00 95.62 196 GLN A CA 1
ATOM 1354 C C . GLN A 1 196 ? -21.653 -9.414 3.346 1.00 95.62 196 GLN A C 1
ATOM 1356 O O . GLN A 1 196 ? -21.565 -10.594 3.005 1.00 95.62 196 GLN A O 1
ATOM 1361 N N . TYR A 1 197 ? -20.604 -8.702 3.745 1.00 95.31 197 TYR A N 1
ATOM 1362 C CA . TYR A 1 197 ? -19.245 -9.215 3.833 1.00 95.31 197 TYR A CA 1
ATOM 1363 C C . TYR A 1 197 ? -18.444 -8.391 4.834 1.00 95.31 197 TYR A C 1
ATOM 1365 O O . TYR A 1 197 ? -18.694 -7.204 5.021 1.00 95.31 197 TYR A O 1
ATOM 1373 N N . HIS A 1 198 ? -17.421 -9.002 5.416 1.00 97.75 198 HIS A N 1
ATOM 1374 C CA . HIS A 1 198 ? -16.479 -8.286 6.263 1.00 97.75 198 HIS A CA 1
ATOM 1375 C C . HIS A 1 198 ? -15.452 -7.542 5.411 1.00 97.75 198 HIS A C 1
ATOM 1377 O O . HIS A 1 198 ? -14.930 -8.087 4.439 1.00 97.75 198 HIS A O 1
ATOM 1383 N N . VAL A 1 199 ? -15.108 -6.305 5.779 1.00 97.81 199 VAL A N 1
ATOM 1384 C CA . VAL A 1 199 ? -14.199 -5.460 4.975 1.00 97.81 199 VAL A CA 1
ATOM 1385 C C . VAL A 1 199 ? -12.803 -6.074 4.782 1.00 97.81 199 VAL A C 1
ATOM 1387 O O . VAL A 1 199 ? -12.145 -5.813 3.774 1.00 97.81 199 VAL A O 1
ATOM 1390 N N . TRP A 1 200 ? -12.364 -6.902 5.736 1.00 97.69 200 TRP A N 1
ATOM 1391 C CA . TRP A 1 200 ? -11.081 -7.612 5.727 1.00 97.69 200 TRP A CA 1
ATOM 1392 C C . TRP A 1 200 ? -11.144 -8.987 5.049 1.00 97.69 200 TRP A C 1
ATOM 1394 O O . TRP A 1 200 ? -10.133 -9.687 5.012 1.00 97.69 200 TRP A O 1
ATOM 1404 N N . ASP A 1 201 ? -12.300 -9.414 4.543 1.00 97.69 201 ASP A N 1
ATOM 1405 C CA . ASP A 1 201 ? -12.384 -10.633 3.748 1.00 97.69 201 ASP A CA 1
ATOM 1406 C C . ASP A 1 201 ? -12.036 -10.341 2.279 1.00 97.69 201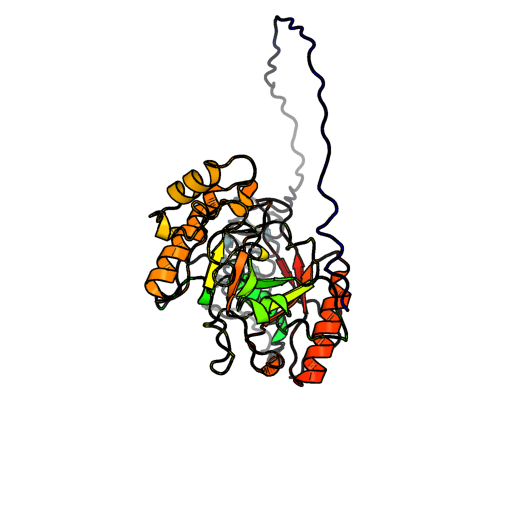 ASP A C 1
ATOM 1408 O O . ASP A 1 201 ? -12.340 -9.264 1.751 1.00 97.69 201 ASP A O 1
ATOM 1412 N N . PRO A 1 202 ? -11.368 -11.280 1.589 1.00 96.88 202 PRO A N 1
ATOM 1413 C CA . PRO A 1 202 ? -11.011 -11.096 0.191 1.00 96.88 202 PRO A CA 1
ATOM 1414 C C . PRO A 1 202 ? -12.264 -11.029 -0.688 1.00 96.88 202 PRO A C 1
ATOM 1416 O O . PRO A 1 202 ? -13.242 -11.747 -0.476 1.00 96.88 202 PRO A O 1
ATOM 1419 N N . SER A 1 203 ? -12.219 -10.196 -1.729 1.00 95.44 203 SER A N 1
ATOM 1420 C CA . SER A 1 203 ? -13.295 -10.158 -2.722 1.00 95.44 203 SER A CA 1
ATOM 1421 C C . SER A 1 203 ? -13.314 -11.446 -3.559 1.00 95.44 203 SER A C 1
ATOM 1423 O O . SER A 1 203 ? -12.276 -12.101 -3.694 1.00 95.44 203 SER A O 1
ATOM 1425 N N . PRO A 1 204 ? -14.433 -11.782 -4.231 1.00 96.12 204 PRO A N 1
ATOM 1426 C CA . PRO A 1 204 ? -14.475 -12.920 -5.153 1.00 96.12 204 PRO A CA 1
ATOM 1427 C C . PRO A 1 204 ? -13.384 -12.868 -6.231 1.00 96.12 204 PRO A C 1
ATOM 1429 O O . PRO A 1 204 ? -12.842 -13.902 -6.620 1.00 96.12 204 PRO A O 1
ATOM 1432 N N . PHE A 1 205 ? -13.029 -11.664 -6.693 1.00 95.75 205 PHE A N 1
ATOM 1433 C CA . PHE A 1 205 ? -11.926 -11.466 -7.630 1.00 95.75 205 PHE A CA 1
ATOM 1434 C C . PHE A 1 205 ? -10.573 -11.829 -7.006 1.00 95.75 205 PHE A C 1
ATOM 1436 O O . PHE A 1 205 ? -9.792 -12.558 -7.617 1.00 95.75 205 PHE A O 1
ATOM 1443 N N . SER A 1 206 ? -10.304 -11.375 -5.780 1.00 97.62 206 SER A N 1
ATOM 1444 C CA . SER A 1 206 ? -9.085 -11.732 -5.050 1.00 97.62 206 SER A CA 1
ATOM 1445 C C . SER A 1 206 ? -9.004 -13.230 -4.779 1.00 97.62 206 SER A C 1
ATOM 1447 O O . SER A 1 206 ? -7.977 -13.840 -5.056 1.00 97.62 206 SER A O 1
ATOM 1449 N N . THR A 1 207 ? -10.101 -13.863 -4.354 1.00 97.81 207 THR A N 1
ATOM 1450 C CA . THR A 1 207 ? -10.158 -15.322 -4.175 1.00 97.81 207 THR A CA 1
ATOM 1451 C C . THR A 1 207 ? -9.884 -16.068 -5.480 1.00 97.81 207 THR A C 1
ATOM 1453 O O . THR A 1 207 ? -9.132 -17.037 -5.482 1.00 97.81 207 THR A O 1
ATOM 1456 N N . LYS A 1 208 ? -10.453 -15.613 -6.604 1.00 97.44 208 LYS A N 1
ATOM 1457 C CA . LYS A 1 208 ? -10.242 -16.233 -7.921 1.00 97.44 208 LYS A CA 1
ATOM 1458 C C . LYS A 1 208 ? -8.802 -16.080 -8.410 1.00 97.44 208 LYS A C 1
ATOM 1460 O O . LYS A 1 208 ? -8.256 -17.012 -8.990 1.00 97.44 208 LYS A O 1
ATOM 1465 N N . THR A 1 209 ? -8.223 -14.894 -8.245 1.00 97.38 209 THR A N 1
ATOM 1466 C CA . THR A 1 209 ? -6.897 -14.572 -8.791 1.00 97.38 209 THR A CA 1
ATOM 1467 C C . THR A 1 209 ? -5.763 -14.904 -7.843 1.00 97.38 209 THR A C 1
ATOM 1469 O O . THR A 1 209 ? -4.627 -14.936 -8.285 1.00 97.38 209 THR A O 1
ATOM 1472 N N . GLY A 1 210 ? -6.022 -15.132 -6.557 1.00 98.12 210 GLY A N 1
ATOM 1473 C CA . GLY A 1 210 ? -5.000 -15.367 -5.539 1.00 98.12 210 GLY A CA 1
ATOM 1474 C C . GLY A 1 210 ? -4.217 -14.117 -5.123 1.00 98.12 210 GLY A C 1
ATOM 1475 O O . GLY A 1 210 ? -3.347 -14.223 -4.264 1.00 98.12 210 GLY A O 1
ATOM 1476 N N . GLY A 1 211 ? -4.545 -12.927 -5.640 1.00 98.12 211 GLY A N 1
ATOM 1477 C CA . GLY A 1 211 ? -3.910 -11.667 -5.244 1.00 98.12 211 GLY A CA 1
ATOM 1478 C C . GLY A 1 211 ? -4.905 -10.603 -4.763 1.00 98.12 211 GLY A C 1
ATOM 1479 O O . GLY A 1 211 ? -6.020 -10.463 -5.277 1.00 98.12 211 GLY A O 1
ATOM 1480 N N . THR A 1 212 ? -4.482 -9.815 -3.783 1.00 98.19 212 THR A N 1
ATOM 1481 C CA . THR A 1 212 ? -5.257 -8.722 -3.191 1.00 98.19 212 THR A CA 1
ATOM 1482 C C . THR A 1 212 ? -4.461 -7.425 -3.268 1.00 98.19 212 THR A C 1
ATOM 1484 O O . THR A 1 212 ? -3.326 -7.374 -2.804 1.00 98.19 212 THR A O 1
ATOM 1487 N N . SER A 1 213 ? -5.049 -6.379 -3.858 1.00 97.81 213 SER A N 1
ATOM 1488 C CA . SER A 1 213 ? -4.383 -5.080 -4.006 1.00 97.81 213 SER A CA 1
ATOM 1489 C C . SER A 1 213 ? -4.349 -4.299 -2.697 1.00 97.81 213 SER A C 1
ATOM 1491 O O . SER A 1 213 ? -5.346 -4.236 -1.971 1.00 97.81 213 SER A O 1
ATOM 1493 N N . PHE A 1 214 ? -3.202 -3.699 -2.427 1.00 98.50 214 PHE A N 1
ATOM 1494 C CA . PHE A 1 214 ? -2.947 -2.778 -1.329 1.00 98.50 214 PHE A CA 1
ATOM 1495 C C . PHE A 1 214 ? -2.167 -1.585 -1.873 1.00 98.50 214 PHE A C 1
ATOM 1497 O O . PHE A 1 214 ? -1.541 -1.667 -2.925 1.00 98.50 214 PHE A O 1
ATOM 1504 N N . SER A 1 215 ? -2.156 -0.503 -1.119 1.00 98.00 215 SER A N 1
ATOM 1505 C CA . SER A 1 215 ? -1.236 0.606 -1.312 1.00 98.00 215 SER A CA 1
ATOM 1506 C C . SER A 1 215 ? -0.329 0.716 -0.093 1.00 98.00 215 SER A C 1
ATOM 1508 O O . SER A 1 215 ? -0.614 0.178 0.983 1.00 98.00 215 SER A O 1
ATOM 1510 N N . TRP A 1 216 ? 0.785 1.417 -0.247 1.00 98.06 216 TRP A N 1
ATOM 1511 C CA . TRP A 1 216 ? 1.787 1.528 0.800 1.00 98.06 216 TRP A CA 1
ATOM 1512 C C . TRP A 1 216 ? 2.276 2.960 0.953 1.00 98.06 216 TRP A C 1
ATOM 1514 O O . TRP A 1 216 ? 2.802 3.559 0.018 1.00 98.06 216 TRP A O 1
ATOM 1524 N N . LEU A 1 217 ? 2.088 3.531 2.139 1.00 98.12 217 LEU A N 1
ATOM 1525 C CA . LEU A 1 217 ? 2.492 4.905 2.423 1.00 98.12 217 LEU A CA 1
ATOM 1526 C C . LEU A 1 217 ? 3.855 4.938 3.106 1.00 98.12 217 LEU A C 1
ATOM 1528 O O . LEU A 1 217 ? 4.034 4.359 4.181 1.00 98.12 217 LEU A O 1
ATOM 1532 N N . ARG A 1 218 ? 4.778 5.717 2.543 1.00 97.75 218 ARG A N 1
ATOM 1533 C CA . ARG A 1 218 ? 6.045 6.091 3.174 1.00 97.75 218 ARG A CA 1
ATOM 1534 C C . ARG A 1 218 ? 6.402 7.528 2.805 1.00 97.75 218 ARG A C 1
ATOM 1536 O O . ARG A 1 218 ? 5.995 8.029 1.760 1.00 97.75 218 ARG A O 1
ATOM 1543 N N . SER A 1 219 ? 7.139 8.206 3.679 1.00 97.38 219 SER A N 1
ATOM 1544 C CA . SER A 1 219 ? 7.412 9.642 3.553 1.00 97.38 219 SER A CA 1
ATOM 1545 C C . SER A 1 219 ? 8.186 10.042 2.295 1.00 97.38 219 SER A C 1
ATOM 1547 O O . SER A 1 219 ? 8.067 11.181 1.855 1.00 97.38 219 SER A O 1
ATOM 1549 N N . ASP A 1 220 ? 8.928 9.124 1.683 1.00 95.19 220 ASP A N 1
ATOM 1550 C CA . ASP A 1 220 ? 9.703 9.291 0.447 1.00 95.19 220 ASP A CA 1
ATOM 1551 C C . ASP A 1 220 ? 8.997 8.748 -0.813 1.00 95.19 220 ASP A C 1
ATOM 1553 O O . ASP A 1 220 ? 9.453 9.018 -1.920 1.00 95.19 220 ASP A O 1
ATOM 1557 N N . THR A 1 221 ? 7.862 8.055 -0.665 1.00 94.75 221 THR A N 1
ATOM 1558 C CA . THR A 1 221 ? 7.040 7.518 -1.770 1.00 94.75 221 THR A CA 1
ATOM 1559 C C . THR A 1 221 ? 5.574 7.943 -1.635 1.00 94.75 221 THR A C 1
ATOM 1561 O O . THR A 1 221 ? 4.649 7.133 -1.696 1.00 94.75 221 THR A O 1
ATOM 1564 N N . ARG A 1 222 ? 5.375 9.223 -1.314 1.00 94.00 222 ARG A N 1
ATOM 1565 C CA . ARG A 1 222 ? 4.074 9.820 -0.990 1.00 94.00 222 ARG A CA 1
ATOM 1566 C C . ARG A 1 222 ? 3.244 10.117 -2.242 1.00 94.00 222 ARG A C 1
ATOM 1568 O O . ARG A 1 222 ? 3.780 10.634 -3.217 1.00 94.00 222 ARG A O 1
ATOM 1575 N N . TYR A 1 223 ? 1.937 9.901 -2.125 1.00 96.75 223 TYR A N 1
ATOM 1576 C CA . TYR A 1 223 ? 0.915 10.205 -3.127 1.00 96.75 223 TYR A CA 1
ATOM 1577 C C . TYR A 1 223 ? -0.308 10.869 -2.468 1.00 96.75 223 TYR A C 1
ATOM 1579 O O . TYR A 1 223 ? -0.440 10.863 -1.240 1.00 96.75 223 TYR A O 1
ATOM 1587 N N . SER A 1 224 ? -1.175 11.487 -3.269 1.00 96.00 224 SER A N 1
ATOM 1588 C CA . SER A 1 224 ? -2.203 12.432 -2.799 1.00 96.00 224 SER A CA 1
ATOM 1589 C C . SER A 1 224 ? -3.588 11.838 -2.514 1.00 96.00 224 SER A C 1
ATOM 1591 O O . SER A 1 224 ? -4.403 12.497 -1.867 1.00 96.00 224 SER A O 1
ATOM 1593 N N . HIS A 1 225 ? -3.882 10.616 -2.964 1.00 95.56 225 HIS A N 1
ATOM 1594 C CA . HIS A 1 225 ? -5.233 10.046 -2.901 1.00 95.56 225 HIS A CA 1
ATOM 1595 C C . HIS A 1 225 ? -5.236 8.511 -2.808 1.00 95.56 225 HIS A C 1
ATOM 1597 O O . HIS A 1 225 ? -4.191 7.875 -2.868 1.00 95.56 225 HIS A O 1
ATOM 1603 N N . LEU A 1 226 ? -6.412 7.908 -2.617 1.00 95.44 226 LEU A N 1
ATOM 1604 C CA . LEU A 1 226 ? -6.589 6.452 -2.591 1.00 95.44 226 LEU A CA 1
ATOM 1605 C C . LEU A 1 226 ? -7.280 5.958 -3.862 1.00 95.44 226 LEU A C 1
ATOM 1607 O O . LEU A 1 226 ? -7.999 6.711 -4.520 1.00 95.44 226 LEU A O 1
ATOM 1611 N N . ALA A 1 227 ? -7.113 4.666 -4.153 1.00 93.38 227 ALA A N 1
ATOM 1612 C CA . ALA A 1 227 ? -7.686 4.036 -5.336 1.00 93.38 227 ALA A CA 1
ATOM 1613 C C . ALA A 1 227 ? -9.198 4.286 -5.437 1.00 93.38 227 ALA A C 1
ATOM 1615 O O . ALA A 1 227 ? -9.917 4.196 -4.436 1.00 93.38 227 ALA A O 1
ATOM 1616 N N . PHE A 1 228 ? -9.661 4.601 -6.651 1.00 92.50 228 PHE A N 1
ATOM 1617 C CA . PHE A 1 228 ? -11.067 4.867 -6.988 1.00 92.50 228 PHE A CA 1
ATOM 1618 C C . PHE A 1 228 ? -11.742 5.999 -6.190 1.00 92.50 228 PHE A C 1
ATOM 1620 O O . PHE A 1 228 ? -12.971 6.087 -6.174 1.00 92.50 228 PHE A O 1
ATOM 1627 N N . GLY A 1 229 ? -10.971 6.863 -5.518 1.00 92.62 229 GLY A N 1
ATOM 1628 C CA . GLY A 1 229 ? -11.521 7.910 -4.651 1.00 92.62 229 GLY A CA 1
ATOM 1629 C C . GLY A 1 229 ? -12.188 7.364 -3.385 1.00 92.62 229 GLY A C 1
ATOM 1630 O O . GLY A 1 229 ? -13.079 8.004 -2.835 1.00 92.62 229 GLY A O 1
ATOM 1631 N N . TYR A 1 230 ? -11.802 6.163 -2.949 1.00 96.81 230 TYR A N 1
ATOM 1632 C CA . TYR A 1 230 ? -12.308 5.554 -1.722 1.00 96.81 230 TYR A CA 1
ATOM 1633 C C . TYR A 1 230 ? -11.799 6.278 -0.476 1.00 96.81 230 TYR A C 1
ATOM 1635 O O . TYR A 1 230 ? -10.663 6.748 -0.429 1.00 96.81 230 TYR A O 1
ATOM 1643 N N . ASN A 1 231 ? -12.636 6.313 0.561 1.00 97.81 231 ASN A N 1
ATOM 1644 C CA . ASN A 1 231 ? -12.427 7.170 1.729 1.00 97.81 231 ASN A CA 1
ATOM 1645 C C . ASN A 1 231 ? -12.166 6.405 3.029 1.00 97.81 231 ASN A C 1
ATOM 1647 O O . ASN A 1 231 ? -11.907 7.026 4.059 1.00 97.81 231 ASN A O 1
ATOM 1651 N N . SER A 1 232 ? -12.238 5.076 3.014 1.00 98.50 232 SER A N 1
ATOM 1652 C CA . SER A 1 232 ? -12.114 4.237 4.205 1.00 98.50 232 SER A CA 1
ATOM 1653 C C . SER A 1 232 ? -11.454 2.898 3.881 1.00 98.50 232 SER A C 1
ATOM 1655 O O . SER A 1 232 ? -11.293 2.532 2.715 1.00 98.50 232 SER A O 1
ATOM 1657 N N . GLY A 1 233 ? -11.032 2.166 4.911 1.00 98.56 233 GLY A N 1
ATOM 1658 C CA . GLY A 1 233 ? -10.446 0.843 4.733 1.00 98.56 233 GLY A CA 1
ATOM 1659 C C . GLY A 1 233 ? -9.742 0.318 5.976 1.00 98.56 233 GLY A C 1
ATOM 1660 O O . GLY A 1 233 ? -10.059 0.706 7.105 1.00 98.56 233 GLY A O 1
ATOM 1661 N N . PHE A 1 234 ? -8.768 -0.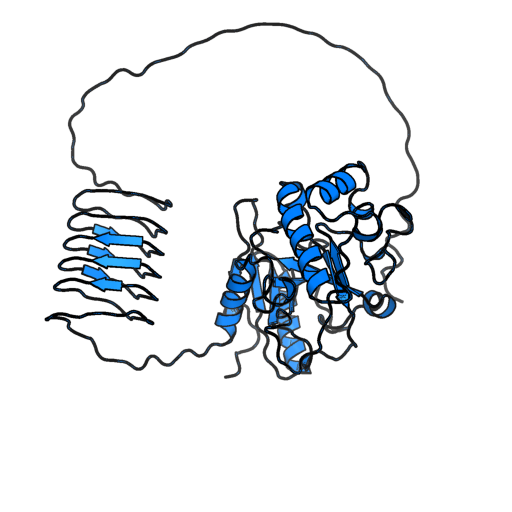565 5.770 1.00 98.81 234 PHE A N 1
ATOM 1662 C CA . PHE A 1 234 ? -7.991 -1.172 6.848 1.00 98.81 234 PHE A CA 1
ATOM 1663 C C . PHE A 1 234 ? -6.484 -1.146 6.584 1.00 98.81 234 PHE A C 1
ATOM 1665 O O . PHE A 1 234 ? -6.022 -1.024 5.450 1.00 98.81 234 PHE A O 1
ATOM 1672 N N . ILE A 1 235 ? -5.718 -1.257 7.668 1.00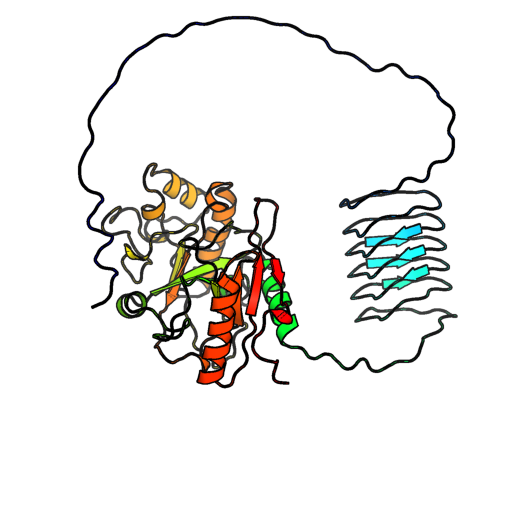 98.81 235 ILE A N 1
ATOM 1673 C CA . ILE A 1 235 ? -4.255 -1.249 7.683 1.00 98.81 235 ILE A CA 1
ATOM 1674 C C . ILE A 1 235 ? -3.762 -2.571 8.255 1.00 98.81 235 ILE A C 1
ATOM 1676 O O . ILE A 1 235 ? -4.246 -3.017 9.300 1.00 98.81 235 ILE A O 1
ATOM 1680 N N . PHE A 1 236 ? -2.757 -3.158 7.613 1.00 98.56 236 PHE A N 1
ATOM 1681 C CA . PHE A 1 236 ? -1.993 -4.264 8.173 1.00 98.56 236 PHE A CA 1
ATOM 1682 C C . PHE A 1 236 ? -0.742 -3.775 8.902 1.00 98.56 236 PHE A C 1
ATOM 1684 O O . PHE A 1 236 ? -0.074 -2.834 8.473 1.00 98.56 236 PHE A O 1
ATOM 1691 N N . PHE A 1 237 ? -0.394 -4.465 9.987 1.00 97.75 237 PHE A N 1
ATOM 1692 C CA . PHE A 1 237 ? 0.931 -4.378 10.577 1.00 97.75 237 PHE A CA 1
ATOM 1693 C C . PHE A 1 237 ? 1.982 -4.784 9.536 1.00 97.75 237 PHE A C 1
ATOM 1695 O O . PHE A 1 237 ? 1.779 -5.766 8.813 1.00 97.75 237 PHE A O 1
ATOM 1702 N N . PRO A 1 238 ? 3.154 -4.120 9.511 1.00 96.06 238 PRO A N 1
ATOM 1703 C CA . PRO A 1 238 ? 4.323 -4.680 8.850 1.00 96.06 238 PRO A CA 1
ATOM 1704 C C . PRO A 1 238 ? 4.580 -6.094 9.380 1.00 96.06 238 PRO A C 1
ATOM 1706 O O . PRO A 1 238 ? 4.484 -6.323 10.588 1.00 96.06 238 PRO A O 1
ATOM 1709 N N . GLN A 1 239 ? 4.913 -7.042 8.503 1.00 92.25 239 GLN A N 1
ATOM 1710 C CA . GLN A 1 239 ? 4.988 -8.466 8.861 1.00 92.25 239 GLN A CA 1
ATOM 1711 C C . GLN A 1 239 ? 5.884 -8.758 10.082 1.00 92.25 239 GLN A C 1
ATOM 1713 O O . GLN A 1 239 ? 5.577 -9.654 10.861 1.00 92.25 239 GLN A O 1
ATOM 1718 N N . GLN A 1 240 ? 6.974 -8.007 10.285 1.00 94.06 240 GLN A N 1
ATOM 1719 C CA . GLN A 1 240 ? 7.867 -8.177 11.445 1.00 94.06 240 GLN A CA 1
ATOM 1720 C C . GLN A 1 240 ? 7.317 -7.602 12.758 1.00 94.06 240 GLN A C 1
ATOM 1722 O O . GLN A 1 240 ? 7.868 -7.875 13.823 1.00 94.06 240 GLN A O 1
ATOM 1727 N N . LYS A 1 241 ? 6.279 -6.765 12.684 1.00 92.56 241 LYS A N 1
ATOM 1728 C CA . LYS A 1 241 ? 5.607 -6.141 13.831 1.00 92.56 241 LYS A CA 1
ATOM 1729 C C . LYS A 1 241 ? 4.272 -6.808 14.167 1.00 92.56 241 LYS A C 1
ATOM 1731 O O . LYS A 1 241 ? 3.713 -6.503 15.215 1.00 92.56 241 LYS A O 1
ATOM 1736 N N . ALA A 1 242 ? 3.764 -7.670 13.287 1.00 92.19 242 ALA A N 1
ATOM 1737 C CA . ALA A 1 242 ? 2.561 -8.454 13.523 1.00 92.19 242 ALA A CA 1
ATOM 1738 C C . ALA A 1 242 ? 2.794 -9.539 14.588 1.00 92.19 242 ALA A C 1
ATOM 1740 O O . ALA A 1 242 ? 3.924 -9.986 14.806 1.00 92.19 242 ALA A O 1
ATOM 1741 N N . ASP A 1 243 ? 1.711 -9.992 15.224 1.00 90.38 243 ASP A N 1
ATOM 1742 C CA . ASP A 1 243 ? 1.763 -11.124 16.147 1.00 90.38 243 ASP A CA 1
ATOM 1743 C C . ASP A 1 243 ? 2.335 -12.368 15.459 1.00 90.38 243 ASP A C 1
ATOM 1745 O O . ASP A 1 243 ? 2.000 -12.682 14.318 1.00 90.38 243 ASP A O 1
ATOM 1749 N N . ALA A 1 244 ? 3.168 -13.131 16.172 1.00 89.81 244 ALA A N 1
ATOM 1750 C CA . ALA A 1 244 ? 3.854 -14.296 15.605 1.00 89.81 244 ALA A CA 1
ATOM 1751 C C . ALA A 1 244 ? 2.897 -15.385 15.072 1.00 89.81 244 ALA A C 1
ATOM 1753 O O . ALA A 1 244 ? 3.290 -16.174 14.212 1.00 89.81 244 ALA A O 1
ATOM 1754 N N . ASN A 1 245 ? 1.660 -15.412 15.581 1.00 90.56 245 ASN A N 1
ATOM 1755 C CA . ASN A 1 245 ? 0.598 -16.336 15.180 1.00 90.56 245 ASN A CA 1
ATOM 1756 C C . ASN A 1 245 ? -0.347 -15.756 14.116 1.00 90.56 245 ASN A C 1
ATOM 1758 O O . ASN A 1 245 ? -1.261 -16.459 13.686 1.00 90.56 245 ASN A O 1
ATOM 1762 N N . ALA A 1 246 ? -0.172 -14.492 13.721 1.00 94.44 246 ALA A N 1
ATOM 1763 C CA . ALA A 1 246 ? -0.973 -13.900 12.663 1.00 94.44 246 ALA A CA 1
ATOM 1764 C C . ALA A 1 246 ? -0.689 -14.594 11.324 1.00 94.44 246 ALA A C 1
ATOM 1766 O O . ALA A 1 246 ? 0.421 -15.072 11.060 1.00 94.44 246 ALA A O 1
ATOM 1767 N N . VAL A 1 247 ? -1.698 -14.620 10.456 1.00 95.06 247 VAL A N 1
ATOM 1768 C CA . VAL A 1 247 ? -1.555 -15.036 9.063 1.00 95.06 247 VAL A CA 1
ATOM 1769 C C . VAL A 1 247 ? -0.459 -14.192 8.424 1.00 95.06 247 VAL A C 1
ATOM 1771 O O . VAL A 1 247 ? -0.513 -12.961 8.416 1.00 95.06 247 VAL A O 1
ATOM 1774 N N . LYS A 1 248 ? 0.544 -14.870 7.867 1.00 92.94 248 LYS A N 1
ATOM 1775 C CA . LYS A 1 248 ? 1.591 -14.226 7.079 1.00 92.94 248 LYS A CA 1
ATOM 1776 C C . LYS A 1 248 ? 1.052 -14.009 5.676 1.00 92.94 248 LYS A C 1
ATOM 1778 O O . LYS A 1 248 ? 0.824 -14.964 4.943 1.00 92.94 248 LYS A O 1
ATOM 1783 N N . VAL A 1 249 ? 0.800 -12.750 5.349 1.00 95.94 249 VAL A N 1
ATOM 1784 C CA . VAL A 1 249 ? 0.298 -12.343 4.040 1.00 95.94 249 VAL A CA 1
ATOM 1785 C C . VAL A 1 249 ? 1.488 -11.907 3.192 1.00 95.94 249 VAL A C 1
ATOM 1787 O O . VAL A 1 249 ? 2.011 -10.810 3.390 1.00 95.94 249 VAL A O 1
ATOM 1790 N N . ASP A 1 250 ? 1.943 -12.774 2.290 1.00 96.25 250 ASP A N 1
ATOM 1791 C CA . ASP A 1 250 ? 3.134 -12.531 1.469 1.00 96.25 250 ASP A CA 1
ATOM 1792 C C . ASP A 1 250 ? 2.928 -11.384 0.471 1.00 96.25 250 ASP A C 1
ATOM 1794 O O . ASP A 1 250 ? 1.857 -11.238 -0.115 1.00 96.25 250 ASP A O 1
ATOM 1798 N N . ALA A 1 251 ? 3.965 -10.573 0.254 1.00 98.12 251 ALA A N 1
ATOM 1799 C CA . ALA A 1 251 ? 3.987 -9.619 -0.850 1.00 98.12 251 ALA A CA 1
ATOM 1800 C C . ALA A 1 251 ? 4.401 -10.353 -2.129 1.00 98.12 251 ALA A C 1
ATOM 1802 O O . ALA A 1 251 ? 5.463 -10.969 -2.169 1.00 98.12 251 ALA A O 1
ATOM 1803 N N . LEU A 1 252 ? 3.556 -10.297 -3.157 1.00 98.50 252 LEU A N 1
ATOM 1804 C CA . LEU A 1 252 ? 3.788 -10.959 -4.440 1.00 98.50 252 LEU A CA 1
ATOM 1805 C C . LEU A 1 252 ? 4.549 -10.044 -5.394 1.00 98.50 252 LEU A C 1
ATOM 1807 O O . LEU A 1 252 ? 5.533 -10.456 -5.996 1.00 98.50 252 LEU A O 1
ATOM 1811 N N . CYS A 1 253 ? 4.112 -8.792 -5.515 1.00 98.75 253 CYS A N 1
ATOM 1812 C CA . CYS A 1 253 ? 4.778 -7.798 -6.344 1.00 98.75 253 CYS A CA 1
ATOM 1813 C C . CYS A 1 253 ? 4.417 -6.371 -5.930 1.00 98.75 253 CYS A C 1
ATOM 1815 O O . CYS A 1 253 ? 3.480 -6.143 -5.155 1.00 98.75 253 CYS A O 1
ATOM 1817 N N . TYR A 1 254 ? 5.175 -5.421 -6.469 1.00 98.69 254 TYR A N 1
ATOM 1818 C CA . TYR A 1 254 ? 4.989 -3.993 -6.264 1.00 98.69 254 TYR A CA 1
ATOM 1819 C C . TYR A 1 254 ? 5.145 -3.212 -7.568 1.00 98.69 254 TYR A C 1
ATOM 1821 O O . TYR A 1 254 ? 6.104 -3.411 -8.318 1.00 98.69 254 TYR A O 1
ATOM 1829 N N . PHE A 1 255 ? 4.226 -2.284 -7.791 1.00 98.62 255 PHE A N 1
ATOM 1830 C CA . PHE A 1 255 ? 4.243 -1.303 -8.863 1.00 98.62 255 PHE A CA 1
ATOM 1831 C C . PHE A 1 255 ? 4.359 0.094 -8.258 1.00 98.62 255 PHE A C 1
ATOM 1833 O O . PHE A 1 255 ? 3.775 0.384 -7.212 1.00 98.62 255 PHE A O 1
ATOM 1840 N N . LEU A 1 256 ? 5.139 0.963 -8.902 1.00 97.50 256 LEU A N 1
ATOM 1841 C CA . LEU A 1 256 ? 5.358 2.325 -8.407 1.00 97.50 256 LEU A CA 1
ATOM 1842 C C . LEU A 1 256 ? 4.105 3.188 -8.500 1.00 97.50 256 LEU A C 1
ATOM 1844 O O . LEU A 1 256 ? 3.977 4.128 -7.721 1.00 97.50 256 LEU A O 1
ATOM 1848 N N . LEU A 1 257 ? 3.241 2.869 -9.458 1.00 97.81 257 LEU A N 1
ATOM 1849 C CA . LEU A 1 257 ? 1.986 3.536 -9.762 1.00 97.81 257 LEU A CA 1
ATOM 1850 C C . LEU A 1 257 ? 0.874 2.475 -9.839 1.00 97.81 257 LEU A C 1
ATOM 1852 O O . LEU A 1 257 ? 1.189 1.282 -9.907 1.00 97.81 257 LEU A O 1
ATOM 1856 N N . ASP A 1 258 ? -0.397 2.883 -9.869 1.00 96.94 258 ASP A N 1
ATOM 1857 C CA . ASP A 1 258 ? -1.526 1.998 -10.175 1.00 96.94 258 ASP A CA 1
ATOM 1858 C C . ASP A 1 258 ? -1.188 1.237 -11.460 1.00 96.94 258 ASP A C 1
ATOM 1860 O O . ASP A 1 258 ? -0.756 1.833 -12.447 1.00 96.94 258 ASP A O 1
ATOM 1864 N N . ALA A 1 259 ? -1.299 -0.088 -11.435 1.00 96.12 259 ALA A N 1
ATOM 1865 C CA . ALA A 1 259 ? -0.914 -0.932 -12.555 1.00 96.12 259 ALA A CA 1
ATOM 1866 C C . ALA A 1 259 ? -2.104 -1.649 -13.187 1.00 96.12 259 ALA A C 1
ATOM 1868 O O . ALA A 1 259 ? -1.890 -2.535 -14.017 1.00 96.12 259 ALA A O 1
ATOM 1869 N N . SER A 1 260 ? -3.338 -1.292 -12.811 1.00 95.06 260 SER A N 1
ATOM 1870 C CA . SER A 1 260 ? -4.556 -1.961 -13.267 1.00 95.06 260 SER A CA 1
ATOM 1871 C C . SER A 1 260 ? -4.438 -3.475 -13.070 1.00 95.06 260 SER A C 1
ATOM 1873 O O . SER A 1 260 ? -4.666 -4.282 -13.967 1.00 95.06 260 SER A O 1
ATOM 1875 N N . THR A 1 261 ? -4.023 -3.910 -11.877 1.00 95.50 261 THR A N 1
ATOM 1876 C CA . THR A 1 261 ? -3.647 -5.321 -11.639 1.00 95.50 261 THR A CA 1
ATOM 1877 C C . THR A 1 261 ? -4.775 -6.331 -11.861 1.00 95.50 261 THR A C 1
ATOM 1879 O O . THR A 1 261 ? -4.532 -7.538 -11.880 1.00 95.50 261 THR A O 1
ATOM 1882 N N . ALA A 1 262 ? -6.007 -5.861 -12.067 1.00 93.56 262 ALA A N 1
ATOM 1883 C CA . ALA A 1 262 ? -7.127 -6.685 -12.486 1.00 93.56 262 ALA A CA 1
ATOM 1884 C C . ALA A 1 262 ? -7.032 -7.191 -13.942 1.00 93.56 262 ALA A C 1
ATOM 1886 O O . ALA A 1 262 ? -7.596 -8.248 -14.234 1.00 93.56 262 ALA A O 1
ATOM 1887 N N . SER A 1 263 ? -6.332 -6.482 -14.837 1.00 94.25 263 SER A N 1
ATOM 1888 C CA . SER A 1 263 ? -6.099 -6.888 -16.239 1.00 94.25 263 SER A CA 1
ATOM 1889 C C . SER A 1 263 ? -4.798 -7.680 -16.438 1.00 94.25 263 SER A C 1
ATOM 1891 O O . SER A 1 263 ? -4.471 -8.095 -17.554 1.00 94.25 263 SER A O 1
ATOM 1893 N N . ARG A 1 264 ? -4.067 -7.945 -15.348 1.00 97.62 264 ARG A N 1
ATOM 1894 C CA . ARG A 1 264 ? -2.780 -8.646 -15.357 1.00 97.62 264 ARG A CA 1
ATOM 1895 C C . ARG A 1 264 ? -2.907 -10.121 -14.986 1.00 97.62 264 ARG A C 1
ATOM 1897 O O . ARG A 1 264 ? -3.725 -10.502 -14.144 1.00 97.62 264 ARG A O 1
ATOM 1904 N N . ASP A 1 265 ? -2.067 -10.959 -15.585 1.00 97.19 265 ASP A N 1
ATOM 1905 C CA . ASP A 1 265 ? -1.943 -12.367 -15.204 1.00 97.19 265 ASP A CA 1
ATOM 1906 C C . ASP A 1 265 ? -1.076 -12.556 -13.939 1.00 97.19 265 ASP A C 1
ATOM 1908 O O . ASP A 1 265 ? -0.728 -11.598 -13.243 1.00 97.19 265 ASP A O 1
ATOM 1912 N N . ASN A 1 266 ? -0.793 -13.814 -13.578 1.00 96.94 266 ASN A N 1
ATOM 1913 C CA . ASN A 1 266 ? 0.065 -14.181 -12.444 1.00 96.94 266 ASN A CA 1
ATOM 1914 C C . ASN A 1 266 ? -0.307 -13.457 -11.133 1.00 96.94 266 ASN A C 1
ATOM 1916 O O . ASN A 1 266 ? 0.468 -12.675 -10.590 1.00 96.94 266 ASN A O 1
ATOM 1920 N N . HIS A 1 267 ? -1.533 -13.665 -10.645 1.00 97.50 267 HIS A N 1
ATOM 1921 C CA . HIS A 1 267 ? -2.049 -12.998 -9.441 1.00 97.50 267 HIS A CA 1
ATOM 1922 C C . HIS A 1 267 ? -2.075 -11.457 -9.527 1.00 97.50 267 HIS A C 1
ATOM 1924 O O . HIS A 1 267 ? -2.181 -10.786 -8.499 1.00 97.50 267 HIS A O 1
ATOM 1930 N N . GLY A 1 268 ? -2.026 -10.885 -10.732 1.00 97.56 268 GLY A N 1
ATOM 1931 C CA . GLY A 1 268 ? -1.925 -9.447 -10.979 1.00 97.56 268 GLY A CA 1
ATOM 1932 C C . GLY A 1 268 ? -0.485 -8.923 -11.041 1.00 97.56 268 GLY A C 1
ATOM 1933 O O . GLY A 1 268 ? -0.290 -7.713 -11.048 1.00 97.56 268 GLY A O 1
ATOM 1934 N N . CYS A 1 269 ? 0.516 -9.808 -11.043 1.00 98.12 269 CYS A N 1
ATOM 1935 C CA . CYS A 1 269 ? 1.940 -9.463 -11.013 1.00 98.12 269 CYS A CA 1
ATOM 1936 C C . CYS A 1 269 ? 2.673 -9.652 -12.341 1.00 98.12 269 CYS A C 1
ATOM 1938 O O . CYS A 1 269 ? 3.849 -9.303 -12.427 1.00 98.12 269 CYS A O 1
ATOM 1940 N N . GLY A 1 270 ? 2.027 -10.236 -13.348 1.00 97.31 270 GLY A N 1
ATOM 1941 C CA . GLY A 1 270 ? 2.620 -10.402 -14.668 1.00 97.31 270 GLY A CA 1
ATOM 1942 C C . GLY A 1 270 ? 2.157 -9.338 -15.661 1.00 97.31 270 GLY A C 1
ATOM 1943 O O . GLY A 1 270 ? 1.935 -8.173 -15.306 1.00 97.31 270 GLY A O 1
ATOM 1944 N N . ALA A 1 271 ? 2.053 -9.732 -16.924 1.00 98.00 271 ALA A N 1
ATOM 1945 C CA . ALA A 1 271 ? 1.757 -8.819 -18.018 1.00 98.00 271 ALA A CA 1
ATOM 1946 C C . ALA A 1 271 ? 0.275 -8.419 -18.034 1.00 98.00 271 ALA A C 1
ATOM 1948 O O . ALA A 1 271 ? -0.608 -9.227 -17.736 1.00 98.00 271 ALA A O 1
ATOM 1949 N N . ALA A 1 272 ? 0.001 -7.181 -18.441 1.00 97.75 272 ALA A N 1
ATOM 1950 C CA . ALA A 1 272 ? -1.318 -6.735 -18.873 1.00 97.75 272 ALA A CA 1
ATOM 1951 C C . ALA A 1 272 ? -1.638 -7.418 -20.213 1.00 97.75 272 ALA A C 1
ATOM 1953 O O . ALA A 1 272 ? -1.181 -6.998 -21.275 1.00 97.75 272 ALA A O 1
ATOM 1954 N N . THR A 1 273 ? -2.326 -8.560 -20.150 1.00 95.12 273 THR A N 1
ATOM 1955 C CA . THR A 1 273 ? -2.374 -9.525 -21.268 1.00 95.12 273 THR A CA 1
ATOM 1956 C C . THR A 1 273 ? -3.153 -9.047 -22.493 1.00 95.12 273 THR A C 1
ATOM 1958 O O . THR A 1 273 ? -2.945 -9.582 -23.582 1.00 95.12 273 THR A O 1
ATOM 1961 N N . ALA A 1 274 ? -4.040 -8.062 -22.336 1.00 96.19 274 ALA A N 1
ATOM 1962 C CA . ALA A 1 274 ? -4.808 -7.498 -23.442 1.00 96.19 274 ALA A CA 1
ATOM 1963 C C . ALA A 1 274 ? -4.100 -6.291 -24.077 1.00 96.19 274 ALA A C 1
ATOM 1965 O O . ALA A 1 274 ? -4.162 -6.117 -25.293 1.00 96.19 274 ALA A O 1
ATOM 1966 N N . GLU A 1 275 ? -3.429 -5.479 -23.262 1.00 97.12 275 GLU A N 1
ATOM 1967 C CA . GLU A 1 275 ? -2.832 -4.205 -23.656 1.00 97.12 275 GLU A CA 1
ATOM 1968 C C . GLU A 1 275 ? -1.368 -4.371 -24.090 1.00 97.12 275 GLU A C 1
ATOM 1970 O O . GLU A 1 275 ? -0.983 -3.928 -25.170 1.00 97.12 275 GLU A O 1
ATOM 1975 N N . PHE A 1 276 ? -0.556 -5.050 -23.272 1.00 97.19 276 PHE A N 1
ATOM 1976 C CA . PHE A 1 276 ? 0.899 -5.157 -23.440 1.00 97.19 276 PHE A CA 1
ATOM 1977 C C . PHE A 1 276 ? 1.434 -6.547 -23.043 1.00 97.19 276 PHE A C 1
ATOM 1979 O O . PHE A 1 276 ? 2.249 -6.651 -22.117 1.00 97.19 276 PHE A O 1
ATOM 1986 N N . PRO A 1 277 ? 1.021 -7.632 -23.726 1.00 96.19 277 PRO A N 1
ATOM 1987 C CA . PRO A 1 277 ? 1.358 -9.003 -23.327 1.00 96.19 277 PRO A CA 1
ATOM 1988 C C . PRO A 1 277 ? 2.869 -9.287 -23.287 1.00 96.19 277 PRO A C 1
ATOM 1990 O O . PRO A 1 277 ? 3.321 -10.063 -22.447 1.00 96.19 277 PRO A O 1
ATOM 1993 N N . ASP A 1 278 ? 3.654 -8.623 -24.141 1.00 96.25 278 ASP A N 1
ATOM 1994 C CA . ASP A 1 278 ? 5.090 -8.888 -24.291 1.00 96.25 278 ASP A CA 1
ATOM 1995 C C . ASP A 1 278 ? 5.987 -7.817 -23.646 1.00 96.25 278 ASP A C 1
ATOM 1997 O O . ASP A 1 278 ? 7.191 -8.033 -23.486 1.00 96.25 278 ASP A O 1
ATOM 2001 N N . THR A 1 279 ? 5.434 -6.665 -23.244 1.00 96.31 279 THR A N 1
ATOM 2002 C CA . THR A 1 279 ? 6.224 -5.497 -22.794 1.00 96.31 279 THR A CA 1
ATOM 2003 C C . THR A 1 279 ? 5.862 -4.962 -21.405 1.00 96.31 279 THR A C 1
ATOM 2005 O O . THR A 1 279 ? 6.477 -4.002 -20.953 1.00 96.31 279 THR A O 1
ATOM 2008 N N . SER A 1 280 ? 4.931 -5.594 -20.683 1.00 97.62 280 SER A N 1
ATOM 2009 C CA . SER A 1 280 ? 4.508 -5.157 -19.337 1.00 97.62 280 SER A CA 1
ATOM 2010 C C . SER A 1 280 ? 4.715 -6.183 -18.220 1.00 97.62 280 SER A C 1
ATOM 2012 O O . SER A 1 280 ? 4.127 -6.060 -17.144 1.00 97.62 280 SER A O 1
ATOM 2014 N N . ASN A 1 281 ? 5.525 -7.216 -18.460 1.00 97.00 281 ASN A N 1
ATOM 2015 C CA . ASN A 1 281 ? 5.814 -8.257 -17.472 1.00 97.00 281 ASN A CA 1
ATOM 2016 C C . ASN A 1 281 ? 6.697 -7.731 -16.314 1.00 97.00 281 ASN A C 1
ATOM 2018 O O . ASN A 1 281 ? 6.901 -6.528 -16.150 1.00 97.00 281 ASN A O 1
ATOM 2022 N N . THR A 1 282 ? 7.235 -8.619 -15.479 1.00 98.00 282 THR A N 1
ATOM 2023 C CA . THR A 1 282 ? 8.101 -8.236 -14.355 1.00 98.00 282 THR A CA 1
ATOM 2024 C C . THR A 1 282 ? 9.373 -7.522 -14.822 1.00 98.00 282 THR A C 1
ATOM 2026 O O . THR A 1 282 ? 9.912 -7.799 -15.891 1.00 98.00 282 THR A O 1
ATOM 2029 N N . CYS A 1 283 ? 9.906 -6.607 -14.015 1.00 98.50 283 CYS A N 1
ATOM 2030 C CA . CYS A 1 283 ? 11.101 -5.840 -14.383 1.00 98.50 283 CYS A CA 1
ATOM 2031 C C . CYS A 1 283 ? 12.334 -6.733 -14.615 1.00 98.50 283 CYS A C 1
ATOM 2033 O O . CYS A 1 283 ? 13.123 -6.487 -15.529 1.00 98.50 283 CYS A O 1
ATOM 2035 N N . ASP A 1 284 ? 12.457 -7.824 -13.858 1.00 96.50 284 ASP A N 1
ATOM 2036 C CA . ASP A 1 284 ? 13.514 -8.821 -14.036 1.00 96.50 284 ASP A CA 1
ATOM 2037 C C . ASP A 1 284 ? 13.449 -9.515 -15.403 1.00 96.50 284 ASP A C 1
ATOM 2039 O O . ASP A 1 284 ? 14.498 -9.817 -15.975 1.00 96.50 284 ASP A O 1
ATOM 2043 N N . HIS A 1 285 ? 12.249 -9.706 -15.967 1.00 96.75 285 HIS A N 1
ATOM 2044 C CA . HIS A 1 285 ? 12.072 -10.269 -17.310 1.00 96.75 285 HIS A CA 1
ATOM 2045 C C . HIS A 1 285 ? 12.796 -9.436 -18.382 1.00 96.75 285 HIS A C 1
ATOM 2047 O O . HIS A 1 285 ? 13.329 -9.988 -19.343 1.00 96.75 285 HIS A O 1
ATOM 2053 N N . TYR A 1 286 ? 12.885 -8.118 -18.181 1.00 97.31 286 TYR A N 1
ATOM 2054 C CA . TYR A 1 286 ? 13.549 -7.175 -19.087 1.00 97.31 286 TYR A CA 1
ATOM 2055 C C . TYR A 1 286 ? 14.973 -6.793 -18.646 1.00 97.31 286 TYR A C 1
ATOM 2057 O O . TYR A 1 286 ? 15.607 -5.936 -19.263 1.00 97.31 286 TYR A O 1
ATOM 2065 N N . GLY A 1 287 ? 15.500 -7.387 -17.569 1.00 96.94 287 GLY A N 1
ATOM 2066 C CA . GLY A 1 287 ? 16.800 -7.000 -17.008 1.00 96.94 287 GLY A CA 1
ATOM 2067 C C . GLY A 1 287 ? 16.827 -5.569 -16.446 1.00 96.94 287 GLY A C 1
ATOM 2068 O O . GLY A 1 287 ? 17.881 -4.914 -16.426 1.00 96.94 287 GLY A O 1
ATOM 2069 N N . ILE A 1 288 ? 15.670 -5.064 -16.008 1.00 98.12 288 ILE A N 1
ATOM 2070 C CA . ILE A 1 288 ? 15.514 -3.750 -15.380 1.00 98.12 288 ILE A CA 1
ATOM 2071 C C . ILE A 1 288 ? 15.822 -3.894 -13.888 1.00 98.12 288 ILE A C 1
ATOM 2073 O O . ILE A 1 288 ? 14.999 -4.352 -13.104 1.00 98.12 288 ILE A O 1
ATOM 2077 N N . ALA A 1 289 ? 17.030 -3.482 -13.506 1.00 97.06 289 ALA A N 1
ATOM 2078 C CA . ALA A 1 289 ? 17.539 -3.579 -12.135 1.00 97.06 289 ALA A CA 1
ATOM 2079 C C . ALA A 1 289 ? 17.993 -2.227 -11.551 1.00 97.06 289 ALA A C 1
ATOM 2081 O O . ALA A 1 289 ? 18.646 -2.191 -10.511 1.00 97.06 289 ALA A O 1
ATOM 2082 N N . THR A 1 290 ? 17.693 -1.107 -12.217 1.00 98.50 290 THR A N 1
ATOM 2083 C CA . THR A 1 290 ? 18.012 0.241 -11.719 1.00 98.50 290 THR A CA 1
ATOM 2084 C C . THR A 1 290 ? 16.824 1.176 -11.875 1.00 98.50 290 THR A C 1
ATOM 2086 O O . THR A 1 290 ? 15.918 0.927 -12.674 1.00 98.50 290 THR A O 1
ATOM 2089 N N . ALA A 1 291 ? 16.844 2.262 -11.108 1.00 98.25 291 ALA A N 1
ATOM 2090 C CA . ALA A 1 291 ? 15.770 3.238 -11.100 1.00 98.25 291 ALA A CA 1
ATOM 2091 C C . ALA A 1 291 ? 15.614 3.948 -12.452 1.00 98.25 291 ALA A C 1
ATOM 2093 O O . ALA A 1 291 ? 14.503 4.134 -12.944 1.00 98.25 291 ALA A O 1
ATOM 2094 N N . GLU A 1 292 ? 16.737 4.276 -13.084 1.00 98.62 292 GLU A N 1
ATOM 2095 C CA . GLU A 1 292 ? 16.799 4.957 -14.375 1.00 98.62 292 GLU A CA 1
ATOM 2096 C C . GLU A 1 292 ? 16.257 4.068 -15.493 1.00 98.62 292 GLU A C 1
ATOM 2098 O O . GLU A 1 292 ? 15.497 4.540 -16.331 1.00 98.62 292 GLU A O 1
ATOM 2103 N N . LYS A 1 293 ? 16.583 2.769 -15.471 1.00 98.56 293 LYS A N 1
ATOM 2104 C CA . LYS A 1 293 ? 16.060 1.804 -16.446 1.00 98.56 293 LYS A CA 1
ATOM 2105 C C . LYS A 1 293 ? 14.559 1.588 -16.300 1.00 98.56 293 LYS A C 1
ATOM 2107 O O . LYS A 1 293 ? 13.872 1.417 -17.301 1.00 98.56 293 LYS A O 1
ATOM 2112 N N . TRP A 1 294 ? 14.043 1.594 -15.070 1.00 98.56 294 TRP A N 1
ATOM 2113 C CA . TRP A 1 294 ? 12.599 1.527 -14.858 1.00 98.56 294 TRP A CA 1
ATOM 2114 C C . TRP A 1 294 ? 11.912 2.764 -15.443 1.00 98.56 294 TRP A C 1
ATOM 2116 O O . TRP A 1 294 ? 10.919 2.632 -16.156 1.00 98.56 294 TRP A O 1
ATOM 2126 N N . LEU A 1 295 ? 12.473 3.957 -15.208 1.00 98.25 295 LEU A N 1
ATOM 2127 C CA . LEU A 1 295 ? 11.939 5.200 -15.762 1.00 98.25 295 LEU A CA 1
ATOM 2128 C C . LEU A 1 295 ? 11.991 5.214 -17.297 1.00 98.25 295 LEU A C 1
ATOM 2130 O O . LEU A 1 295 ? 11.014 5.612 -17.923 1.00 98.25 295 LEU A O 1
ATOM 2134 N N . GLU A 1 296 ? 13.092 4.754 -17.895 1.00 98.38 296 GLU A N 1
ATOM 2135 C CA . GLU A 1 296 ? 13.241 4.610 -19.350 1.00 98.38 296 GLU A CA 1
ATOM 2136 C C . GLU A 1 296 ? 12.160 3.687 -19.930 1.00 98.38 296 GLU A C 1
ATOM 2138 O O . GLU A 1 296 ? 11.468 4.067 -20.875 1.00 98.38 296 GLU A O 1
ATOM 2143 N N . HIS A 1 297 ? 11.947 2.513 -19.321 1.00 98.44 297 HIS A N 1
ATOM 2144 C CA . HIS A 1 297 ? 10.885 1.584 -19.721 1.00 98.44 297 HIS A CA 1
ATOM 2145 C C . HIS A 1 297 ? 9.498 2.221 -19.609 1.00 98.44 297 HIS A C 1
ATOM 2147 O O . HIS A 1 297 ? 8.715 2.188 -20.558 1.00 98.44 297 HIS A O 1
ATOM 2153 N N . TYR A 1 298 ? 9.205 2.858 -18.475 1.00 97.81 298 TYR A N 1
ATOM 2154 C CA . TYR A 1 298 ? 7.933 3.539 -18.232 1.00 97.81 298 TYR A CA 1
ATOM 2155 C C . TYR A 1 298 ? 7.661 4.654 -19.253 1.00 97.81 298 TYR A C 1
ATOM 2157 O O . TYR A 1 298 ? 6.538 4.803 -19.731 1.00 97.81 298 TYR A O 1
ATOM 2165 N N . GLN A 1 299 ? 8.690 5.420 -19.622 1.00 97.06 299 GLN A N 1
ATOM 2166 C CA . GLN A 1 299 ? 8.594 6.530 -20.574 1.00 97.06 299 GLN A CA 1
ATOM 2167 C C . GLN A 1 299 ? 8.646 6.098 -22.044 1.00 97.06 299 GLN A C 1
ATOM 2169 O O . GLN A 1 299 ? 8.389 6.928 -22.916 1.00 97.06 299 GLN A O 1
ATOM 2174 N N . SER A 1 300 ? 8.973 4.837 -22.337 1.00 97.62 300 SER A N 1
ATOM 2175 C CA . SER A 1 300 ? 8.988 4.328 -23.713 1.00 97.62 300 SER A CA 1
ATOM 2176 C C . SER A 1 300 ? 7.586 4.245 -24.334 1.00 97.62 300 SER A C 1
ATOM 2178 O O . SER A 1 300 ? 7.448 4.415 -25.544 1.00 97.62 300 SER A O 1
ATOM 2180 N N . GLU A 1 301 ? 6.544 4.104 -23.509 1.00 97.31 301 GLU A N 1
ATOM 2181 C CA . GLU A 1 301 ? 5.139 4.234 -23.906 1.00 97.31 301 GLU A CA 1
ATOM 2182 C C . GLU A 1 301 ? 4.622 5.647 -23.583 1.00 97.31 301 GLU A C 1
ATOM 2184 O O . GLU A 1 301 ? 5.056 6.277 -22.618 1.00 97.31 301 GLU A O 1
ATOM 2189 N N . GLN A 1 302 ? 3.702 6.191 -24.384 1.00 93.94 302 GLN A N 1
ATOM 2190 C CA . GLN A 1 302 ? 3.191 7.563 -24.217 1.00 93.94 302 GLN A CA 1
ATOM 2191 C C . GLN A 1 302 ? 1.708 7.620 -23.854 1.00 93.94 302 GLN A C 1
ATOM 2193 O O . GLN A 1 302 ? 1.286 8.578 -23.211 1.00 93.94 302 GLN A O 1
ATOM 2198 N N . ASN A 1 303 ? 0.926 6.620 -24.256 1.00 94.31 303 ASN A N 1
ATOM 2199 C CA . ASN A 1 303 ? -0.529 6.645 -24.163 1.00 94.31 303 ASN A CA 1
ATOM 2200 C C . ASN A 1 303 ? -1.036 5.870 -22.950 1.00 94.31 303 ASN A C 1
ATOM 2202 O O . ASN A 1 303 ? -1.904 6.360 -22.238 1.00 94.31 303 ASN A O 1
ATOM 2206 N N . ASP A 1 304 ? -0.483 4.681 -22.709 1.00 95.81 304 ASP A N 1
ATOM 2207 C CA . ASP A 1 304 ? -0.956 3.779 -21.657 1.00 95.81 304 ASP A CA 1
ATOM 2208 C C . ASP A 1 304 ? 0.202 3.224 -20.824 1.00 95.81 304 ASP A C 1
ATOM 2210 O O . ASP A 1 304 ? 0.532 2.036 -20.808 1.00 95.81 304 ASP A O 1
ATOM 2214 N N . ARG A 1 305 ? 0.865 4.141 -20.117 1.00 95.44 305 ARG A N 1
ATOM 2215 C CA . ARG A 1 305 ? 1.987 3.791 -19.241 1.00 95.44 305 ARG A CA 1
ATOM 2216 C C . ARG A 1 305 ? 1.552 2.975 -18.022 1.00 95.44 305 ARG A C 1
ATOM 2218 O O . ARG A 1 305 ? 2.359 2.216 -17.488 1.00 95.44 305 ARG A O 1
ATOM 2225 N N . GLN A 1 306 ? 0.291 3.118 -17.606 1.00 93.94 306 GLN A N 1
ATOM 2226 C CA . GLN A 1 306 ? -0.296 2.399 -16.475 1.00 93.94 306 GLN A CA 1
ATOM 2227 C C . GLN A 1 306 ? -0.244 0.884 -16.711 1.00 93.94 306 GLN A C 1
ATOM 2229 O O . GLN A 1 306 ? 0.274 0.142 -15.870 1.00 93.94 306 GLN A O 1
ATOM 2234 N N . HIS A 1 307 ? -0.703 0.430 -17.882 1.00 96.81 307 HIS A N 1
ATOM 2235 C CA . HIS A 1 307 ? -0.625 -0.978 -18.264 1.00 96.81 307 HIS A CA 1
ATOM 2236 C C . HIS A 1 307 ? 0.774 -1.375 -18.750 1.00 96.81 307 HIS A C 1
ATOM 2238 O O . HIS A 1 307 ? 1.181 -2.510 -18.524 1.00 96.81 307 HIS A O 1
ATOM 2244 N N . HIS A 1 308 ? 1.546 -0.468 -19.362 1.00 97.94 308 HIS A N 1
ATOM 2245 C CA . HIS A 1 308 ? 2.879 -0.793 -19.892 1.00 97.94 308 HIS A CA 1
ATOM 2246 C C . HIS A 1 308 ? 3.962 -1.012 -18.820 1.00 97.94 308 HIS A C 1
ATOM 2248 O O . HIS A 1 308 ? 4.920 -1.754 -19.048 1.00 97.94 308 HIS A O 1
ATOM 2254 N N . GLN A 1 309 ? 3.856 -0.363 -17.656 1.00 98.06 309 GLN A N 1
ATOM 2255 C CA . GLN A 1 309 ? 4.898 -0.434 -16.627 1.00 98.06 309 GLN A CA 1
ATOM 2256 C C . GLN A 1 309 ? 5.219 -1.884 -16.222 1.00 98.06 309 GLN A C 1
ATOM 2258 O O . GLN A 1 309 ? 4.321 -2.726 -16.107 1.00 98.06 309 GLN A O 1
ATOM 2263 N N . CYS A 1 310 ? 6.500 -2.155 -15.958 1.00 98.44 310 CYS A N 1
ATOM 2264 C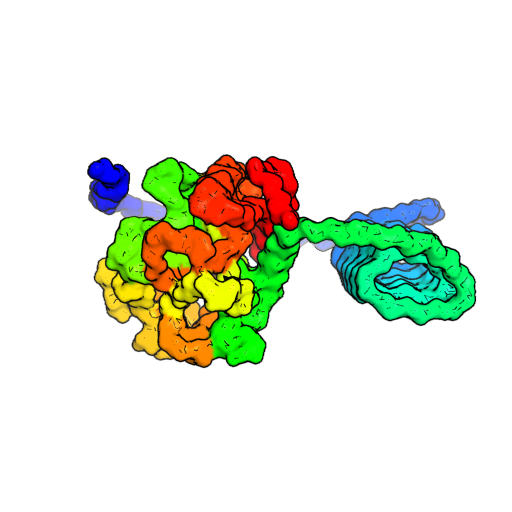 CA . CYS A 1 310 ? 6.923 -3.415 -15.359 1.00 98.44 310 CYS A CA 1
ATOM 2265 C C . CYS A 1 310 ? 6.730 -3.383 -13.836 1.00 98.44 310 CYS A C 1
ATOM 2267 O O . CYS A 1 310 ? 6.926 -2.344 -13.192 1.00 98.44 310 CYS A O 1
ATOM 2269 N N . GLY A 1 311 ? 6.371 -4.532 -13.262 1.00 98.00 311 GLY A N 1
ATOM 2270 C CA . GLY A 1 311 ? 6.251 -4.727 -11.815 1.00 98.00 311 GLY A CA 1
ATOM 2271 C C . GLY A 1 311 ? 7.501 -5.346 -11.200 1.00 98.00 311 GLY A C 1
ATOM 2272 O O . GLY A 1 311 ? 8.164 -6.185 -11.814 1.00 98.00 311 GLY A O 1
ATOM 2273 N N . PHE A 1 312 ? 7.819 -4.980 -9.962 1.00 98.56 312 PHE A N 1
ATOM 2274 C CA . PHE A 1 312 ? 8.863 -5.647 -9.190 1.00 98.56 312 PHE A CA 1
ATOM 2275 C C . PHE A 1 312 ? 8.289 -6.915 -8.567 1.00 98.56 312 PHE A C 1
ATOM 2277 O O . PHE A 1 312 ? 7.422 -6.840 -7.700 1.00 98.56 312 PHE A O 1
ATOM 2284 N N . ASP A 1 313 ? 8.772 -8.077 -9.002 1.00 98.06 313 ASP A N 1
ATOM 2285 C CA . ASP A 1 313 ? 8.448 -9.359 -8.379 1.00 98.06 313 ASP A CA 1
ATOM 2286 C C . ASP A 1 313 ? 9.077 -9.428 -6.981 1.00 98.06 313 ASP A C 1
ATOM 2288 O O . ASP A 1 313 ? 10.290 -9.298 -6.822 1.00 98.06 313 ASP A O 1
ATOM 2292 N N . LEU A 1 314 ? 8.255 -9.613 -5.957 1.00 98.12 314 LEU A N 1
ATOM 2293 C CA . LEU A 1 314 ? 8.685 -9.705 -4.560 1.00 98.12 314 LEU A CA 1
ATOM 2294 C C . LEU A 1 314 ? 8.557 -11.130 -4.015 1.00 98.12 314 LEU A C 1
ATOM 2296 O O . LEU A 1 314 ? 8.864 -11.369 -2.845 1.00 98.12 314 LEU A O 1
ATOM 2300 N N . SER A 1 315 ? 8.122 -12.071 -4.855 1.00 93.69 315 SER A N 1
ATOM 2301 C CA . SER A 1 315 ? 8.066 -13.480 -4.505 1.00 93.69 315 SER A CA 1
ATOM 2302 C C . SER A 1 315 ? 9.471 -14.093 -4.428 1.00 93.69 315 SER A C 1
ATOM 2304 O O . SER A 1 315 ? 10.438 -13.598 -5.011 1.00 93.69 315 SER A O 1
ATOM 2306 N N . GLY A 1 316 ? 9.596 -15.188 -3.678 1.00 89.94 316 GLY A N 1
ATOM 2307 C CA . GLY A 1 316 ? 10.861 -15.902 -3.514 1.00 89.94 316 GLY A CA 1
ATOM 2308 C C . GLY A 1 316 ? 11.651 -15.472 -2.278 1.00 89.94 316 GLY A C 1
ATOM 2309 O O . GLY A 1 316 ? 11.095 -15.326 -1.187 1.00 89.94 316 GLY A O 1
ATOM 2310 N N . ASP A 1 317 ? 12.976 -15.380 -2.410 1.00 94.69 317 ASP A N 1
ATOM 2311 C CA . ASP A 1 317 ? 13.854 -15.129 -1.271 1.00 94.69 317 ASP A CA 1
ATOM 2312 C C . ASP A 1 317 ? 13.874 -13.650 -0.848 1.00 94.69 317 ASP A C 1
ATOM 2314 O O . ASP A 1 317 ? 13.768 -12.721 -1.651 1.00 94.69 317 ASP A O 1
ATOM 2318 N N . LYS A 1 318 ? 14.050 -13.431 0.458 1.00 95.25 318 LYS A N 1
ATOM 2319 C CA . LYS A 1 318 ? 13.971 -12.098 1.066 1.00 95.25 318 LYS A CA 1
ATOM 2320 C C . LYS A 1 318 ? 15.084 -11.153 0.622 1.00 95.25 318 LYS A C 1
ATOM 2322 O O . LYS A 1 318 ? 14.848 -9.951 0.613 1.00 95.25 318 LYS A O 1
ATOM 2327 N N . ALA A 1 319 ? 16.273 -11.658 0.297 1.00 96.88 319 ALA A N 1
ATOM 2328 C CA . ALA A 1 319 ? 17.395 -10.804 -0.081 1.00 96.88 319 ALA A CA 1
ATOM 2329 C C . ALA A 1 319 ? 17.168 -10.222 -1.482 1.00 96.88 319 ALA A C 1
ATOM 2331 O O . ALA A 1 319 ? 17.297 -9.013 -1.680 1.00 96.88 319 ALA A O 1
ATOM 2332 N N . THR A 1 320 ? 16.725 -11.056 -2.425 1.00 96.94 320 THR A N 1
ATOM 2333 C CA . THR A 1 320 ? 16.347 -10.622 -3.774 1.00 96.94 320 THR A CA 1
ATOM 2334 C C . THR A 1 320 ? 15.173 -9.646 -3.732 1.00 96.94 320 THR A C 1
ATOM 2336 O O . THR A 1 320 ? 15.251 -8.566 -4.322 1.00 96.94 320 THR A O 1
ATOM 2339 N N . ALA A 1 321 ? 14.117 -9.957 -2.971 1.00 98.00 321 ALA A N 1
ATOM 2340 C CA . ALA A 1 321 ? 12.991 -9.041 -2.787 1.00 98.00 321 ALA A CA 1
ATOM 2341 C C . ALA A 1 321 ? 13.430 -7.695 -2.173 1.00 98.00 321 ALA A C 1
ATOM 2343 O O . ALA A 1 321 ? 12.893 -6.646 -2.530 1.00 98.00 321 ALA A O 1
ATOM 2344 N N . ALA A 1 322 ? 14.428 -7.699 -1.282 1.00 98.25 322 ALA A N 1
ATOM 2345 C CA . ALA A 1 322 ? 14.922 -6.491 -0.629 1.00 98.25 322 ALA A CA 1
ATOM 2346 C C . ALA A 1 322 ? 15.669 -5.582 -1.609 1.00 98.25 322 ALA A C 1
ATOM 2348 O O . ALA A 1 322 ? 15.458 -4.368 -1.597 1.00 98.25 322 ALA A O 1
ATOM 2349 N N . GLU A 1 323 ? 16.497 -6.151 -2.487 1.00 97.75 323 GLU A N 1
ATOM 2350 C CA . GLU A 1 323 ? 17.171 -5.385 -3.539 1.00 97.75 323 GLU A CA 1
ATOM 2351 C C . GLU A 1 323 ? 16.181 -4.860 -4.587 1.00 97.75 323 GLU A C 1
ATOM 2353 O O . GLU A 1 323 ? 16.208 -3.669 -4.905 1.00 97.75 323 GLU A O 1
ATOM 2358 N N . ARG A 1 324 ? 15.239 -5.689 -5.057 1.00 98.25 324 ARG A N 1
ATOM 2359 C CA . ARG A 1 324 ? 14.193 -5.259 -6.004 1.00 98.25 324 ARG A CA 1
ATOM 2360 C C . ARG A 1 324 ? 13.344 -4.118 -5.431 1.00 98.25 324 ARG A C 1
ATOM 2362 O O . ARG A 1 324 ? 13.153 -3.093 -6.083 1.00 98.25 324 ARG A O 1
ATOM 2369 N N . PHE A 1 325 ? 12.891 -4.238 -4.182 1.00 98.06 325 PHE A N 1
ATOM 2370 C CA . PHE A 1 325 ? 12.077 -3.201 -3.541 1.00 98.06 325 PHE A CA 1
ATOM 2371 C C . PHE A 1 325 ? 12.853 -1.901 -3.271 1.00 98.06 325 PHE A C 1
ATOM 2373 O O . PHE A 1 325 ? 12.312 -0.795 -3.370 1.00 98.06 325 PHE A O 1
ATOM 2380 N N . LYS A 1 326 ? 14.151 -2.002 -2.974 1.00 98.00 326 LYS A N 1
ATOM 2381 C CA . LYS A 1 326 ? 15.036 -0.837 -2.863 1.00 98.00 326 LYS A CA 1
ATOM 2382 C C . LYS A 1 326 ? 15.154 -0.087 -4.193 1.00 98.00 326 LYS A C 1
ATOM 2384 O O . LYS A 1 326 ? 15.089 1.144 -4.193 1.00 98.00 326 LYS A O 1
ATOM 2389 N N . VAL A 1 327 ? 15.280 -0.799 -5.316 1.00 98.31 327 VAL A N 1
ATOM 2390 C CA . VAL A 1 327 ? 15.248 -0.181 -6.653 1.00 98.31 327 VAL A CA 1
ATOM 2391 C C . VAL A 1 327 ? 13.909 0.513 -6.884 1.00 98.31 327 VAL A C 1
ATOM 2393 O O . VAL A 1 327 ? 13.898 1.681 -7.265 1.00 98.31 327 VAL A O 1
ATOM 2396 N N . ALA A 1 328 ? 12.794 -0.152 -6.574 1.00 97.56 328 ALA A N 1
ATOM 2397 C CA . ALA A 1 328 ? 11.456 0.404 -6.760 1.00 97.56 328 ALA A CA 1
ATOM 2398 C C . ALA A 1 328 ? 11.242 1.719 -5.990 1.00 97.56 328 ALA A C 1
ATOM 2400 O O . ALA A 1 328 ? 10.773 2.715 -6.540 1.00 97.56 328 ALA A O 1
ATOM 2401 N N . THR A 1 329 ? 11.640 1.754 -4.717 1.00 96.19 329 THR A N 1
ATOM 2402 C CA . THR A 1 329 ? 11.513 2.966 -3.890 1.00 96.19 329 THR A CA 1
ATOM 2403 C C . THR A 1 329 ? 12.474 4.079 -4.314 1.00 96.19 329 THR A C 1
ATOM 2405 O O . THR A 1 329 ? 12.120 5.252 -4.227 1.00 96.19 329 THR A O 1
ATOM 2408 N N . THR A 1 330 ? 13.646 3.739 -4.862 1.00 96.94 330 THR A N 1
ATOM 2409 C CA . THR A 1 330 ? 14.565 4.722 -5.468 1.00 96.94 330 THR A CA 1
ATOM 2410 C C . THR A 1 330 ? 13.989 5.303 -6.764 1.00 96.94 330 THR A C 1
ATOM 2412 O O . THR A 1 330 ? 14.056 6.510 -6.982 1.00 96.94 330 THR A O 1
ATOM 2415 N N . ALA A 1 331 ? 13.368 4.469 -7.602 1.00 97.44 331 ALA A N 1
ATOM 2416 C CA . ALA A 1 331 ? 12.724 4.884 -8.848 1.00 97.44 331 ALA A CA 1
ATOM 2417 C C . ALA A 1 331 ? 11.554 5.848 -8.622 1.00 97.44 331 ALA A C 1
ATOM 2419 O O . ALA A 1 331 ? 11.368 6.776 -9.407 1.00 97.44 331 ALA A O 1
ATOM 2420 N N . HIS A 1 332 ? 10.825 5.707 -7.512 1.00 95.50 332 HIS A N 1
ATOM 2421 C CA . HIS A 1 332 ? 9.735 6.621 -7.176 1.00 95.50 332 HIS A CA 1
ATOM 2422 C C . HIS A 1 332 ? 10.212 8.078 -7.050 1.00 95.50 332 HIS A C 1
ATOM 2424 O O . HIS A 1 332 ? 9.503 9.001 -7.450 1.00 95.50 332 HIS A O 1
ATOM 2430 N N . ALA A 1 333 ? 11.431 8.313 -6.554 1.00 93.00 333 ALA A N 1
ATOM 2431 C CA . ALA A 1 333 ? 11.992 9.662 -6.444 1.00 93.00 333 ALA A CA 1
ATOM 2432 C C . ALA A 1 333 ? 12.187 10.351 -7.810 1.00 93.00 333 ALA A C 1
ATOM 2434 O O . ALA A 1 333 ? 12.271 11.577 -7.869 1.00 93.00 333 ALA A O 1
ATOM 2435 N N . LEU A 1 334 ? 12.231 9.584 -8.905 1.00 96.75 334 LEU A N 1
ATOM 2436 C CA . LEU A 1 334 ? 12.395 10.100 -10.265 1.00 96.75 334 LEU A CA 1
ATOM 2437 C C . LEU A 1 334 ? 11.068 10.508 -10.928 1.00 96.75 334 LEU A C 1
ATOM 2439 O O . LEU A 1 334 ? 11.085 11.146 -11.979 1.00 96.75 334 LEU A O 1
ATOM 2443 N N . LEU A 1 335 ? 9.921 10.149 -10.340 1.00 95.19 335 LEU A N 1
ATOM 2444 C CA . LEU A 1 335 ? 8.602 10.367 -10.945 1.00 95.19 335 LEU A CA 1
ATOM 2445 C C . LEU A 1 335 ? 8.062 11.798 -10.779 1.00 95.19 335 LEU A C 1
ATOM 2447 O O . LEU A 1 335 ? 7.168 12.200 -11.529 1.00 95.19 335 LEU A O 1
ATOM 2451 N N . GLY A 1 336 ? 8.573 12.568 -9.812 1.00 94.00 336 GLY A N 1
ATOM 2452 C CA . GLY A 1 336 ? 8.117 13.935 -9.532 1.00 94.00 336 GLY A CA 1
ATOM 2453 C C . GLY A 1 336 ? 6.595 14.024 -9.359 1.00 94.00 336 GLY A C 1
ATOM 2454 O O . GLY A 1 336 ? 6.002 13.250 -8.608 1.00 94.00 336 GLY A O 1
ATOM 2455 N N . ASP A 1 337 ? 5.955 14.935 -10.100 1.00 94.94 337 ASP A N 1
ATOM 2456 C CA . ASP A 1 337 ? 4.495 15.110 -10.082 1.00 94.94 337 ASP A CA 1
ATOM 2457 C C . ASP A 1 337 ? 3.725 13.844 -10.479 1.00 94.94 337 ASP A C 1
ATOM 2459 O O . ASP A 1 337 ? 2.625 13.630 -9.977 1.00 94.94 337 ASP A O 1
ATOM 2463 N N . THR A 1 338 ? 4.283 12.988 -11.342 1.00 95.12 338 THR A N 1
ATOM 2464 C CA . THR A 1 338 ? 3.603 11.747 -11.756 1.00 95.12 338 THR A CA 1
ATOM 2465 C C . THR A 1 338 ? 3.407 10.824 -10.557 1.00 95.12 338 THR A C 1
ATOM 2467 O O . THR A 1 338 ? 2.316 10.314 -10.355 1.00 95.12 338 THR A O 1
ATOM 2470 N N . GLY A 1 339 ? 4.443 10.656 -9.730 1.00 95.38 339 GLY A N 1
ATOM 2471 C CA . GLY A 1 339 ? 4.392 9.782 -8.554 1.00 95.38 339 GLY A CA 1
ATOM 2472 C C . GLY A 1 339 ? 3.592 10.375 -7.400 1.00 95.38 339 GLY A C 1
ATOM 2473 O O . GLY A 1 339 ? 3.047 9.648 -6.586 1.00 95.38 339 GLY A O 1
ATOM 2474 N N . PHE A 1 340 ? 3.487 11.704 -7.317 1.00 97.06 340 PHE A N 1
ATOM 2475 C CA . PHE A 1 340 ? 2.656 12.337 -6.295 1.00 97.06 340 PHE A CA 1
ATOM 2476 C C . PHE A 1 340 ? 1.159 12.273 -6.623 1.00 97.06 340 PHE A C 1
ATOM 2478 O O . PHE A 1 340 ? 0.322 12.176 -5.722 1.00 97.06 340 PHE A O 1
ATOM 2485 N N . ASN A 1 341 ? 0.821 12.356 -7.909 1.00 96.19 341 ASN A N 1
ATOM 2486 C CA . ASN A 1 341 ? -0.558 12.383 -8.385 1.00 96.19 341 ASN A CA 1
ATOM 2487 C C . ASN A 1 341 ? -1.118 10.998 -8.714 1.00 96.19 341 ASN A C 1
ATOM 2489 O O . ASN A 1 341 ? -2.220 10.935 -9.242 1.00 96.19 341 ASN A O 1
ATOM 2493 N N . GLU A 1 342 ? -0.398 9.924 -8.397 1.00 95.81 342 GLU A N 1
ATOM 2494 C CA . GLU A 1 342 ? -0.832 8.548 -8.622 1.00 95.81 342 GLU A CA 1
ATOM 2495 C C . GLU A 1 342 ? -0.388 7.657 -7.455 1.00 95.81 342 GLU A C 1
ATOM 2497 O O . GLU A 1 342 ? 0.705 7.827 -6.914 1.00 95.81 342 GLU A O 1
ATOM 2502 N N . LEU A 1 343 ? -1.254 6.744 -7.018 1.00 95.81 343 LEU A N 1
ATOM 2503 C CA . LEU A 1 343 ? -0.962 5.816 -5.924 1.00 95.81 343 LEU A CA 1
ATOM 2504 C C . LEU A 1 343 ? -0.034 4.692 -6.382 1.00 95.81 343 LEU A C 1
ATOM 2506 O O . LEU A 1 343 ? -0.058 4.304 -7.537 1.00 95.81 343 LEU A O 1
ATOM 2510 N N . ASN A 1 344 ? 0.735 4.109 -5.464 1.00 97.69 344 ASN A N 1
ATOM 2511 C CA . ASN A 1 344 ? 1.434 2.851 -5.736 1.00 97.69 344 ASN A CA 1
ATOM 2512 C C . ASN A 1 344 ? 0.536 1.633 -5.498 1.00 97.69 344 ASN A C 1
ATOM 2514 O O . ASN A 1 344 ? -0.447 1.703 -4.751 1.00 97.69 344 ASN A O 1
ATOM 2518 N N . GLU A 1 345 ? 0.919 0.491 -6.070 1.00 98.12 345 GLU A N 1
ATOM 2519 C CA . GLU A 1 345 ? 0.139 -0.735 -5.947 1.00 98.12 345 GLU A CA 1
ATOM 2520 C C . GLU A 1 345 ? 0.997 -1.934 -5.531 1.00 98.12 345 GLU A C 1
ATOM 2522 O O . GLU A 1 345 ? 1.876 -2.409 -6.248 1.00 98.12 345 GLU A O 1
ATOM 2527 N N . PHE A 1 346 ? 0.698 -2.469 -4.353 1.00 98.50 346 PHE A N 1
ATOM 2528 C CA . PHE A 1 346 ? 1.120 -3.791 -3.918 1.00 98.50 346 PHE A CA 1
ATOM 2529 C C . PHE A 1 346 ? 0.093 -4.838 -4.328 1.00 98.50 346 PHE A C 1
ATOM 2531 O O . PHE A 1 346 ? -1.113 -4.651 -4.157 1.00 98.50 346 PHE A O 1
ATOM 2538 N N . ARG A 1 347 ? 0.579 -6.013 -4.723 1.00 98.50 347 ARG A N 1
ATOM 2539 C CA . ARG A 1 347 ? -0.215 -7.243 -4.713 1.00 98.50 347 ARG A CA 1
ATOM 2540 C C . ARG A 1 347 ? 0.259 -8.123 -3.581 1.00 98.50 347 ARG A C 1
ATOM 2542 O O . ARG A 1 347 ? 1.409 -8.551 -3.555 1.00 98.50 347 ARG A O 1
ATOM 2549 N N . LEU A 1 348 ? -0.642 -8.393 -2.650 1.00 98.50 348 LEU A N 1
ATOM 2550 C CA . LEU A 1 348 ? -0.426 -9.335 -1.565 1.00 98.50 348 LEU A CA 1
ATOM 2551 C C . LEU A 1 348 ? -1.111 -10.670 -1.873 1.00 98.50 348 LEU A C 1
ATOM 2553 O O . LEU A 1 348 ? -2.134 -10.701 -2.562 1.00 98.50 348 LEU A O 1
ATOM 2557 N N . ALA A 1 349 ? -0.573 -11.768 -1.350 1.00 98.19 349 ALA A N 1
ATOM 2558 C CA . ALA A 1 349 ? -1.193 -13.082 -1.436 1.00 98.19 349 ALA A CA 1
ATOM 2559 C C . ALA A 1 349 ? -2.579 -13.056 -0.785 1.00 98.19 349 ALA A C 1
ATOM 2561 O O . ALA A 1 349 ? -2.776 -12.487 0.288 1.00 98.19 349 ALA A O 1
ATOM 2562 N N . THR A 1 350 ? -3.561 -13.664 -1.440 1.00 98.25 350 THR A N 1
ATOM 2563 C CA . THR A 1 350 ? -4.921 -13.727 -0.898 1.00 98.25 350 THR A CA 1
ATOM 2564 C C . THR A 1 350 ? -5.011 -14.766 0.214 1.00 98.25 350 THR A C 1
ATOM 2566 O O . THR A 1 350 ? -4.527 -15.885 0.067 1.00 98.25 350 THR A O 1
ATOM 2569 N N . TRP A 1 351 ? -5.651 -14.396 1.322 1.00 97.75 351 TRP A N 1
ATOM 2570 C CA . TRP A 1 351 ? -5.936 -15.275 2.457 1.00 97.75 351 TRP A CA 1
ATOM 2571 C C . TRP A 1 351 ? -7.327 -15.914 2.342 1.00 97.75 351 TRP A C 1
ATOM 2573 O O . TRP A 1 351 ? -8.128 -15.558 1.482 1.00 97.75 351 TRP A O 1
ATOM 2583 N N . GLU A 1 352 ? -7.631 -16.873 3.215 1.00 96.88 352 GLU A N 1
ATOM 2584 C CA . GLU A 1 352 ? -8.980 -17.441 3.330 1.00 96.88 352 GLU A CA 1
ATOM 2585 C C . GLU A 1 352 ? -9.946 -16.437 3.987 1.00 96.88 352 GLU A C 1
ATOM 2587 O O . GLU A 1 352 ? -9.576 -15.759 4.942 1.00 96.88 352 GLU A O 1
ATOM 2592 N N . SER A 1 353 ? -11.203 -16.373 3.538 1.00 96.31 353 SER A N 1
ATOM 2593 C CA . SER A 1 353 ? -12.253 -15.596 4.226 1.00 96.31 353 SER A CA 1
ATOM 2594 C C . SER A 1 353 ? -12.522 -16.138 5.641 1.00 96.31 353 SER A C 1
ATOM 2596 O O . SER A 1 353 ? -12.255 -17.307 5.940 1.00 96.31 353 SER A O 1
ATOM 2598 N N . GLY A 1 354 ? -13.018 -15.276 6.534 1.00 95.69 354 GLY A N 1
ATOM 2599 C CA . GLY A 1 354 ? -13.347 -15.643 7.914 1.00 95.69 354 GLY A CA 1
ATOM 2600 C C . GLY A 1 354 ? -12.134 -15.705 8.847 1.00 95.69 354 GLY A C 1
ATOM 2601 O O . GLY A 1 354 ? -12.216 -16.256 9.944 1.00 95.69 354 GLY A O 1
ATOM 2602 N N . LYS A 1 355 ? -10.993 -15.137 8.437 1.00 95.31 355 LYS A N 1
ATOM 2603 C CA . LYS A 1 355 ? -9.742 -15.120 9.220 1.00 95.31 355 LYS A CA 1
ATOM 2604 C C . LYS A 1 355 ? -9.531 -13.836 10.018 1.00 95.31 355 LYS A C 1
ATOM 2606 O O . LYS A 1 355 ? -8.423 -13.620 10.490 1.00 95.31 355 LYS A O 1
ATOM 2611 N N . GLY A 1 356 ? -10.560 -13.005 10.200 1.00 93.56 356 GLY A N 1
ATOM 2612 C CA . GLY A 1 356 ? -10.450 -11.672 10.813 1.00 93.56 356 GLY A CA 1
ATOM 2613 C C . GLY A 1 356 ? -9.568 -11.610 12.065 1.00 93.56 356 GLY A C 1
ATOM 2614 O O . GLY A 1 356 ? -8.626 -10.828 12.098 1.00 93.56 356 GLY A O 1
ATOM 2615 N N . SER A 1 357 ? -9.790 -12.495 13.043 1.00 94.06 357 SER A N 1
ATOM 2616 C CA . SER A 1 357 ? -9.018 -12.543 14.301 1.00 94.06 357 SER A CA 1
ATOM 2617 C C . SER A 1 357 ? -7.571 -13.032 14.164 1.00 94.06 357 SER A C 1
ATOM 2619 O O . SER A 1 357 ? -6.799 -12.938 15.115 1.00 94.06 357 SER A O 1
ATOM 2621 N N . GLN A 1 358 ? -7.207 -13.588 13.010 1.00 96.06 358 GLN A N 1
ATOM 2622 C CA . GLN A 1 358 ? -5.872 -14.099 12.703 1.00 96.06 358 GLN A CA 1
ATOM 2623 C C . GLN A 1 358 ? -5.119 -13.176 11.740 1.00 96.06 358 GLN A C 1
ATOM 2625 O O . GLN A 1 358 ? -3.924 -13.367 11.536 1.00 96.06 358 GLN A O 1
ATOM 2630 N N . LEU A 1 359 ? -5.786 -12.203 11.117 1.00 97.62 359 LEU A N 1
ATOM 2631 C CA . LEU A 1 359 ? -5.128 -11.270 10.210 1.00 97.62 359 LEU A CA 1
ATOM 2632 C C . LEU A 1 359 ? -4.257 -10.276 10.985 1.00 97.62 359 LEU A C 1
ATOM 2634 O O . LEU A 1 359 ? -4.598 -9.903 12.108 1.00 97.62 359 LEU A O 1
ATOM 2638 N N . PRO A 1 360 ? -3.162 -9.781 10.382 1.00 97.25 360 PRO A N 1
ATOM 2639 C CA . PRO A 1 360 ? -2.290 -8.791 11.002 1.00 97.25 360 PRO A CA 1
ATOM 2640 C C . PRO A 1 360 ? -2.915 -7.385 10.957 1.00 97.25 360 PRO A C 1
ATOM 2642 O O . PRO A 1 360 ? -2.263 -6.431 10.550 1.00 97.25 360 PRO A O 1
ATOM 2645 N N . LEU A 1 361 ? -4.185 -7.229 11.331 1.00 97.69 361 LEU A N 1
ATOM 2646 C CA . LEU A 1 361 ? -4.889 -5.948 11.307 1.00 97.69 361 LEU A CA 1
ATOM 2647 C C . LEU A 1 361 ? -4.344 -5.011 12.391 1.00 97.69 361 LEU A C 1
ATOM 2649 O O . LEU A 1 361 ? -4.337 -5.342 13.573 1.00 97.69 361 LEU A O 1
ATOM 2653 N N . GLN A 1 362 ? -3.907 -3.821 11.982 1.00 97.38 362 GLN A N 1
ATOM 2654 C CA . GLN A 1 362 ? -3.393 -2.783 12.878 1.00 97.38 362 GLN A CA 1
ATOM 2655 C C . GLN A 1 362 ? -4.458 -1.739 13.228 1.00 97.38 362 GLN A C 1
ATOM 2657 O O . GLN A 1 362 ? -4.490 -1.242 14.358 1.00 97.38 362 GLN A O 1
ATOM 2662 N N . ALA A 1 363 ? -5.302 -1.376 12.260 1.00 98.19 363 ALA A N 1
ATOM 2663 C CA . ALA A 1 363 ? -6.344 -0.367 12.413 1.00 98.19 363 ALA A CA 1
ATOM 2664 C C . ALA A 1 363 ? -7.351 -0.409 11.257 1.00 98.19 363 ALA A C 1
ATOM 2666 O O . ALA A 1 363 ? -7.017 -0.837 10.151 1.00 98.19 363 ALA A O 1
ATOM 2667 N N . PHE A 1 364 ? -8.538 0.141 11.497 1.00 98.69 364 PHE A N 1
ATOM 2668 C CA . PHE A 1 364 ? -9.370 0.700 10.432 1.00 98.69 364 PHE A CA 1
ATOM 2669 C C . PHE A 1 364 ? -9.016 2.168 10.233 1.00 98.69 364 PHE A C 1
ATOM 2671 O O . PHE A 1 364 ? -8.498 2.821 11.143 1.00 98.69 364 PHE A O 1
ATOM 2678 N N . PHE A 1 365 ? -9.291 2.706 9.054 1.00 98.81 365 PHE A N 1
ATOM 2679 C CA . PHE A 1 365 ? -9.024 4.107 8.776 1.00 98.81 365 PHE A CA 1
ATOM 2680 C C . PHE A 1 365 ? -10.123 4.763 7.957 1.00 98.81 365 PHE A C 1
ATOM 2682 O O . PHE A 1 365 ? -10.900 4.095 7.272 1.00 98.81 365 PHE A O 1
ATOM 2689 N N . TYR A 1 366 ? -10.118 6.090 8.006 1.00 98.81 366 TYR A N 1
ATOM 2690 C CA . TYR A 1 366 ? -10.840 6.940 7.074 1.00 98.81 366 TYR A CA 1
ATOM 2691 C C . TYR A 1 366 ? -10.014 8.179 6.712 1.00 98.81 366 TYR A C 1
ATOM 2693 O O . TYR A 1 366 ? -9.110 8.568 7.462 1.00 98.81 366 TYR A O 1
ATOM 2701 N N . LEU A 1 367 ? -10.319 8.798 5.573 1.00 98.56 367 LEU A N 1
ATOM 2702 C CA . LEU A 1 367 ? -9.711 10.057 5.156 1.00 98.56 367 LEU A CA 1
ATOM 2703 C C . LEU A 1 367 ? -10.387 11.248 5.845 1.00 98.56 367 LEU A C 1
ATOM 2705 O O . LEU A 1 367 ? -11.613 11.350 5.879 1.00 98.56 367 LEU A O 1
ATOM 2709 N N . ALA A 1 368 ? -9.589 12.164 6.390 1.00 97.94 368 ALA A N 1
ATOM 2710 C CA . ALA A 1 368 ? -10.073 13.394 7.007 1.00 97.94 368 ALA A CA 1
ATOM 2711 C C . ALA A 1 368 ? -10.965 14.186 6.040 1.00 97.94 368 ALA A C 1
ATOM 2713 O O . ALA A 1 368 ? -10.692 14.231 4.844 1.00 97.94 368 ALA A O 1
ATOM 2714 N N . ASP A 1 369 ? -12.005 14.818 6.586 1.00 93.44 369 ASP A N 1
ATOM 2715 C CA . ASP A 1 369 ? -12.938 15.672 5.841 1.00 93.44 369 ASP A CA 1
ATOM 2716 C C . ASP A 1 369 ? -13.720 14.938 4.728 1.00 93.44 369 ASP A C 1
ATOM 2718 O O . ASP A 1 369 ? -14.162 15.546 3.756 1.00 93.44 369 ASP A O 1
ATOM 2722 N N . THR A 1 370 ? -13.932 13.627 4.898 1.00 96.06 370 THR A N 1
ATOM 2723 C CA . THR A 1 370 ? -14.757 12.779 4.021 1.00 96.06 370 THR A CA 1
ATOM 2724 C C . THR A 1 370 ? -15.871 12.068 4.796 1.00 96.06 370 THR A C 1
ATOM 2726 O O . THR A 1 370 ? -15.924 12.100 6.028 1.00 96.06 370 THR A O 1
ATOM 2729 N N . ASP A 1 371 ? -16.760 11.389 4.075 1.00 94.69 371 ASP A N 1
ATOM 2730 C CA . ASP A 1 371 ? -17.814 10.530 4.622 1.00 94.69 371 ASP A CA 1
ATOM 2731 C C . ASP A 1 371 ? -17.315 9.161 5.129 1.00 94.69 371 ASP A C 1
ATOM 2733 O O . ASP A 1 371 ? -18.061 8.443 5.801 1.00 94.69 371 ASP A O 1
ATOM 2737 N N . GLY A 1 372 ? -16.036 8.828 4.913 1.00 97.94 372 GLY A N 1
ATOM 2738 C CA . GLY A 1 372 ? -15.455 7.532 5.274 1.00 97.94 372 GLY A CA 1
ATOM 2739 C C . GLY A 1 372 ? -15.429 7.222 6.777 1.00 97.94 372 GLY A C 1
ATOM 2740 O O . GLY A 1 372 ? -15.228 6.067 7.158 1.00 97.94 372 GLY A O 1
ATOM 2741 N N . LEU A 1 373 ? -15.644 8.215 7.653 1.00 98.38 373 LEU A N 1
ATOM 2742 C CA . LEU A 1 373 ? -15.735 7.983 9.101 1.00 98.38 373 LEU A CA 1
ATOM 2743 C C . LEU A 1 373 ? -16.865 7.002 9.432 1.00 98.38 373 LEU A C 1
ATOM 2745 O O . LEU A 1 373 ? -16.679 6.124 10.274 1.00 98.38 373 LEU A O 1
ATOM 2749 N N . SER A 1 374 ? -18.015 7.130 8.761 1.00 98.06 374 SER A N 1
ATOM 2750 C CA . SER A 1 374 ? -19.154 6.250 9.022 1.00 98.06 374 SER A CA 1
ATOM 2751 C C . SER A 1 374 ? -18.809 4.797 8.699 1.00 98.06 374 SER A C 1
ATOM 2753 O O . SER A 1 374 ? -19.062 3.918 9.520 1.00 98.06 374 SER A O 1
ATOM 2755 N N . ASP A 1 375 ? -18.150 4.539 7.569 1.00 98.44 375 ASP A N 1
ATOM 2756 C CA . ASP A 1 375 ? -17.692 3.196 7.211 1.00 98.44 375 ASP A CA 1
ATOM 2757 C C . ASP A 1 375 ? -16.710 2.634 8.241 1.00 98.44 375 ASP A C 1
ATOM 2759 O O . ASP A 1 375 ? -16.885 1.517 8.724 1.00 98.44 375 ASP A O 1
ATOM 2763 N N . ALA A 1 376 ? -15.696 3.416 8.625 1.00 98.56 376 ALA A N 1
ATOM 2764 C CA . ALA A 1 376 ? -14.666 2.969 9.560 1.00 98.56 376 ALA A CA 1
ATOM 2765 C C . ALA A 1 376 ? -15.233 2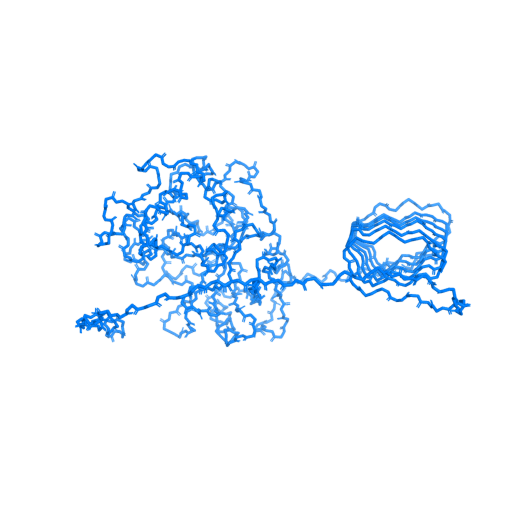.627 10.946 1.00 98.56 376 ALA A C 1
ATOM 2767 O O . ALA A 1 376 ? -14.774 1.683 11.595 1.00 98.56 376 ALA A O 1
ATOM 2768 N N . GLN A 1 377 ? -16.258 3.358 11.384 1.00 98.44 377 GLN A N 1
ATOM 2769 C CA . GLN A 1 377 ? -17.007 3.052 12.601 1.00 98.44 377 GLN A CA 1
ATOM 2770 C C . GLN A 1 377 ? -17.769 1.727 12.491 1.00 98.44 377 GLN A C 1
ATOM 2772 O O . GLN A 1 377 ? -17.719 0.918 13.419 1.00 98.44 377 GLN A O 1
ATOM 2777 N N . HIS A 1 378 ? -18.419 1.463 11.354 1.00 98.62 378 HIS A N 1
ATOM 2778 C CA . HIS A 1 378 ? -19.074 0.176 11.118 1.00 98.62 378 HIS A CA 1
ATOM 2779 C C . HIS A 1 378 ? -18.062 -0.971 11.023 1.00 98.62 378 HIS A C 1
ATOM 2781 O O . HIS A 1 378 ? -18.299 -2.019 11.616 1.00 98.62 378 HIS A O 1
ATOM 2787 N N . TYR A 1 379 ? -16.900 -0.769 10.390 1.00 98.56 379 TYR A N 1
ATOM 2788 C CA . TYR A 1 379 ? -15.818 -1.762 10.375 1.00 98.56 379 TYR A CA 1
ATOM 2789 C C . TYR A 1 379 ? -15.337 -2.105 11.788 1.00 98.56 379 TYR A C 1
ATOM 2791 O O . TYR A 1 379 ? -15.169 -3.279 12.117 1.00 98.56 379 TYR A O 1
ATOM 2799 N N . GLN A 1 380 ? -15.154 -1.094 12.645 1.00 98.12 380 GLN A N 1
ATOM 2800 C CA . GLN A 1 380 ? -14.770 -1.297 14.043 1.00 98.12 380 GLN A CA 1
ATOM 2801 C C . GLN A 1 380 ? -15.818 -2.121 14.806 1.00 98.12 380 GLN A C 1
ATOM 2803 O O . GLN A 1 380 ? -15.452 -3.043 15.540 1.00 98.12 380 GLN A O 1
ATOM 2808 N N . LEU A 1 381 ? -17.103 -1.800 14.640 1.00 98.12 381 LEU A N 1
ATOM 2809 C CA . LEU A 1 381 ? -18.192 -2.518 15.299 1.00 98.12 381 LEU A CA 1
ATOM 2810 C C . LEU A 1 381 ? -18.315 -3.962 14.795 1.00 98.12 381 LEU A C 1
ATOM 2812 O O . LEU A 1 381 ? -18.402 -4.884 15.607 1.00 98.12 381 LEU A O 1
ATOM 2816 N N . ASP A 1 382 ? -18.289 -4.162 13.478 1.00 98.25 382 ASP A N 1
ATOM 2817 C CA . ASP A 1 382 ? -18.343 -5.482 12.848 1.00 98.25 382 ASP A CA 1
ATOM 2818 C C . ASP A 1 382 ? -17.185 -6.364 13.337 1.00 98.25 382 ASP A C 1
ATOM 2820 O O . ASP A 1 382 ? -17.400 -7.458 13.862 1.00 98.25 382 ASP A O 1
ATOM 2824 N N . TYR A 1 383 ? -15.954 -5.846 13.302 1.00 97.75 383 TYR A N 1
ATOM 2825 C CA . TYR A 1 383 ? -14.779 -6.584 13.766 1.00 97.75 383 TYR A CA 1
ATOM 2826 C C . TYR A 1 383 ? -14.885 -7.015 15.226 1.00 97.75 383 TYR A C 1
ATOM 2828 O O . TYR A 1 383 ? -14.578 -8.162 15.563 1.00 97.75 383 TYR A O 1
ATOM 2836 N N . TYR A 1 384 ? -15.345 -6.121 16.102 1.00 97.00 384 TYR A N 1
ATOM 2837 C CA . TYR A 1 384 ? -15.535 -6.455 17.507 1.00 97.00 384 TYR A CA 1
ATOM 2838 C C . TYR A 1 384 ? -16.621 -7.511 17.703 1.00 97.00 384 TYR A C 1
ATOM 2840 O O . TYR A 1 384 ? -16.423 -8.448 18.472 1.00 97.00 384 TYR A O 1
ATOM 2848 N N . ASN A 1 385 ? -17.736 -7.423 16.977 1.00 96.31 385 ASN A N 1
ATOM 2849 C CA . ASN A 1 385 ? -18.794 -8.428 17.054 1.00 96.31 385 ASN A CA 1
ATOM 2850 C C . ASN A 1 385 ? -18.290 -9.817 16.634 1.00 96.31 385 ASN A C 1
ATOM 2852 O O . ASN A 1 385 ? -18.635 -10.807 17.279 1.00 96.31 385 ASN A O 1
ATOM 2856 N N . GLN A 1 386 ? -17.424 -9.888 15.618 1.00 96.12 386 GLN A N 1
ATOM 2857 C CA . GLN A 1 386 ? -16.851 -11.147 15.130 1.00 96.12 386 GLN A CA 1
ATOM 2858 C C . GLN A 1 386 ? -15.748 -11.716 16.029 1.00 96.12 386 GLN A C 1
ATOM 2860 O O . GLN A 1 386 ? -15.641 -12.930 16.196 1.00 96.12 386 GLN A O 1
ATOM 2865 N N . THR A 1 387 ? -14.892 -10.859 16.585 1.00 94.88 387 THR A N 1
ATOM 2866 C CA . THR A 1 387 ? -13.622 -11.299 17.193 1.00 94.88 387 THR A CA 1
ATOM 2867 C C . THR A 1 387 ? -13.524 -11.037 18.690 1.00 94.88 387 THR A C 1
ATOM 2869 O O . THR A 1 387 ? -12.647 -11.595 19.347 1.00 94.88 387 THR A O 1
ATOM 2872 N N . GLN A 1 388 ? -14.395 -10.180 19.228 1.00 93.19 388 GLN A N 1
ATOM 2873 C CA . GLN A 1 388 ? -14.314 -9.605 20.576 1.00 93.19 388 GLN A CA 1
ATOM 2874 C C . GLN A 1 388 ? -13.016 -8.816 20.837 1.00 93.19 388 GLN A C 1
ATOM 2876 O O . GLN A 1 388 ? -12.714 -8.464 21.978 1.00 93.19 388 GLN A O 1
ATOM 2881 N N . ALA A 1 389 ? -12.249 -8.508 19.786 1.00 91.44 389 ALA A N 1
ATOM 2882 C CA . ALA A 1 389 ? -11.025 -7.728 19.855 1.00 91.44 389 ALA A CA 1
ATOM 2883 C C . ALA A 1 389 ? -11.271 -6.287 19.398 1.00 91.44 389 ALA A C 1
ATOM 2885 O O . ALA A 1 389 ? -12.018 -6.017 18.458 1.00 91.44 389 ALA A O 1
ATOM 2886 N N . PHE A 1 390 ? -10.624 -5.340 20.073 1.00 93.19 390 PHE A N 1
ATOM 2887 C CA . PHE A 1 390 ? -10.692 -3.930 19.712 1.00 93.19 390 PHE A CA 1
ATOM 2888 C C . PHE A 1 390 ? -9.634 -3.599 18.651 1.00 93.19 390 PHE A C 1
ATOM 2890 O O . PHE A 1 390 ? -8.444 -3.836 18.868 1.00 93.19 390 PHE A O 1
ATOM 2897 N N . LEU A 1 391 ? -10.053 -2.959 17.555 1.00 94.88 391 LEU A N 1
ATOM 2898 C CA . LEU A 1 391 ? -9.170 -2.286 16.600 1.00 94.88 391 LEU A CA 1
ATOM 2899 C C . LEU A 1 391 ? -9.514 -0.793 16.530 1.00 94.88 391 LEU A C 1
ATOM 2901 O O . LEU A 1 391 ? -10.694 -0.451 16.424 1.00 94.88 391 LEU A O 1
ATOM 2905 N N . PRO A 1 392 ? -8.523 0.114 16.585 1.00 96.88 392 PRO A N 1
ATOM 2906 C CA . PRO A 1 392 ? -8.789 1.545 16.530 1.00 96.88 392 PRO A CA 1
ATOM 2907 C C . PRO A 1 392 ? -9.177 2.004 15.123 1.00 96.88 392 PRO A C 1
ATOM 2909 O O . PRO A 1 392 ? -8.653 1.500 14.130 1.00 96.88 392 PRO A O 1
ATOM 2912 N N . VAL A 1 393 ? -10.014 3.039 15.065 1.00 98.38 393 VAL A N 1
ATOM 2913 C CA . VAL A 1 393 ? -10.223 3.867 13.873 1.00 98.38 393 VAL A CA 1
ATOM 2914 C C . VAL A 1 393 ? -9.194 4.997 13.868 1.00 98.38 393 VAL A C 1
ATOM 2916 O O . VAL A 1 393 ? -9.070 5.735 14.851 1.00 98.38 393 VAL A O 1
ATOM 2919 N N . ILE A 1 394 ? -8.452 5.135 12.772 1.00 98.56 394 ILE A N 1
ATOM 2920 C CA . ILE A 1 394 ? -7.424 6.159 12.576 1.00 98.56 394 ILE A CA 1
ATOM 2921 C C . ILE A 1 394 ? -7.863 7.124 11.477 1.00 98.56 394 ILE A C 1
ATOM 2923 O O . ILE A 1 394 ? -8.144 6.719 10.351 1.00 98.56 394 ILE A O 1
ATOM 2927 N N . ARG A 1 395 ? -7.867 8.419 11.790 1.00 98.69 395 ARG A N 1
ATOM 2928 C CA . ARG A 1 395 ? -8.049 9.476 10.798 1.00 98.69 395 ARG A CA 1
ATOM 2929 C C . ARG A 1 395 ? -6.739 9.694 10.045 1.00 98.69 395 ARG A C 1
ATOM 2931 O O . ARG A 1 395 ? -5.715 9.972 10.678 1.00 98.69 395 ARG A O 1
ATOM 2938 N N . ILE A 1 396 ? -6.783 9.602 8.720 1.00 98.75 396 ILE A N 1
ATOM 2939 C CA . ILE A 1 396 ? -5.655 9.859 7.821 1.00 98.75 396 ILE A CA 1
ATOM 2940 C C . ILE A 1 396 ? -5.893 11.165 7.068 1.00 98.75 396 ILE A C 1
ATOM 2942 O O . ILE A 1 396 ? -6.932 11.340 6.445 1.00 98.75 396 ILE A O 1
ATOM 2946 N N . THR A 1 397 ? -4.923 12.073 7.066 1.00 98.56 397 THR A N 1
ATOM 2947 C CA . THR A 1 397 ? -4.935 13.245 6.177 1.00 98.56 397 THR A CA 1
ATOM 2948 C C . THR A 1 397 ? -3.896 13.039 5.084 1.00 98.56 397 THR A C 1
ATOM 2950 O O . THR A 1 397 ? -2.701 12.987 5.382 1.00 98.56 397 THR A O 1
ATOM 2953 N N . MET A 1 398 ? -4.348 12.918 3.834 1.00 97.62 398 MET A N 1
ATOM 2954 C CA . MET A 1 398 ? -3.466 12.778 2.671 1.00 97.62 398 MET A CA 1
ATOM 2955 C C . MET A 1 398 ? -2.769 14.109 2.340 1.00 97.62 398 MET A C 1
ATOM 2957 O O . MET A 1 398 ? -3.371 15.179 2.506 1.00 97.62 398 MET A O 1
ATOM 2961 N N . PRO A 1 399 ? -1.505 14.081 1.877 1.00 96.88 399 PRO A N 1
ATOM 2962 C CA . PRO A 1 399 ? -0.773 15.289 1.525 1.00 96.88 399 PRO A CA 1
ATOM 2963 C C . PRO A 1 399 ? -1.413 15.977 0.314 1.00 96.88 399 PRO A C 1
ATOM 2965 O O . PRO A 1 399 ? -1.711 15.340 -0.689 1.00 96.88 399 PRO A O 1
ATOM 2968 N N . GLN A 1 400 ? -1.577 17.298 0.396 1.00 95.00 400 GLN A N 1
ATOM 2969 C CA . GLN A 1 400 ? -2.121 18.121 -0.696 1.00 95.00 400 GLN A CA 1
ATOM 2970 C C . GLN A 1 400 ? -1.031 18.683 -1.621 1.00 95.00 400 GLN A C 1
ATOM 2972 O O . GLN A 1 400 ? -1.317 19.208 -2.690 1.00 95.00 400 GLN A O 1
ATOM 2977 N N . THR A 1 401 ? 0.232 18.598 -1.202 1.00 95.06 401 THR A N 1
ATOM 2978 C CA . THR A 1 401 ? 1.391 19.046 -1.976 1.00 95.06 401 THR A CA 1
ATOM 2979 C C . THR A 1 401 ? 2.533 18.055 -1.829 1.00 95.06 401 THR A C 1
ATOM 2981 O O . THR A 1 401 ? 2.630 17.344 -0.826 1.00 95.06 401 THR A O 1
ATOM 2984 N N . GLN A 1 402 ? 3.468 18.086 -2.778 1.00 91.31 402 GLN A N 1
ATOM 2985 C CA . GLN A 1 402 ? 4.688 17.292 -2.702 1.00 91.31 402 GLN A CA 1
ATOM 2986 C C . GLN A 1 402 ? 5.554 17.601 -1.476 1.00 91.31 402 GLN A C 1
ATOM 2988 O O . GLN A 1 402 ? 6.418 16.799 -1.171 1.00 91.31 402 GLN A O 1
ATOM 2993 N N . SER A 1 403 ? 5.397 18.725 -0.776 1.00 92.06 403 SER A N 1
ATOM 2994 C CA . SER A 1 403 ? 6.156 19.012 0.454 1.00 92.06 403 SER A CA 1
ATOM 2995 C C . SER A 1 403 ? 5.421 18.587 1.729 1.00 92.06 403 SER A C 1
ATOM 2997 O O . SER A 1 403 ? 6.047 18.456 2.784 1.00 92.06 403 SER A O 1
ATOM 2999 N N . ALA A 1 404 ? 4.110 18.353 1.640 1.00 96.31 404 ALA A N 1
ATOM 3000 C CA . ALA A 1 404 ? 3.291 17.891 2.748 1.00 96.31 404 ALA A CA 1
ATOM 3001 C C . ALA A 1 404 ? 3.508 16.396 3.025 1.00 96.31 404 ALA A C 1
ATOM 3003 O O . ALA A 1 404 ? 3.981 15.631 2.186 1.00 96.31 404 ALA A O 1
ATOM 3004 N N . GLN A 1 405 ? 3.151 15.978 4.236 1.00 97.00 405 GLN A N 1
ATOM 3005 C CA . GLN A 1 405 ? 3.279 14.602 4.705 1.00 97.00 405 GLN A CA 1
ATOM 3006 C C . GLN A 1 405 ? 1.909 14.060 5.101 1.00 97.00 405 GLN A C 1
ATOM 3008 O O . GLN A 1 405 ? 1.051 14.828 5.544 1.00 97.00 405 GLN A O 1
ATOM 3013 N N . VAL A 1 406 ? 1.729 12.743 4.981 1.00 98.25 406 VAL A N 1
ATOM 3014 C CA . VAL A 1 406 ? 0.548 12.067 5.525 1.00 98.25 406 VAL A CA 1
ATOM 3015 C C . VAL A 1 406 ? 0.516 12.249 7.041 1.00 98.25 406 VAL A C 1
ATOM 3017 O O . VAL A 1 406 ? 1.541 12.126 7.716 1.00 98.25 406 VAL A O 1
ATOM 3020 N N . GLN A 1 407 ? -0.667 12.518 7.587 1.00 98.25 407 GLN A N 1
ATOM 3021 C CA . GLN A 1 407 ? -0.873 12.602 9.031 1.00 98.25 407 GLN A CA 1
ATOM 3022 C C . GLN A 1 407 ? -1.774 11.470 9.509 1.00 98.25 407 GLN A C 1
ATOM 3024 O O . GLN A 1 407 ? -2.803 11.198 8.900 1.00 98.25 407 GLN A O 1
ATOM 3029 N N . PHE A 1 408 ? -1.409 10.860 10.638 1.00 98.50 408 PHE A N 1
ATOM 3030 C CA . PHE A 1 408 ? -2.187 9.816 11.301 1.00 98.50 408 PHE A CA 1
ATOM 3031 C C . PHE A 1 408 ? -2.644 10.326 12.664 1.00 98.50 408 PHE A C 1
ATOM 3033 O O . PHE A 1 408 ? -1.830 10.714 13.511 1.00 98.50 408 PHE A O 1
ATOM 3040 N N . ASN A 1 409 ? -3.951 10.338 12.907 1.00 97.50 409 ASN A N 1
ATOM 3041 C CA . ASN A 1 409 ? -4.511 10.791 14.174 1.00 97.50 409 ASN A CA 1
ATOM 3042 C C . ASN A 1 409 ? -5.475 9.760 14.756 1.00 97.50 409 ASN A C 1
ATOM 3044 O O . ASN A 1 409 ? -6.362 9.254 14.080 1.00 97.50 409 ASN A O 1
ATOM 3048 N N . TYR A 1 410 ? -5.332 9.509 16.054 1.00 96.50 410 TYR A N 1
ATOM 3049 C CA . TYR A 1 410 ? -6.368 8.861 16.844 1.00 96.50 410 TYR A CA 1
ATOM 3050 C C . TYR A 1 410 ? -7.223 9.947 17.489 1.00 96.50 410 TYR A C 1
ATOM 3052 O O . TYR A 1 410 ? -6.709 10.752 18.273 1.00 96.50 410 TYR A O 1
ATOM 3060 N N . VAL A 1 411 ? -8.514 9.955 17.179 1.00 95.44 411 VAL A N 1
ATOM 3061 C CA . VAL A 1 411 ? -9.479 10.904 17.732 1.00 95.44 411 VAL A CA 1
ATOM 3062 C C . VAL A 1 411 ? -10.475 10.110 18.587 1.00 95.44 411 VAL A C 1
ATOM 3064 O O . VAL A 1 411 ? -11.155 9.226 18.064 1.00 95.44 411 VAL A O 1
ATOM 3067 N N . PRO A 1 412 ? -10.565 10.372 19.906 1.00 93.19 412 PRO A N 1
ATOM 3068 C CA . PRO A 1 412 ? -11.436 9.596 20.790 1.00 93.19 412 PRO A CA 1
ATOM 3069 C C . PRO A 1 412 ? -12.916 9.613 20.396 1.00 93.19 412 PRO A C 1
ATOM 3071 O O . PRO A 1 412 ? -13.581 8.600 20.565 1.00 93.19 412 PRO A O 1
ATOM 3074 N N . SER A 1 413 ? -13.419 10.730 19.859 1.00 94.88 413 SER A N 1
ATOM 3075 C CA . SER A 1 413 ? -14.813 10.862 19.412 1.00 94.88 413 SER A CA 1
ATOM 3076 C C . SER A 1 413 ? -15.140 10.074 18.145 1.00 94.88 413 SER A C 1
ATOM 3078 O O . SER A 1 413 ? -16.313 9.918 17.829 1.00 94.88 413 SER A O 1
ATOM 3080 N N . ASP A 1 414 ? -14.130 9.582 17.428 1.00 96.62 414 ASP A N 1
ATOM 3081 C CA . ASP A 1 414 ? -14.333 8.833 16.186 1.00 96.62 414 ASP A CA 1
ATOM 3082 C C . ASP A 1 414 ? -14.576 7.345 16.457 1.00 96.62 414 ASP A C 1
ATOM 3084 O O . ASP A 1 414 ? -15.010 6.624 15.564 1.00 96.62 414 ASP A O 1
ATOM 3088 N N . GLN A 1 415 ? -14.304 6.872 17.677 1.00 96.38 415 GLN A N 1
ATOM 3089 C CA . GLN A 1 415 ? -14.496 5.474 18.053 1.00 96.38 415 GLN A CA 1
ATOM 3090 C C . GLN A 1 415 ? -15.946 5.224 18.478 1.00 96.38 415 GLN A C 1
ATOM 3092 O O . GLN A 1 415 ? -16.510 5.999 19.249 1.00 96.38 415 GLN A O 1
ATOM 3097 N N . VAL A 1 416 ? -16.520 4.103 18.043 1.00 96.06 416 VAL A N 1
ATOM 3098 C CA . VAL A 1 416 ? -17.835 3.620 18.508 1.00 96.06 416 VAL A CA 1
ATOM 3099 C C . VAL A 1 416 ? -17.725 2.622 19.656 1.00 96.06 416 VAL A C 1
ATOM 3101 O O . VAL A 1 416 ? -18.700 2.372 20.362 1.00 96.06 416 VAL A O 1
ATOM 3104 N N . LEU A 1 417 ? -16.530 2.078 19.881 1.00 92.25 417 LEU A N 1
ATOM 3105 C CA . LEU A 1 417 ? -16.229 1.197 21.002 1.00 92.25 417 LEU A CA 1
ATOM 3106 C C . LEU A 1 417 ? -15.261 1.865 21.968 1.00 92.25 417 LEU A C 1
ATOM 3108 O O . LEU A 1 417 ? -14.403 2.662 21.584 1.00 92.25 417 LEU A O 1
ATOM 3112 N N . THR A 1 418 ? -15.366 1.494 23.242 1.00 83.31 418 THR A N 1
ATOM 3113 C CA . THR A 1 418 ? -14.370 1.898 24.234 1.00 83.31 418 THR A CA 1
ATOM 3114 C C . THR A 1 418 ? -13.221 0.888 24.238 1.00 83.31 418 THR A C 1
ATOM 3116 O O . THR A 1 418 ? -13.482 -0.313 24.311 1.00 83.31 418 THR A O 1
ATOM 3119 N N . PRO A 1 419 ? -11.958 1.349 24.204 1.00 74.19 419 PRO A N 1
ATOM 3120 C CA . PRO A 1 419 ? -10.785 0.565 24.572 1.00 74.19 419 PRO A CA 1
ATOM 3121 C C . PRO A 1 419 ? -11.032 -0.380 25.758 1.00 74.19 419 PRO A C 1
ATOM 3123 O O . PRO A 1 419 ? -11.262 0.088 26.873 1.00 74.19 419 PRO A O 1
ATOM 3126 N N . VAL A 1 420 ? -10.956 -1.694 25.537 1.00 64.75 420 VAL A N 1
ATOM 3127 C CA . VAL A 1 420 ? -10.919 -2.671 26.638 1.00 64.75 420 VAL A CA 1
ATOM 3128 C C . VAL A 1 420 ? -9.475 -2.714 27.161 1.00 64.75 420 VAL A C 1
ATOM 3130 O O . VAL A 1 420 ? -8.543 -2.807 26.353 1.00 64.75 420 VAL A O 1
ATOM 3133 N N . TYR A 1 421 ? -9.292 -2.538 28.476 1.00 50.94 421 TYR A N 1
ATOM 3134 C CA . TYR A 1 421 ? -7.989 -2.392 29.150 1.00 50.94 421 TYR A CA 1
ATOM 3135 C C . TYR A 1 421 ? -7.534 -3.651 29.875 1.00 50.94 421 TYR A C 1
ATOM 3137 O O . TYR A 1 421 ? -8.407 -4.321 30.472 1.00 50.94 421 TYR A O 1
#

Foldseek 3Di:
DDDPVPPPPPPDDDDDDDDDDDDDDDDDDDDDDDDDDDDDDDDDDDDADEDDDDEEDEDEEEQEEEEEYEAYEYEYAQYEYEEYECYEYEYHRYEYEEYECYEYEDHNYEYEEYENYEYYYHNYHYHHYDDDDYDDDDDDDDDDPPPDPPPPPVAQVLQVVQVVQQAPPDLADPVLFASLLAHWWKWDFDAFDDPPAALPADDPLCVVLQWDKIFTHHLLQAAFAHPPRGFKGFIFHRNVPFDPQADDWAWFWKFSFQQVLSCAHDSSQAASCPPCVPQAGACVVVPNQALVSQVVQLVVDDPCSSRRHHIHGLPDDRNSNSSSNSRSSVNSNVCVPNSHHGTMIIIIGHDHGLCLQRHRTQAIEGEPPDPRLVRRQVSQVVSCVSHVDGHAYWYWYGDPDSVDGIGTDGDPVSHPDDDDD

pLDDT: mean 77.25, std 26.31, range [23.03, 98.81]

Secondary structure (DSSP, 8-state):
--TTSSSTT--------------------------PPPP---PPP----EE-S-S--EE--TT-EE-SEES-EE--TT-EE-SEES-EEE-SS-EE--EES-EEESSS-EE--EES-EEESTT-EE--EES------S---------------HHHHHHHHHHHHHH---SB-TTS-BGGGTSSEEEEEESS--TTS-TTSPPHHHHHHSEEEEEEE-TTS--S--GGG--EEEEEPPTTTS-TTS----EEEEESS---TTSBSGGGTS-BTTT-TTTSSBGGGGT--SHHHHHHHHHH-SS-HHHHSPBEE--S-HHHHHHHHHHHHHHHTT-THHHHSS--EEEEEPPPTT-GGGS-EEEEEEETTSTHHHHHHHHHHHHHHHHS----EEEEE--SSTT---EEE--GGG-SS----

Organism: NCBI:txid33074